Protein AF-A0A7W0WC28-F1 (afdb_monomer)

Foldseek 3Di:
DDDDDDDDDDDDDDDDDDDDDDDPPPPPPPPPPDPPPPPDDDDDDPPQADCWQVDWDQFPVRKIKIWGQQRDDVPQTRQIKIWIARNPPRHTQAMETGDHHQQSWQVVHWDAFPVRWIKGWRQQHDDVPAGSQTWIFTAGNHRGDYDYDDQVGIETADHHNLRWRPDKAHFNVRKIKTWSQQGAPVPQTRQTWIFIADSVRGDGHYDDQVGIATGDHHNQRWQVVHWDQFPVRWIKRWRQQGAAVPAGSQTWIFTAGNHRGHGGYDYQVGTATADHHNLSFRPDDWAAFPVRKIKTWRQQGDAVPAGSQIWIFTADNVRGHGGYDDQVGIATADHHNLSWGDWDHFPVRWIKTKRQQGADVPQGSQIWIFTADSVHGDGGYDDLVGTETADHRNLSQCDPQGQWDQWPVRKIKGKRQQGDDPVAGSQIWIFTADSHRGHGHYDDQVGIETADHYNLGQRDAWDAAPVRWIKGWRLQGADVPATRFTWIFTFGSHRGDGHYDDQVGTATADHHNQSWQVVHWDHFLVRWIKGWRQQGAAVPAGSFIWIFTAGNVPGHGHYDYLVGTATGDHHNQSWQPVVRWDYDNVRWIKTWRQQGDAVPATRQIWIFTFGSVRGDGHYDHPVGTDTGDHHNQSFRNDDWAADPVRDIDGDRPSD

Solvent-accessible surface area (backbone atoms only — not comparable to full-atom values): 31852 Å² total; per-residue (Å²): 134,87,87,82,87,89,87,87,88,85,89,89,85,90,87,81,92,86,89,79,93,71,86,79,74,83,75,79,79,75,82,72,79,71,81,76,75,79,83,84,78,84,84,78,64,62,92,47,52,71,34,57,54,76,36,71,43,77,35,84,86,47,24,32,41,34,14,13,23,44,17,22,62,85,90,38,49,21,10,6,25,32,36,29,27,37,58,87,80,65,45,79,63,23,46,30,31,41,89,46,67,55,8,21,22,22,63,78,26,66,47,78,28,74,78,35,20,35,37,36,16,11,28,41,20,56,49,89,85,16,50,22,2,10,22,31,32,48,28,44,64,85,63,37,41,65,50,62,81,43,57,86,59,14,26,27,32,81,38,61,56,13,23,20,32,74,36,69,47,78,35,80,86,10,19,34,34,41,44,18,39,48,22,48,54,80,89,21,50,26,4,8,24,34,29,49,24,46,53,86,80,33,44,56,24,68,77,43,47,86,60,12,26,22,32,88,42,59,54,8,20,22,34,65,73,38,68,51,73,37,86,85,36,19,36,34,37,16,11,21,47,20,50,57,80,90,26,51,25,4,9,23,32,28,50,27,44,61,86,79,35,44,56,24,64,77,43,46,86,63,11,28,22,33,86,33,67,60,16,24,20,41,66,47,76,68,46,73,37,85,76,40,14,34,36,44,30,24,34,49,23,44,73,88,84,22,56,24,5,7,25,32,31,48,30,44,60,87,78,36,47,59,25,62,76,44,48,89,62,12,28,24,39,82,34,63,55,9,37,22,49,47,76,45,81,34,84,82,20,21,35,35,38,24,16,26,43,25,45,64,82,89,31,47,26,10,9,22,32,29,50,26,45,49,88,78,34,45,59,24,64,77,42,48,84,62,11,28,23,42,88,38,60,56,11,20,17,34,34,93,69,57,10,66,44,79,38,88,75,22,19,35,37,35,32,19,28,48,23,46,52,102,88,28,58,26,9,12,34,38,30,50,29,45,53,86,79,34,46,60,26,61,76,43,60,87,58,13,28,27,45,83,34,67,60,25,44,37,65,78,25,76,38,70,24,76,72,35,22,35,34,41,37,27,26,52,25,40,64,84,89,37,46,24,11,8,24,35,29,52,27,45,50,86,79,34,45,59,28,63,69,43,51,85,55,10,28,21,40,91,48,66,53,8,21,21,27,65,80,41,70,46,60,24,73,74,19,19,35,37,32,18,11,25,47,20,53,57,81,89,26,48,26,4,8,25,32,33,52,32,49,51,88,79,35,51,58,24,68,75,44,55,85,58,12,28,22,33,87,44,65,56,7,23,18,25,30,80,74,16,70,49,76,38,91,89,16,30,33,35,37,11,12,23,44,24,52,65,83,90,37,51,23,10,7,24,32,30,74,29,46,52,88,79,37,48,56,25,65,78,45,81,88,65,27,54,57,41,91,46,66,56,10,21,19,31,54,41,61,74,45,79,43,100,84,78,50,71,46,81,39,36,91,58,94

Radius of gyration: 35.67 Å; Cα contacts (8 Å, |Δi|>4): 2124; chains: 1; bounding box: 95×107×90 Å

Sequence (655 aa):
MLHPNPVHPPQVAALGRGGLILMVVLSLVLWQARPVAALGTDIVGPLGSDEFGKAVIVLPNGNLVVTDPSYDQGATPNVGAVYLYNGTTLALISTLVGTQAEDQVGYYGALVLANGNYVIRSPFWRNGSAIKAGAVTWGSATTGVAGTINLTNSLVGSSAEDGVGLQVSVLPNGSYLALTLLWDNGANTDAGAVTWGSGTTGVTGIINAANSLVGATANDLVGGSGVKVLPNGNYLVQSPDWNNGGVTDAGAVTWGSANSGVAGVVSATNSLVGSSTGDRVGVAAVRVLSNDNYIIISPGWDNGTATDAGAVTWGSATTGVVGAINATNSLVGSSANDGVGLPFILPNGNYIIASSGWDNGAAADVGAVTWGSGAAGVKGVISPTNSLVGSSAGDRVGNNYPGVTVLSNSNYVVSSWTWDSKFVSDAGAITWGSGTTGITGVINLSNSLIGSTTEDILPSGITELTNGNYVVNSPFWDNGTTQNVGAVTWGSGATGVVGTINSTTSLVGTSADDTVGRLGVRALANGNYVTSSPDWNNGGVTDAGAVTWGSGAAGLVGPVTPLNSLVGSTAADYVGISPSVTTLANGNYLVSSPLWDNGGVTDTGALTWGSGATGVVGPVTPLNSLVGSTAADQVGGGAVTELTNGNYVVNSPFW

Secondary structure (DSSP, 8-state):
-------------------------------------------PPPTT-SSTTSEEEE-TTS-EEEEETT--BTTBTT--EEEEE-TTT--EEEEEE--STT--TTTT-EEE-TTS-EEEEETT--BTTBTT-BEEEEEBTTTB--EE--TTTEEE-SSTT--BTSEEEE-TTS-EEEEETT--BTTBTT--EEEEEBTTTB--EE--TTTEEE-SSTT--TTTT-EEE-TTS-EEEEETT--BTTBTT-BEEEEEBTTTB--EE-STTTEEE--STT--BTSSPPEEPTTS-EEEEETT---SSSTT-BEEEEEBTTTB--EE--TTTEEE--STT--B-EEEE-TTS-EEEEETT--BTTBTT-BEEEEEBTTTB--EE--TTTEEE-SSTT--BT-TTTSEEE-TTS-EEEEETTPPPSS-TT--EEEEEBTTTB--EE--TTTEEE-SSTT---TT-EEE-TTS-EEEEETT--BTTBTT-BEEEEEBTTTB--EE-STTTSEE-SSTT--BTTT-EEE-TTS-EEEEETT--BTTBTT-BEEEEEBTTTB--EE--TTTEEE-SSTT--BT-TT-EEE-TTS-EEEEETT--BTTBTT-BEEEEEBTTTB--EE--TTTEEE-SSTT--BTSS-EEE-TTS-EEE--TT-

Mean predicted aligned error: 8.27 Å

Nearest PDB structures (foldseek):
  4um9-assembly2_A  TM=3.326E-01  e=2.416E-07  Homo sapiens
  5ffg-assembly1_A  TM=3.307E-01  e=5.268E-07  Homo sapiens
  4g1m-assembly1_A  TM=2.961E-01  e=3.398E-07  Homo sapiens
  5tf2-assembly1_A  TM=3.262E-01  e=2.895E-02  Homo sapiens
  6mgj-assembly4_D  TM=1.558E-01  e=2.161E-02  Paenibacillus odorifer

pLDDT: mean 91.96, std 14.34, range [28.33, 98.88]

Structure (mmCIF, N/CA/C/O backbone):
data_AF-A0A7W0WC28-F1
#
_entry.id   AF-A0A7W0WC28-F1
#
loop_
_atom_site.group_PDB
_atom_site.id
_atom_site.type_symbol
_atom_site.label_atom_id
_atom_site.label_alt_id
_atom_site.label_comp_id
_atom_site.label_asym_id
_atom_site.label_entity_id
_atom_site.label_seq_id
_atom_site.pdbx_PDB_ins_code
_atom_site.Cartn_x
_atom_site.Cartn_y
_atom_site.Cartn_z
_atom_site.occupancy
_atom_site.B_iso_or_equiv
_atom_site.auth_seq_id
_atom_site.auth_comp_id
_atom_site.auth_asym_id
_atom_site.auth_atom_id
_atom_site.pdbx_PDB_model_num
ATOM 1 N N . MET A 1 1 ? -48.022 -43.914 -0.534 1.00 42.00 1 MET A N 1
ATOM 2 C CA . MET A 1 1 ? -47.686 -44.897 -1.586 1.00 42.00 1 MET A CA 1
ATOM 3 C C . MET A 1 1 ? -46.217 -44.660 -1.940 1.00 42.00 1 MET A C 1
ATOM 5 O O . MET A 1 1 ? -45.963 -43.822 -2.785 1.00 42.00 1 MET A O 1
ATOM 9 N N . LEU A 1 2 ? -45.211 -45.072 -1.145 1.00 29.31 2 LEU A N 1
ATOM 10 C CA . LEU A 1 2 ? -44.816 -46.441 -0.732 1.00 29.31 2 LEU A CA 1
ATOM 11 C C . LEU A 1 2 ? -44.696 -47.331 -1.979 1.00 29.31 2 LEU A C 1
ATOM 13 O O . LEU A 1 2 ? -45.714 -47.524 -2.630 1.00 29.31 2 LEU A O 1
ATOM 17 N N . HIS A 1 3 ? -43.546 -47.855 -2.418 1.00 31.75 3 HIS A N 1
ATOM 18 C CA . HIS A 1 3 ? -42.368 -48.461 -1.758 1.00 31.75 3 HIS A CA 1
ATOM 19 C C . HIS A 1 3 ? -41.333 -48.797 -2.906 1.00 31.75 3 HIS A C 1
ATOM 21 O O . HIS A 1 3 ? -41.708 -48.659 -4.067 1.00 31.75 3 HIS A O 1
ATOM 27 N N . PRO A 1 4 ? -40.135 -49.390 -2.696 1.00 50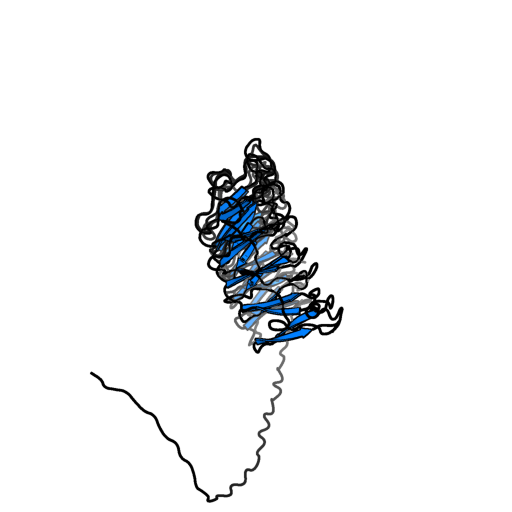.66 4 PRO A N 1
ATOM 28 C CA . PRO A 1 4 ? -39.024 -48.950 -1.839 1.00 50.66 4 PRO A CA 1
ATOM 29 C C . PRO A 1 4 ? -37.599 -49.307 -2.386 1.00 50.66 4 PRO A C 1
ATOM 31 O O . PRO A 1 4 ? -37.437 -50.118 -3.289 1.00 50.66 4 PRO A O 1
ATOM 34 N N . ASN A 1 5 ? -36.542 -48.779 -1.760 1.00 40.22 5 ASN A N 1
ATOM 35 C CA . ASN A 1 5 ? -35.281 -49.523 -1.516 1.00 40.22 5 ASN A CA 1
ATOM 36 C C . ASN A 1 5 ? -35.490 -50.322 -0.215 1.00 40.22 5 ASN A C 1
ATOM 38 O O . ASN A 1 5 ? -36.202 -49.761 0.627 1.00 40.22 5 ASN A O 1
ATOM 42 N N . PRO A 1 6 ? -34.898 -51.518 0.059 1.00 47.09 6 PRO A N 1
ATOM 43 C CA . PRO A 1 6 ? -33.526 -51.532 0.625 1.00 47.09 6 PRO A CA 1
ATOM 44 C C . PRO A 1 6 ? -32.720 -52.881 0.591 1.00 47.09 6 PRO A C 1
ATOM 46 O O . PRO A 1 6 ? -33.207 -53.913 0.142 1.00 47.09 6 PRO A O 1
ATOM 49 N N . VAL A 1 7 ? -31.524 -52.847 1.222 1.00 31.92 7 VAL A N 1
ATOM 50 C CA . VAL A 1 7 ? -30.853 -53.884 2.073 1.00 31.92 7 VAL A CA 1
ATOM 51 C C . VAL A 1 7 ? -29.613 -54.650 1.530 1.00 31.92 7 VAL A C 1
ATOM 53 O O . VAL A 1 7 ? -29.713 -55.546 0.702 1.00 31.92 7 VAL A O 1
ATOM 56 N N . HIS A 1 8 ? -28.451 -54.371 2.147 1.00 34.94 8 HIS A N 1
ATOM 57 C CA . HIS A 1 8 ? -27.320 -55.288 2.468 1.00 34.94 8 HIS A CA 1
ATOM 58 C C . HIS A 1 8 ? -27.523 -55.882 3.893 1.00 34.94 8 HIS A C 1
ATOM 60 O O . HIS A 1 8 ? -28.259 -55.236 4.641 1.00 34.94 8 HIS A O 1
ATOM 66 N N . PRO A 1 9 ? -26.747 -56.858 4.446 1.00 58.75 9 PRO A N 1
ATOM 67 C CA . PRO A 1 9 ? -26.034 -58.080 3.994 1.00 58.75 9 PRO A CA 1
ATOM 68 C C . PRO A 1 9 ? -26.464 -59.321 4.872 1.00 58.75 9 PRO A C 1
ATOM 70 O O . PRO A 1 9 ? -27.551 -59.252 5.447 1.00 58.75 9 PRO A O 1
ATOM 73 N N . PRO A 1 10 ? -25.712 -60.456 5.009 1.00 41.84 10 PRO A N 1
ATOM 74 C CA . PRO A 1 10 ? -24.660 -60.548 6.052 1.00 41.84 10 PRO A CA 1
ATOM 75 C C . PRO A 1 10 ? -23.450 -61.484 5.758 1.00 41.84 10 PRO A C 1
ATOM 77 O O . PRO A 1 10 ? -23.464 -62.325 4.863 1.00 41.84 10 PRO A O 1
ATOM 80 N N . GLN A 1 11 ? -22.394 -61.334 6.571 1.00 36.66 11 GLN A N 1
ATOM 81 C CA . GLN A 1 11 ? -21.267 -62.272 6.745 1.00 36.66 11 GLN A CA 1
ATOM 82 C C . GLN A 1 11 ? -21.694 -63.550 7.501 1.00 36.66 11 GLN A C 1
ATOM 84 O O . GLN A 1 11 ? -22.600 -63.436 8.313 1.00 36.66 11 GLN A O 1
ATOM 89 N N . VAL A 1 12 ? -20.995 -64.694 7.332 1.00 31.61 12 VAL A N 1
ATOM 90 C CA . VAL A 1 12 ? -20.337 -65.499 8.407 1.00 31.61 12 VAL A CA 1
ATOM 91 C C . VAL A 1 12 ? -19.338 -66.522 7.807 1.00 31.61 12 VAL A C 1
ATOM 93 O O . VAL A 1 12 ? -19.506 -67.048 6.713 1.00 31.61 12 VAL A O 1
ATOM 96 N N . ALA A 1 13 ? -18.280 -66.727 8.591 1.00 30.00 13 ALA A N 1
ATOM 97 C CA . ALA A 1 13 ? -17.016 -67.447 8.490 1.00 30.00 13 ALA A CA 1
ATOM 98 C C . ALA A 1 13 ? -16.983 -69.004 8.404 1.00 30.00 13 ALA A C 1
ATOM 100 O O . ALA A 1 13 ? -17.816 -69.697 8.975 1.00 30.00 13 ALA A O 1
ATOM 101 N N . ALA A 1 14 ? -15.840 -69.473 7.864 1.00 31.39 14 ALA A N 1
ATOM 102 C CA . ALA A 1 14 ? -14.867 -70.459 8.399 1.00 31.39 14 ALA A CA 1
ATOM 103 C C . ALA A 1 14 ? -14.954 -71.995 8.182 1.00 31.39 14 ALA A C 1
ATOM 105 O O . ALA A 1 14 ? -16.003 -72.618 8.255 1.00 31.39 14 ALA A O 1
ATOM 106 N N . LEU A 1 15 ? -13.715 -72.542 8.107 1.00 30.62 15 LEU A N 1
ATOM 107 C CA . LEU A 1 15 ? -13.189 -73.929 8.168 1.00 30.62 15 LEU A CA 1
ATOM 108 C C . LEU A 1 15 ? -12.974 -74.602 6.794 1.00 30.62 15 LEU A C 1
ATOM 110 O O . LEU A 1 15 ? -13.892 -74.693 6.001 1.00 30.62 15 LEU A O 1
ATOM 114 N N . GLY A 1 16 ? -11.808 -75.133 6.413 1.00 28.33 16 GLY A N 1
ATOM 115 C CA . GLY A 1 16 ? -10.507 -75.263 7.064 1.00 28.33 16 GLY A CA 1
ATOM 116 C C . GLY A 1 16 ? -9.656 -76.352 6.374 1.00 28.33 16 GLY A C 1
ATOM 117 O O . GLY A 1 16 ? -10.149 -77.442 6.132 1.00 28.33 16 GLY A O 1
ATOM 118 N N . ARG A 1 17 ? -8.367 -76.038 6.163 1.00 33.94 17 ARG A N 1
ATOM 119 C CA . ARG A 1 17 ? -7.1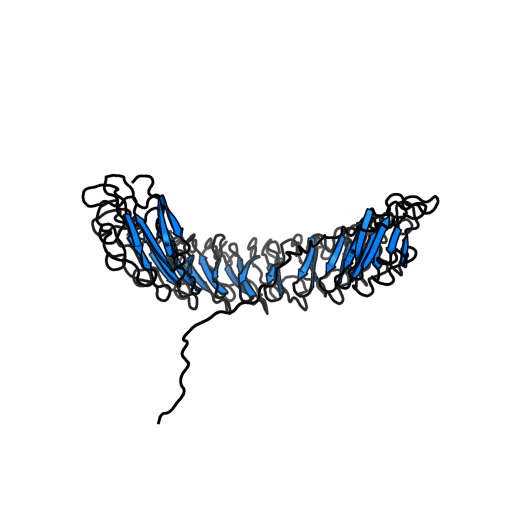57 -76.903 6.168 1.00 33.94 17 ARG A CA 1
ATOM 120 C C . ARG A 1 17 ? -6.894 -77.960 5.070 1.00 33.94 17 ARG A C 1
ATOM 122 O O . ARG A 1 17 ? -7.608 -78.939 4.917 1.00 33.94 17 ARG A O 1
ATOM 129 N N . GLY A 1 18 ? -5.691 -77.822 4.494 1.00 30.00 18 GLY A N 1
ATOM 130 C CA . GLY A 1 18 ? -4.900 -78.830 3.768 1.00 30.00 18 GLY A CA 1
ATOM 131 C C . GLY A 1 18 ? -4.212 -78.161 2.572 1.00 30.00 18 GLY A C 1
ATOM 132 O O . GLY A 1 18 ? -4.853 -77.944 1.561 1.00 30.00 18 GLY A O 1
ATOM 133 N N . GLY A 1 19 ? -2.976 -77.663 2.618 1.00 33.31 19 GLY A N 1
ATOM 134 C CA . GLY A 1 19 ? -1.769 -78.264 3.174 1.00 33.31 19 GLY A CA 1
ATOM 135 C C . GLY A 1 19 ? -0.826 -78.599 2.013 1.00 33.31 19 GLY A C 1
ATOM 136 O O . GLY A 1 19 ? -0.668 -79.769 1.690 1.00 33.31 19 GLY A O 1
ATOM 137 N N . LEU A 1 20 ? -0.237 -77.585 1.365 1.00 33.03 20 LEU A N 1
ATOM 138 C CA . LEU A 1 20 ? 0.856 -77.779 0.408 1.00 33.03 20 LEU A CA 1
ATOM 139 C C . LEU A 1 20 ? 2.053 -76.940 0.859 1.00 33.03 20 LEU A C 1
ATOM 141 O O . LEU A 1 20 ? 2.027 -75.711 0.846 1.00 33.03 20 LEU A O 1
ATOM 145 N N . ILE A 1 21 ? 3.073 -77.647 1.332 1.00 40.66 21 ILE A N 1
ATOM 146 C CA . ILE A 1 21 ? 4.378 -77.119 1.712 1.00 40.66 21 ILE A CA 1
ATOM 147 C C . ILE A 1 21 ? 5.059 -76.633 0.430 1.00 40.66 21 ILE A C 1
ATOM 149 O O . ILE A 1 21 ? 5.411 -77.443 -0.424 1.00 40.66 21 ILE A O 1
ATOM 153 N N . LEU A 1 22 ? 5.261 -75.322 0.303 1.00 33.62 22 LEU A N 1
ATOM 154 C CA . LEU A 1 22 ? 6.209 -74.752 -0.647 1.00 33.62 22 LEU A CA 1
ATOM 155 C C . LEU A 1 22 ? 7.232 -73.956 0.162 1.00 33.62 22 LEU A C 1
ATOM 157 O O . LEU A 1 22 ? 6.890 -72.973 0.819 1.00 33.62 22 LEU A O 1
ATOM 161 N N . MET A 1 23 ? 8.474 -74.441 0.166 1.00 35.41 23 MET A N 1
ATOM 162 C CA . MET A 1 23 ? 9.621 -73.754 0.753 1.00 35.41 23 MET A CA 1
ATOM 163 C C . MET A 1 23 ? 9.716 -72.347 0.156 1.00 35.41 23 MET A C 1
ATOM 165 O O . MET A 1 23 ? 10.057 -72.188 -1.015 1.00 35.41 23 MET A O 1
ATOM 169 N N . VAL A 1 24 ? 9.441 -71.324 0.963 1.00 34.66 24 VAL A N 1
ATOM 170 C CA . VAL A 1 24 ? 9.817 -69.949 0.639 1.00 34.66 24 VAL A CA 1
ATOM 171 C C . VAL A 1 24 ? 11.328 -69.860 0.822 1.00 34.66 24 VAL A C 1
ATOM 173 O O . VAL A 1 24 ? 11.833 -69.689 1.929 1.00 34.66 24 VAL A O 1
ATOM 176 N N . VAL A 1 25 ? 12.061 -70.023 -0.278 1.00 37.19 25 VAL A N 1
ATOM 177 C CA . VAL A 1 25 ? 13.432 -69.531 -0.370 1.00 37.19 25 VAL A CA 1
ATOM 178 C C . VAL A 1 25 ? 13.325 -68.010 -0.356 1.00 37.19 25 VAL A C 1
ATOM 180 O O . VAL A 1 25 ? 12.808 -67.404 -1.292 1.00 37.19 25 VAL A O 1
ATOM 183 N N . LEU A 1 26 ? 13.760 -67.403 0.743 1.00 35.31 26 LEU A N 1
ATOM 184 C CA . LEU A 1 26 ? 13.905 -65.962 0.895 1.00 35.31 26 LEU A CA 1
ATOM 185 C C . LEU A 1 26 ? 14.991 -65.471 -0.081 1.00 35.31 26 LEU A C 1
ATOM 187 O O . LEU A 1 26 ? 16.156 -65.338 0.285 1.00 35.31 26 LEU A O 1
ATOM 191 N N . SER A 1 27 ? 14.636 -65.229 -1.343 1.00 38.75 27 SER A N 1
ATOM 192 C CA . SER A 1 27 ? 15.479 -64.466 -2.261 1.00 38.75 27 SER A CA 1
ATOM 193 C C . SER A 1 27 ? 15.341 -62.989 -1.908 1.00 38.75 27 SER A C 1
ATOM 195 O O . SER A 1 27 ? 14.437 -62.297 -2.376 1.00 38.75 27 SER A O 1
ATOM 197 N N . LEU A 1 28 ? 16.233 -62.534 -1.031 1.00 37.38 28 LEU A N 1
ATOM 198 C CA . LEU A 1 28 ? 16.509 -61.129 -0.767 1.00 37.38 28 LEU A CA 1
ATOM 199 C C . LEU A 1 28 ? 16.920 -60.475 -2.103 1.00 37.38 28 LEU A C 1
ATOM 201 O O . LEU A 1 28 ? 18.067 -60.593 -2.532 1.00 37.38 28 LEU A O 1
ATOM 205 N N . VAL A 1 29 ? 15.988 -59.829 -2.806 1.00 42.53 29 VAL A N 1
ATOM 206 C CA . VAL A 1 29 ? 16.340 -58.959 -3.935 1.00 42.53 29 VAL A CA 1
ATOM 207 C C . VAL A 1 29 ? 16.954 -57.707 -3.321 1.00 42.53 29 VAL A C 1
ATOM 209 O O . VAL A 1 29 ? 16.253 -56.773 -2.942 1.00 42.53 29 VAL A O 1
ATOM 212 N N . LEU A 1 30 ? 18.279 -57.715 -3.167 1.00 39.06 30 LEU A N 1
ATOM 213 C CA . LEU A 1 30 ? 19.034 -56.491 -2.950 1.00 39.06 30 LEU A CA 1
ATOM 214 C C . LEU A 1 30 ? 18.774 -55.578 -4.150 1.00 39.06 30 LEU A C 1
ATOM 216 O O . LEU A 1 30 ? 19.290 -55.813 -5.244 1.00 39.06 30 LEU A O 1
ATOM 220 N N . TRP A 1 31 ? 18.007 -54.512 -3.939 1.00 40.69 31 TRP A N 1
ATOM 221 C CA . TRP A 1 31 ? 18.071 -53.333 -4.791 1.00 40.69 31 TRP A CA 1
ATOM 222 C C . TRP A 1 31 ? 19.451 -52.708 -4.567 1.00 40.69 31 TRP A C 1
ATOM 224 O O . TRP A 1 31 ? 19.647 -51.846 -3.715 1.00 40.69 31 TRP A O 1
ATOM 234 N N . GLN A 1 32 ? 20.460 -53.211 -5.279 1.00 39.19 32 GLN A N 1
ATOM 235 C CA . GLN A 1 32 ? 21.713 -52.485 -5.398 1.00 39.19 32 GLN A CA 1
ATOM 236 C C . GLN A 1 32 ? 21.408 -51.243 -6.230 1.00 39.19 32 GLN A C 1
ATOM 238 O O . GLN A 1 32 ? 21.244 -51.330 -7.449 1.00 39.19 32 GLN A O 1
ATOM 243 N N . ALA A 1 33 ? 21.306 -50.090 -5.567 1.00 43.00 33 ALA A N 1
ATOM 244 C CA . ALA A 1 33 ? 21.474 -48.811 -6.232 1.00 43.00 33 ALA A CA 1
ATOM 245 C C . ALA A 1 33 ? 22.834 -48.868 -6.936 1.00 43.00 33 ALA A C 1
ATOM 247 O O . ALA A 1 33 ? 23.882 -48.852 -6.290 1.00 43.00 33 ALA A O 1
ATOM 248 N N . ARG A 1 34 ? 22.826 -49.036 -8.261 1.00 51.25 34 ARG A N 1
ATOM 249 C CA . ARG A 1 34 ? 24.050 -48.903 -9.044 1.00 51.25 34 ARG A CA 1
ATOM 250 C C . ARG A 1 34 ? 24.508 -47.457 -8.861 1.00 51.25 34 ARG A C 1
ATOM 252 O O . ARG A 1 34 ? 23.706 -46.567 -9.151 1.00 51.25 34 ARG A O 1
ATOM 259 N N . PRO A 1 35 ? 25.743 -47.192 -8.411 1.00 45.22 35 PRO A N 1
ATOM 260 C CA . PRO A 1 35 ? 26.290 -45.857 -8.548 1.00 45.22 35 PRO A CA 1
ATOM 261 C C . PRO A 1 35 ? 26.343 -45.572 -10.051 1.00 45.22 35 PRO A C 1
ATOM 263 O O . PRO A 1 35 ? 27.118 -46.184 -10.785 1.00 45.22 35 PRO A O 1
ATOM 266 N N . VAL A 1 36 ? 25.461 -44.700 -10.536 1.00 47.25 36 VAL A N 1
ATOM 267 C CA . VAL A 1 36 ? 25.641 -44.088 -11.849 1.00 47.25 36 VAL A CA 1
ATOM 268 C C . VAL A 1 36 ? 26.811 -43.136 -11.663 1.00 47.25 36 VAL A C 1
ATOM 270 O O . VAL A 1 36 ? 26.653 -42.045 -11.125 1.00 47.25 36 VAL A O 1
ATOM 273 N N . ALA A 1 37 ? 28.013 -43.583 -12.021 1.00 52.09 37 ALA A N 1
ATOM 274 C CA . ALA A 1 37 ? 29.128 -42.670 -12.184 1.00 52.09 37 ALA A CA 1
ATOM 275 C C . ALA A 1 37 ? 28.762 -41.740 -13.346 1.00 52.09 37 ALA A C 1
ATOM 277 O O . ALA A 1 37 ? 28.626 -42.194 -14.483 1.00 52.09 37 ALA A O 1
ATOM 278 N N . ALA A 1 38 ? 28.536 -40.459 -13.058 1.00 53.56 38 ALA A N 1
ATOM 279 C CA . ALA A 1 38 ? 28.439 -39.459 -14.106 1.00 53.56 38 ALA A CA 1
ATOM 280 C C . ALA A 1 38 ? 29.804 -39.402 -14.808 1.00 53.56 38 ALA A C 1
ATOM 282 O O . ALA A 1 38 ? 30.811 -39.059 -14.189 1.00 53.56 38 ALA A O 1
ATOM 283 N N . LEU A 1 39 ? 29.852 -39.797 -16.081 1.00 59.78 39 LEU A N 1
ATOM 284 C CA . LEU A 1 39 ? 31.005 -39.546 -16.942 1.00 59.78 39 LEU A CA 1
ATOM 285 C C . LEU A 1 39 ? 31.087 -38.030 -17.153 1.00 59.78 39 LEU A C 1
ATOM 287 O O . LEU A 1 39 ? 30.315 -37.469 -17.928 1.00 59.78 39 LEU A O 1
ATOM 291 N N . GLY A 1 40 ? 31.976 -37.364 -16.415 1.00 69.44 40 GLY A N 1
ATOM 292 C CA . GLY A 1 40 ? 32.294 -35.957 -16.642 1.00 69.44 40 GLY A CA 1
ATOM 293 C C . GLY A 1 40 ? 32.989 -35.801 -17.992 1.00 69.44 40 GLY A C 1
ATOM 294 O O . GLY A 1 40 ? 33.914 -36.550 -18.299 1.00 69.44 40 GLY A O 1
ATOM 295 N N . THR A 1 41 ? 32.513 -34.868 -18.812 1.00 81.56 41 THR A N 1
ATOM 296 C CA . THR A 1 41 ? 33.201 -34.432 -20.032 1.00 81.56 41 THR A CA 1
ATOM 297 C C . THR A 1 41 ? 33.564 -32.968 -19.850 1.00 81.56 41 THR A C 1
ATOM 299 O O . THR A 1 41 ? 32.684 -32.157 -19.561 1.00 81.56 41 THR A O 1
ATOM 302 N N . ASP A 1 42 ? 34.844 -32.642 -20.005 1.00 85.88 42 ASP A N 1
ATOM 303 C CA . ASP A 1 42 ? 35.341 -31.283 -19.810 1.00 85.88 42 ASP A CA 1
ATOM 304 C C . ASP A 1 42 ? 35.083 -30.431 -21.059 1.00 85.88 42 ASP A C 1
ATOM 306 O O . ASP A 1 42 ? 35.443 -30.812 -22.176 1.00 85.88 42 ASP A O 1
ATOM 310 N N . ILE A 1 43 ? 34.492 -29.250 -20.867 1.00 89.75 43 ILE A N 1
ATOM 311 C CA . ILE A 1 43 ? 34.485 -28.190 -21.879 1.00 89.75 43 ILE A CA 1
ATOM 312 C C . ILE A 1 43 ? 35.711 -27.324 -21.602 1.00 89.75 43 ILE A C 1
ATOM 314 O O . ILE A 1 43 ? 35.729 -26.556 -20.642 1.00 89.75 43 ILE A O 1
ATOM 318 N N . VAL A 1 44 ? 36.750 -27.471 -22.420 1.00 90.19 44 VAL A N 1
ATOM 319 C CA . VAL A 1 44 ? 37.971 -26.670 -22.286 1.00 90.19 44 VAL A CA 1
ATOM 320 C C . VAL A 1 44 ? 37.738 -25.299 -22.917 1.00 90.19 44 VAL A C 1
ATOM 322 O O . VAL A 1 44 ? 37.264 -25.212 -24.052 1.00 90.19 44 VAL A O 1
ATOM 325 N N . GLY A 1 45 ? 38.081 -24.237 -22.184 1.00 90.62 45 GLY A N 1
ATOM 326 C CA . GLY A 1 45 ? 38.014 -22.869 -22.690 1.00 90.62 45 GLY A CA 1
ATOM 327 C C . GLY A 1 45 ? 38.844 -22.694 -23.972 1.00 90.62 45 GLY A C 1
ATOM 328 O O . GLY A 1 45 ? 39.925 -23.284 -24.084 1.00 90.62 45 GLY A O 1
ATOM 329 N N . PRO A 1 46 ? 38.375 -21.911 -24.959 1.00 93.50 46 PRO A N 1
ATOM 330 C CA . PRO A 1 46 ? 39.155 -21.603 -26.156 1.00 93.50 46 PRO A CA 1
ATOM 331 C C . PRO A 1 46 ? 40.521 -20.972 -25.845 1.00 93.50 46 PRO A C 1
ATOM 333 O O . PRO A 1 46 ? 40.731 -20.384 -24.786 1.00 93.50 46 PRO A O 1
ATOM 336 N N . LEU A 1 47 ? 41.459 -21.035 -26.793 1.00 95.56 47 LEU A N 1
ATOM 337 C CA . LEU A 1 47 ? 42.749 -20.349 -26.654 1.00 95.56 47 LEU A CA 1
ATOM 338 C C . LEU A 1 47 ? 42.536 -18.844 -26.420 1.00 95.56 47 LEU A C 1
ATOM 340 O O . LEU A 1 47 ? 41.835 -18.208 -27.207 1.00 95.56 47 LEU A O 1
ATOM 344 N N . GLY A 1 48 ? 43.172 -18.305 -25.377 1.00 94.88 48 GLY A N 1
ATOM 345 C CA . GLY A 1 48 ? 42.979 -16.925 -24.915 1.00 94.88 48 GLY A CA 1
ATOM 346 C C . GLY A 1 48 ? 42.007 -16.797 -23.739 1.00 94.88 48 GLY A C 1
ATOM 347 O O . GLY A 1 48 ? 41.847 -15.707 -23.213 1.00 94.88 48 GLY A O 1
ATOM 348 N N . SER A 1 49 ? 41.374 -17.890 -23.307 1.00 96.88 49 SER A N 1
ATOM 349 C CA . SER A 1 49 ? 40.523 -17.877 -22.113 1.00 96.88 49 SER A CA 1
ATOM 350 C C . SER A 1 49 ? 41.323 -17.651 -20.832 1.00 96.88 49 SER A C 1
ATOM 352 O O . SER A 1 49 ? 42.353 -18.302 -20.643 1.00 96.88 49 SER A O 1
ATOM 354 N N . ASP A 1 50 ? 40.780 -16.833 -19.929 1.00 94.31 50 ASP A N 1
ATOM 355 C CA . ASP A 1 50 ? 41.311 -16.622 -18.571 1.00 94.31 50 ASP A CA 1
ATOM 356 C C . ASP A 1 50 ? 40.228 -16.858 -17.500 1.00 94.31 50 ASP A C 1
ATOM 358 O O . ASP A 1 50 ? 40.451 -17.572 -16.524 1.00 94.31 50 ASP A O 1
ATOM 362 N N . GLU A 1 51 ? 38.994 -16.391 -17.732 1.00 95.94 51 GLU A N 1
ATOM 363 C CA . GLU A 1 51 ? 37.849 -16.571 -16.825 1.00 95.94 51 GLU A CA 1
ATOM 364 C C . GLU A 1 51 ? 36.734 -17.430 -17.454 1.00 95.94 51 GLU A C 1
ATOM 366 O O . GLU A 1 51 ? 35.540 -17.207 -17.227 1.00 95.94 51 GLU A O 1
ATOM 371 N N . PHE A 1 52 ? 37.096 -18.438 -18.253 1.00 97.62 52 PHE A N 1
ATOM 372 C CA . PHE A 1 52 ? 36.109 -19.304 -18.898 1.00 97.62 52 PHE A CA 1
ATOM 373 C C . PHE A 1 52 ? 35.244 -20.046 -17.880 1.00 97.62 52 PHE A C 1
ATOM 375 O O . PHE A 1 52 ? 35.736 -20.782 -17.025 1.00 97.62 52 PHE A O 1
ATOM 382 N N . GLY A 1 53 ? 33.929 -19.873 -18.001 1.00 95.75 53 GLY A N 1
ATOM 383 C CA . GLY A 1 53 ? 32.976 -20.430 -17.051 1.00 95.75 53 GLY A CA 1
ATOM 384 C C . GLY A 1 53 ? 32.749 -19.564 -15.819 1.00 95.75 53 GLY A C 1
ATOM 385 O O . GLY A 1 53 ? 32.147 -20.060 -14.867 1.00 95.75 53 GLY A O 1
ATOM 386 N N . LYS A 1 54 ? 33.145 -18.279 -15.832 1.00 96.25 54 LYS A N 1
ATOM 387 C CA . LYS A 1 54 ? 32.809 -17.327 -14.756 1.00 96.25 54 LYS A CA 1
ATOM 388 C C . LYS A 1 54 ? 31.319 -17.355 -14.420 1.00 96.25 54 LYS A C 1
ATOM 390 O O . LYS A 1 54 ? 30.946 -17.322 -13.249 1.00 96.25 54 LYS A O 1
ATOM 395 N N . ALA A 1 55 ? 30.472 -17.457 -15.443 1.00 96.62 55 ALA A N 1
ATOM 396 C CA . ALA A 1 55 ? 29.091 -17.883 -15.297 1.00 96.62 55 ALA A CA 1
ATOM 397 C C . ALA A 1 55 ? 28.778 -19.015 -16.282 1.00 96.62 55 ALA A C 1
ATOM 399 O O . ALA A 1 55 ? 29.119 -18.942 -17.464 1.00 96.62 55 ALA A O 1
ATOM 400 N N . VAL A 1 56 ? 28.075 -20.037 -15.791 1.00 96.81 56 VAL A N 1
ATOM 401 C CA . VAL A 1 56 ? 27.488 -21.112 -16.597 1.00 96.81 56 VAL A CA 1
ATOM 402 C C . VAL A 1 56 ? 26.001 -21.171 -16.286 1.00 96.81 56 VAL A C 1
ATOM 404 O O . VAL A 1 56 ? 25.603 -21.380 -15.141 1.00 96.81 56 VAL A O 1
ATOM 407 N N . ILE A 1 57 ? 25.175 -20.966 -17.304 1.00 97.56 57 ILE A N 1
ATOM 408 C CA . ILE A 1 57 ? 23.722 -20.889 -17.180 1.00 97.56 57 ILE A CA 1
ATOM 409 C C . ILE A 1 57 ? 23.111 -21.991 -18.033 1.00 97.56 57 ILE A C 1
ATOM 411 O O . ILE A 1 57 ? 23.309 -22.033 -19.246 1.00 97.56 57 ILE A O 1
ATOM 415 N N . VAL A 1 58 ? 22.344 -22.872 -17.394 1.00 97.56 58 VAL A N 1
ATOM 416 C CA . VAL A 1 58 ? 21.568 -23.905 -18.084 1.00 97.56 58 VAL A CA 1
ATOM 417 C C . VAL A 1 58 ? 20.233 -23.303 -18.511 1.00 97.56 58 VAL A C 1
ATOM 419 O O . VAL A 1 58 ? 19.443 -22.868 -17.674 1.00 97.56 58 VAL A O 1
ATOM 422 N N . LEU A 1 59 ? 19.982 -23.266 -19.816 1.00 98.19 59 LEU A N 1
ATOM 423 C CA . LEU A 1 59 ? 18.722 -22.800 -20.383 1.00 98.19 59 LEU A CA 1
ATOM 424 C C . LEU A 1 59 ? 17.634 -23.884 -20.262 1.00 98.19 59 LEU A C 1
ATOM 426 O O . LEU A 1 59 ? 17.957 -25.073 -20.215 1.00 98.19 59 LEU A O 1
ATOM 430 N N . PRO A 1 60 ? 16.335 -23.526 -20.294 1.00 97.88 60 PRO A N 1
ATOM 431 C CA . PRO A 1 60 ? 15.242 -24.500 -20.194 1.00 97.88 60 PRO A CA 1
ATOM 432 C C . PRO A 1 60 ? 15.233 -25.582 -21.284 1.00 97.88 60 PRO A C 1
ATOM 434 O O . PRO A 1 60 ? 14.678 -26.656 -21.075 1.00 97.88 60 PRO A O 1
ATOM 437 N N . ASN A 1 61 ? 15.856 -25.328 -22.440 1.00 97.06 61 ASN A N 1
ATOM 438 C CA . ASN A 1 61 ? 16.023 -26.326 -23.503 1.00 97.06 61 ASN A CA 1
ATOM 439 C C . ASN A 1 61 ? 17.241 -27.251 -23.300 1.00 97.06 61 ASN A C 1
ATOM 441 O O . ASN A 1 61 ? 17.522 -28.082 -24.160 1.00 97.06 61 ASN A O 1
ATOM 445 N N . GLY A 1 62 ? 17.970 -27.097 -22.193 1.00 97.19 62 GLY A N 1
ATOM 446 C CA . GLY A 1 62 ? 19.169 -27.856 -21.858 1.00 97.19 62 GLY A CA 1
ATOM 447 C C . GLY A 1 62 ? 20.466 -27.297 -22.441 1.00 97.19 62 GLY A C 1
ATOM 448 O O . GLY A 1 62 ? 21.517 -27.834 -22.118 1.00 97.19 62 GLY A O 1
ATOM 449 N N . ASN A 1 63 ? 20.444 -26.242 -23.264 1.00 98.44 63 ASN A N 1
ATOM 450 C CA . ASN A 1 63 ? 21.672 -25.600 -23.746 1.00 98.44 63 ASN A CA 1
ATOM 451 C C . ASN A 1 63 ? 22.386 -24.824 -22.631 1.00 98.44 63 ASN A C 1
ATOM 453 O O . ASN A 1 63 ? 21.777 -24.447 -21.631 1.00 98.44 63 ASN A O 1
ATOM 457 N N . LEU A 1 64 ? 23.682 -24.575 -22.813 1.00 98.00 64 LEU A N 1
ATOM 458 C CA . LEU A 1 64 ? 24.540 -23.925 -21.824 1.00 98.00 64 LEU A CA 1
ATOM 459 C C . LEU A 1 64 ? 25.027 -22.579 -22.355 1.00 98.00 64 LEU A C 1
ATOM 461 O O . LEU A 1 64 ? 25.675 -22.538 -23.399 1.00 98.00 64 LEU A O 1
ATOM 465 N N . VAL A 1 65 ? 24.763 -21.494 -21.631 1.00 98.56 65 VAL A N 1
ATOM 466 C CA . VAL A 1 65 ? 25.421 -20.200 -21.853 1.00 98.56 65 VAL A CA 1
ATOM 467 C C . VAL A 1 65 ? 26.623 -20.118 -20.922 1.00 98.56 65 VAL A C 1
ATOM 469 O O . VAL A 1 65 ? 26.467 -20.248 -19.710 1.00 98.56 65 VAL A O 1
ATOM 472 N N . VAL A 1 66 ? 27.812 -19.913 -21.478 1.00 98.50 66 VAL A N 1
ATOM 473 C CA . VAL A 1 66 ? 29.082 -19.873 -20.743 1.00 98.50 66 VAL A CA 1
ATOM 474 C C . VAL A 1 66 ? 29.752 -18.532 -20.998 1.00 98.50 66 VAL A C 1
ATOM 476 O O . VAL A 1 66 ? 29.917 -18.151 -22.156 1.00 98.50 66 VAL A O 1
ATOM 479 N N . THR A 1 67 ? 30.132 -17.810 -19.947 1.00 98.38 67 THR A N 1
ATOM 480 C CA . THR A 1 67 ? 30.837 -16.527 -20.080 1.00 98.38 67 THR A CA 1
ATOM 481 C C . THR A 1 67 ? 32.316 -16.646 -19.753 1.00 98.38 67 THR A C 1
ATOM 483 O O . THR A 1 67 ? 32.720 -17.450 -18.915 1.00 98.38 67 THR A O 1
ATOM 486 N N . ASP A 1 68 ? 33.106 -15.826 -20.434 1.00 98.25 68 ASP A N 1
ATOM 487 C CA . ASP A 1 68 ? 34.542 -15.658 -20.247 1.00 98.25 68 ASP A CA 1
ATOM 488 C C . ASP A 1 68 ? 34.897 -14.181 -20.451 1.00 98.25 68 ASP A C 1
ATOM 490 O O . ASP A 1 68 ? 35.341 -13.783 -21.529 1.00 98.25 68 ASP A O 1
ATOM 494 N N . PRO A 1 69 ? 34.595 -13.308 -19.480 1.00 98.00 69 PRO A N 1
ATOM 495 C CA . PRO A 1 69 ? 34.751 -11.873 -19.682 1.00 98.00 69 PRO A CA 1
ATOM 496 C C . PRO A 1 69 ? 36.212 -11.412 -19.722 1.00 98.00 69 PRO A C 1
ATOM 498 O O . PRO A 1 69 ? 36.464 -10.329 -20.237 1.00 98.00 69 PRO A O 1
ATOM 501 N N . SER A 1 70 ? 37.166 -12.223 -19.264 1.00 98.00 70 SER A N 1
ATOM 502 C CA . SER A 1 70 ? 38.606 -11.960 -19.419 1.00 98.00 70 SER A CA 1
ATOM 503 C C . SER A 1 70 ? 39.210 -12.674 -20.634 1.00 98.00 70 SER A C 1
ATOM 505 O O . SER A 1 70 ? 40.418 -12.833 -20.721 1.00 98.00 70 SER A O 1
ATOM 507 N N . TYR A 1 71 ? 38.384 -13.123 -21.586 1.00 98.44 71 TYR A N 1
ATOM 508 C CA . TYR A 1 71 ? 38.878 -13.705 -22.831 1.00 98.44 71 TYR A CA 1
ATOM 509 C C . TYR A 1 71 ? 39.748 -12.707 -23.611 1.00 98.44 71 TYR A C 1
ATOM 511 O O . TYR A 1 71 ? 39.294 -11.606 -23.949 1.00 98.44 71 TYR A O 1
ATOM 519 N N . ASP A 1 72 ? 40.955 -13.138 -23.967 1.00 98.19 72 ASP A N 1
ATOM 520 C CA . ASP A 1 72 ? 41.908 -12.418 -24.802 1.00 98.19 72 ASP A CA 1
ATOM 521 C C . ASP A 1 72 ? 41.755 -12.816 -26.274 1.00 98.19 72 ASP A C 1
ATOM 523 O O . ASP A 1 72 ? 41.896 -13.983 -26.656 1.00 98.19 72 ASP A O 1
ATOM 527 N N . GLN A 1 73 ? 41.555 -11.829 -27.151 1.00 96.62 73 GLN A N 1
ATOM 528 C CA . GLN A 1 73 ? 41.571 -12.060 -28.594 1.00 96.62 73 GLN A CA 1
ATOM 529 C C . GLN A 1 73 ? 42.963 -11.759 -29.155 1.00 96.62 73 GLN A C 1
ATOM 531 O O . GLN A 1 73 ? 43.291 -10.638 -29.551 1.00 96.62 73 GLN A O 1
ATOM 536 N N . GLY A 1 74 ? 43.806 -12.792 -29.197 1.00 94.69 74 GLY A N 1
ATOM 537 C CA . GLY A 1 74 ? 45.193 -12.658 -29.633 1.00 94.69 74 GLY A CA 1
ATOM 538 C C . GLY A 1 74 ? 46.004 -11.829 -28.637 1.00 94.69 74 GLY A C 1
ATOM 539 O O . GLY A 1 74 ? 46.250 -12.282 -27.529 1.00 94.69 74 GLY A O 1
ATOM 540 N N . ALA A 1 75 ? 46.445 -10.634 -29.038 1.00 95.25 75 ALA A N 1
ATOM 541 C CA . ALA A 1 75 ? 47.189 -9.714 -28.168 1.00 95.25 75 ALA A CA 1
ATOM 542 C C . ALA A 1 75 ? 46.301 -8.632 -27.527 1.00 95.25 75 ALA A C 1
ATOM 544 O O . ALA A 1 75 ? 46.816 -7.765 -26.822 1.00 95.25 75 ALA A O 1
ATOM 545 N N . THR A 1 76 ? 44.997 -8.625 -27.818 1.00 97.31 76 THR A N 1
ATOM 546 C CA . THR A 1 76 ? 44.046 -7.673 -27.242 1.00 97.31 76 THR A CA 1
ATOM 547 C C . THR A 1 76 ? 43.429 -8.293 -25.992 1.00 97.31 76 THR A C 1
ATOM 549 O O . THR A 1 76 ? 42.648 -9.238 -26.133 1.00 97.31 76 THR A O 1
ATOM 552 N N . PRO A 1 77 ? 43.779 -7.799 -24.791 1.00 97.31 77 PRO A N 1
ATOM 553 C CA . PRO A 1 77 ? 43.372 -8.452 -23.562 1.00 97.31 77 PRO A CA 1
ATOM 554 C C . PRO A 1 77 ? 41.920 -8.143 -23.194 1.00 97.31 77 PRO A C 1
ATOM 556 O O . PRO A 1 77 ? 41.425 -7.057 -23.507 1.00 97.31 77 PRO A O 1
ATOM 559 N N . ASN A 1 78 ? 41.265 -9.057 -22.481 1.00 97.50 78 ASN A N 1
ATOM 560 C CA . ASN A 1 78 ? 39.971 -8.838 -21.828 1.00 97.50 78 ASN A CA 1
ATOM 561 C C . ASN A 1 78 ? 38.872 -8.301 -22.764 1.00 97.50 78 ASN A C 1
ATOM 563 O O . ASN A 1 78 ? 38.061 -7.456 -22.372 1.00 97.50 78 ASN A O 1
ATOM 567 N N . VAL A 1 79 ? 38.831 -8.759 -24.022 1.00 98.12 79 VAL A N 1
ATOM 568 C CA . VAL A 1 79 ? 37.711 -8.415 -24.917 1.00 98.12 79 VAL A CA 1
ATOM 569 C C . VAL A 1 79 ? 36.416 -9.082 -24.439 1.00 98.12 79 VAL A C 1
ATOM 571 O O . VAL A 1 79 ? 35.318 -8.565 -24.644 1.00 98.12 79 VAL A O 1
ATOM 574 N N . GLY A 1 80 ? 36.553 -10.224 -23.764 1.00 98.38 80 GLY A N 1
ATOM 575 C CA . GLY A 1 80 ? 35.458 -11.021 -23.242 1.00 98.38 80 GLY A CA 1
ATOM 576 C C . GLY A 1 80 ? 34.675 -11.769 -24.321 1.00 98.38 80 GLY A C 1
ATOM 577 O O . GLY A 1 80 ? 34.585 -11.347 -25.479 1.00 98.38 80 GLY A O 1
ATOM 578 N N . ALA A 1 81 ? 34.094 -12.900 -23.935 1.00 98.44 81 ALA A N 1
ATOM 579 C CA . ALA A 1 81 ? 33.294 -13.739 -24.812 1.00 98.44 81 ALA A CA 1
ATOM 580 C C . ALA A 1 81 ? 32.133 -14.421 -24.075 1.00 98.44 81 ALA A C 1
ATOM 582 O O . ALA A 1 81 ? 32.208 -14.754 -22.892 1.00 98.44 81 ALA A O 1
ATOM 583 N N . VAL A 1 82 ? 31.050 -14.674 -24.811 1.00 98.69 82 VAL A N 1
ATOM 584 C CA . VAL A 1 82 ? 29.920 -15.492 -24.370 1.00 98.69 82 VAL A CA 1
ATOM 585 C C . VAL A 1 82 ? 29.637 -16.564 -25.405 1.00 98.69 82 VAL A C 1
ATOM 587 O O . VAL A 1 82 ? 29.434 -16.278 -26.585 1.00 98.69 82 VAL A O 1
ATOM 590 N N . TYR A 1 83 ? 29.582 -17.800 -24.937 1.00 98.69 83 TYR A N 1
ATOM 591 C CA . TYR A 1 83 ? 29.403 -18.992 -25.744 1.00 98.69 83 TYR A CA 1
ATOM 592 C C . TYR A 1 83 ? 28.041 -19.615 -25.458 1.00 98.69 83 TYR A C 1
ATOM 594 O O . TYR A 1 83 ? 27.619 -19.688 -24.305 1.00 98.69 83 TYR A O 1
ATOM 602 N N . LEU A 1 84 ? 27.375 -20.110 -26.496 1.00 98.62 84 LEU A N 1
ATOM 603 C CA . LEU A 1 84 ? 26.239 -21.016 -26.361 1.00 98.62 84 LEU A CA 1
ATOM 604 C C . LEU A 1 84 ? 26.690 -22.411 -26.790 1.00 98.62 84 LEU A C 1
ATOM 606 O O . LEU A 1 84 ? 27.148 -22.580 -27.917 1.00 98.62 84 LEU A O 1
ATOM 610 N N . TYR A 1 85 ? 26.531 -23.407 -25.926 1.00 98.44 85 TYR A N 1
ATOM 611 C CA . TYR A 1 85 ? 26.815 -24.811 -26.215 1.00 98.44 85 TYR A CA 1
ATOM 612 C C . TYR A 1 85 ? 25.536 -25.643 -26.190 1.00 98.44 85 TYR A C 1
ATOM 614 O O . TYR A 1 85 ? 24.618 -25.394 -25.405 1.00 98.44 85 TYR A O 1
ATOM 622 N N . ASN A 1 86 ? 25.497 -26.687 -27.012 1.00 97.19 86 ASN A N 1
ATOM 623 C CA . ASN A 1 86 ? 24.499 -27.736 -26.882 1.00 97.19 86 ASN A CA 1
ATOM 624 C C . ASN A 1 86 ? 24.771 -28.521 -25.592 1.00 97.19 86 ASN A C 1
ATOM 626 O O . ASN A 1 86 ? 25.830 -29.127 -25.471 1.00 97.19 86 ASN A O 1
ATOM 630 N N . GLY A 1 87 ? 23.845 -28.559 -24.636 1.00 94.38 87 GLY A N 1
ATOM 631 C CA . GLY A 1 87 ? 24.135 -29.204 -23.346 1.00 94.38 87 GLY A CA 1
ATOM 632 C C . GLY A 1 87 ? 24.121 -30.732 -23.362 1.00 94.38 87 GLY A C 1
ATOM 633 O O . GLY A 1 87 ? 24.462 -31.344 -22.358 1.00 94.38 87 GLY A O 1
ATOM 634 N N . THR A 1 88 ? 23.752 -31.364 -24.482 1.00 92.81 88 THR A N 1
ATOM 635 C CA . THR A 1 88 ? 23.849 -32.823 -24.651 1.00 92.81 88 THR A CA 1
ATOM 636 C C . THR A 1 88 ? 25.142 -33.223 -25.355 1.00 92.81 88 THR A C 1
ATOM 638 O O . THR A 1 88 ? 25.823 -34.144 -24.917 1.00 92.81 88 THR A O 1
ATOM 641 N N . THR A 1 89 ? 25.479 -32.558 -26.463 1.00 94.62 89 THR A N 1
ATOM 642 C CA . THR A 1 89 ? 26.647 -32.912 -27.288 1.00 94.62 89 THR A CA 1
ATOM 643 C C . THR A 1 89 ? 27.893 -32.095 -26.965 1.00 94.62 89 THR A C 1
ATOM 645 O O . THR A 1 89 ? 28.965 -32.419 -27.465 1.00 94.62 89 THR A O 1
ATOM 648 N N . LEU A 1 90 ? 27.749 -31.026 -26.177 1.00 93.31 90 LEU A N 1
ATOM 649 C CA . LEU A 1 90 ? 28.777 -30.021 -25.882 1.00 93.31 90 LEU A CA 1
ATOM 650 C C . LEU A 1 90 ? 29.334 -29.318 -27.131 1.00 93.31 90 LEU A C 1
ATOM 652 O O . LEU A 1 90 ? 30.368 -28.658 -27.074 1.00 93.31 90 LEU A O 1
ATOM 656 N N . ALA A 1 91 ? 28.639 -29.421 -28.268 1.00 95.38 91 ALA A N 1
ATOM 657 C CA . ALA A 1 91 ? 29.002 -28.708 -29.483 1.00 95.38 91 ALA A CA 1
ATOM 658 C C . ALA A 1 91 ? 28.741 -27.203 -29.321 1.00 95.38 91 ALA A C 1
ATOM 660 O O . ALA A 1 91 ? 27.669 -26.804 -28.859 1.00 95.38 91 ALA A O 1
ATOM 661 N N . LEU A 1 92 ? 29.704 -26.374 -29.732 1.00 97.50 92 LEU A N 1
ATOM 662 C CA . LEU A 1 92 ? 29.551 -24.920 -29.772 1.00 97.50 92 LEU A CA 1
ATOM 663 C C . LEU A 1 92 ? 28.482 -24.531 -30.806 1.00 97.50 92 LEU A C 1
ATOM 665 O O . LEU A 1 92 ? 28.553 -24.944 -31.962 1.00 97.50 92 LEU A O 1
ATOM 669 N N . ILE A 1 93 ? 27.506 -23.733 -30.381 1.00 98.50 93 ILE A N 1
ATOM 670 C CA . ILE A 1 93 ? 26.402 -23.219 -31.202 1.00 98.50 93 ILE A CA 1
ATOM 671 C C . ILE A 1 93 ? 26.711 -21.798 -31.683 1.00 98.50 93 ILE A C 1
ATOM 673 O O . ILE A 1 93 ? 26.582 -21.514 -32.872 1.00 98.50 93 ILE A O 1
ATOM 677 N N . SER A 1 94 ? 27.119 -20.901 -30.782 1.00 98.50 94 SER A N 1
ATOM 678 C CA . SER A 1 94 ? 27.418 -19.505 -31.124 1.00 98.50 94 SER A CA 1
ATOM 679 C C . SER A 1 94 ? 28.436 -18.882 -30.174 1.00 98.50 94 SER A C 1
ATOM 681 O O . SER A 1 94 ? 28.514 -19.279 -29.012 1.00 98.50 94 SER A O 1
ATOM 683 N N . THR A 1 95 ? 29.131 -17.842 -30.643 1.00 98.31 95 THR A N 1
ATOM 684 C CA . THR A 1 95 ? 30.046 -17.024 -29.832 1.00 98.31 95 THR A CA 1
ATOM 685 C C . THR A 1 95 ? 29.810 -15.541 -30.093 1.00 98.31 95 THR A C 1
ATOM 687 O O . THR A 1 95 ? 29.935 -15.098 -31.237 1.00 98.31 95 THR A O 1
ATOM 690 N N . LEU A 1 96 ? 29.528 -14.782 -29.035 1.00 98.69 96 LEU A N 1
ATOM 691 C CA . LEU A 1 96 ? 29.556 -13.320 -29.020 1.00 98.69 96 LEU A CA 1
ATOM 692 C C . LEU A 1 96 ? 30.862 -12.856 -28.368 1.00 98.69 96 LEU A C 1
ATOM 694 O O . LEU A 1 96 ? 31.201 -13.351 -27.298 1.00 98.69 96 LEU A O 1
ATOM 698 N N . VAL A 1 97 ? 31.580 -11.916 -28.981 1.00 98.12 97 VAL A N 1
ATOM 699 C CA . VAL A 1 97 ? 32.904 -11.464 -28.514 1.00 98.12 97 VAL A CA 1
ATOM 700 C C . VAL A 1 97 ? 33.045 -9.940 -28.592 1.00 98.12 97 VAL A C 1
ATOM 702 O O . VAL A 1 97 ? 32.404 -9.290 -29.424 1.00 98.12 97 VAL A O 1
ATOM 705 N N . GLY A 1 98 ? 33.864 -9.359 -27.714 1.00 97.62 98 GLY A N 1
ATOM 706 C CA . GLY A 1 98 ? 34.302 -7.966 -27.830 1.00 97.62 98 GLY A CA 1
ATOM 707 C C . GLY A 1 98 ? 35.294 -7.754 -28.977 1.00 97.62 98 GLY A C 1
ATOM 708 O O . GLY A 1 98 ? 35.664 -8.686 -29.688 1.00 97.62 98 GLY A O 1
ATOM 709 N N . THR A 1 99 ? 35.731 -6.512 -29.170 1.00 96.50 99 THR A N 1
ATOM 710 C CA . THR A 1 99 ? 36.765 -6.167 -30.171 1.00 96.50 99 THR A CA 1
ATOM 711 C C . THR A 1 99 ? 37.868 -5.273 -29.625 1.00 96.50 99 THR A C 1
ATOM 713 O O . THR A 1 99 ? 38.919 -5.147 -30.252 1.00 96.50 99 THR A O 1
ATOM 716 N N . GLN A 1 100 ? 37.643 -4.631 -28.480 1.00 96.88 100 GLN A N 1
ATOM 717 C CA . GLN A 1 100 ? 38.578 -3.704 -27.863 1.00 96.88 100 GLN A CA 1
ATOM 718 C C . GLN A 1 100 ? 38.993 -4.208 -26.483 1.00 96.88 100 GLN A C 1
ATOM 720 O O . GLN A 1 100 ? 38.272 -4.957 -25.827 1.00 96.88 100 GLN A O 1
ATOM 725 N N . ALA A 1 101 ? 40.181 -3.783 -26.050 1.00 96.69 101 ALA A N 1
ATOM 726 C CA . ALA A 1 101 ? 40.684 -4.152 -24.738 1.00 96.69 101 ALA A CA 1
ATOM 727 C C . ALA A 1 101 ? 39.749 -3.648 -23.631 1.00 96.69 101 ALA A C 1
ATOM 729 O O . ALA A 1 101 ? 39.315 -2.488 -23.671 1.00 96.69 101 ALA A O 1
ATOM 730 N N . GLU A 1 102 ? 39.507 -4.509 -22.644 1.00 96.62 102 GLU A N 1
ATOM 731 C CA . GLU A 1 102 ? 38.591 -4.272 -21.519 1.00 96.62 102 GLU A CA 1
ATOM 732 C C . GLU A 1 102 ? 37.106 -4.143 -21.906 1.00 96.62 102 GLU A C 1
ATOM 734 O O . GLU A 1 102 ? 36.316 -3.608 -21.131 1.00 96.62 102 GLU A O 1
ATOM 739 N N . ASP A 1 103 ? 36.692 -4.636 -23.080 1.00 97.94 103 ASP A N 1
ATOM 740 C CA . ASP A 1 103 ? 35.263 -4.729 -23.419 1.00 97.94 103 ASP A CA 1
ATOM 741 C C . ASP A 1 103 ? 34.502 -5.641 -22.442 1.00 97.94 103 ASP A C 1
ATOM 743 O O . ASP A 1 103 ? 33.316 -5.422 -22.179 1.00 97.94 103 ASP A O 1
ATOM 747 N N . GLN A 1 104 ? 35.182 -6.669 -21.919 1.00 97.88 104 GLN A N 1
ATOM 748 C CA . GLN A 1 104 ? 34.681 -7.607 -20.915 1.00 97.88 104 GLN A CA 1
ATOM 749 C C . GLN A 1 104 ? 33.264 -8.127 -21.216 1.00 97.88 104 GLN A C 1
ATOM 751 O O . GLN A 1 104 ? 32.381 -8.158 -20.350 1.00 97.88 104 GLN A O 1
ATOM 756 N N . VAL A 1 105 ? 33.012 -8.519 -22.469 1.00 98.56 105 VAL A N 1
ATOM 757 C CA . VAL A 1 105 ? 31.694 -8.998 -22.909 1.00 98.56 105 VAL A CA 1
ATOM 758 C C . VAL A 1 105 ? 31.206 -10.153 -22.032 1.00 98.56 105 VAL A C 1
ATOM 760 O O . VAL A 1 105 ? 31.906 -11.142 -21.823 1.00 98.56 105 VAL A O 1
ATOM 763 N N . GLY A 1 106 ? 29.978 -10.027 -21.516 1.00 97.69 106 GLY A N 1
ATOM 764 C CA . GLY A 1 106 ? 29.381 -11.012 -20.615 1.00 97.69 106 GLY A CA 1
ATOM 765 C C . GLY A 1 106 ? 29.853 -10.937 -19.161 1.00 97.69 106 GLY A C 1
ATOM 766 O O . GLY A 1 106 ? 29.642 -11.903 -18.425 1.00 97.69 106 GLY A O 1
ATOM 767 N N . TYR A 1 107 ? 30.456 -9.825 -18.721 1.00 97.88 107 TYR A N 1
ATOM 768 C CA . TYR A 1 107 ? 30.963 -9.656 -17.351 1.00 97.88 107 TYR A CA 1
ATOM 769 C C . TYR A 1 107 ? 29.936 -9.986 -16.261 1.00 97.88 107 TYR A C 1
ATOM 771 O O . TYR A 1 107 ? 30.250 -10.710 -15.316 1.00 97.88 107 TYR A O 1
ATOM 779 N N . TYR A 1 108 ? 28.693 -9.509 -16.402 1.00 96.81 108 TYR A N 1
ATOM 780 C CA . TYR A 1 108 ? 27.607 -9.827 -15.463 1.00 96.81 108 TYR A CA 1
ATOM 781 C C . TYR A 1 108 ? 26.829 -11.094 -15.847 1.00 96.81 108 TYR A C 1
ATOM 783 O O . TYR A 1 108 ? 25.739 -11.340 -15.330 1.00 96.81 108 TYR A O 1
ATOM 791 N N . GLY A 1 109 ? 27.347 -11.915 -16.755 1.00 96.25 109 GLY A N 1
ATOM 792 C CA . GLY A 1 109 ? 26.673 -13.119 -17.220 1.00 96.25 109 GLY A CA 1
ATOM 793 C C . GLY A 1 109 ? 25.477 -12.830 -18.130 1.00 96.25 109 GLY A C 1
ATOM 794 O O . GLY A 1 109 ? 25.349 -11.755 -18.727 1.00 96.25 109 GLY A O 1
ATOM 795 N N . ALA A 1 110 ? 24.573 -13.807 -18.205 1.00 97.25 110 ALA A N 1
ATOM 796 C CA . ALA A 1 110 ? 23.301 -13.689 -18.902 1.00 97.25 110 ALA A CA 1
ATOM 797 C C . ALA A 1 110 ? 22.110 -13.894 -17.953 1.00 97.25 110 ALA A C 1
ATOM 799 O O . ALA A 1 110 ? 22.215 -14.553 -16.920 1.00 97.25 110 ALA A O 1
ATOM 800 N N . LEU A 1 111 ? 20.964 -13.321 -18.307 1.00 97.88 111 LEU A N 1
ATOM 801 C CA . LEU A 1 111 ? 19.691 -13.537 -17.626 1.00 97.88 111 LEU A CA 1
ATOM 802 C C . LEU A 1 111 ? 18.796 -14.407 -18.500 1.00 97.88 111 LEU A C 1
ATOM 804 O O . LEU A 1 111 ? 18.620 -14.107 -19.679 1.00 97.88 111 LEU A O 1
ATOM 808 N N . VAL A 1 112 ? 18.226 -15.464 -17.922 1.00 98.19 112 VAL A N 1
ATOM 809 C CA . VAL A 1 112 ? 17.259 -16.329 -18.609 1.00 98.19 112 VAL A CA 1
ATOM 810 C C . VAL A 1 112 ? 15.886 -15.668 -18.581 1.00 98.19 112 VAL A C 1
ATOM 812 O O . VAL A 1 112 ? 15.411 -15.228 -17.535 1.00 98.19 112 VAL A O 1
ATOM 815 N N . LEU A 1 113 ? 15.249 -15.606 -19.742 1.00 98.00 113 LEU A N 1
ATOM 816 C CA . LEU A 1 113 ? 13.904 -15.088 -19.934 1.00 98.00 113 LEU A CA 1
ATOM 817 C C . LEU A 1 113 ? 12.874 -16.208 -19.751 1.00 98.00 113 LEU A C 1
ATOM 819 O O . LEU A 1 113 ? 13.167 -17.380 -19.982 1.00 98.00 113 LEU A O 1
ATOM 823 N N . ALA A 1 114 ? 11.636 -15.857 -19.396 1.00 95.81 114 ALA A N 1
ATOM 824 C CA . ALA A 1 114 ? 10.570 -16.840 -19.158 1.00 95.81 114 ALA A CA 1
ATOM 825 C C . ALA A 1 114 ? 10.257 -17.727 -20.382 1.00 95.81 114 ALA A C 1
ATOM 827 O O . ALA A 1 114 ? 9.808 -18.860 -20.233 1.00 95.81 114 ALA A O 1
ATOM 828 N N . ASN A 1 115 ? 10.531 -17.238 -21.595 1.00 95.25 115 ASN A N 1
ATOM 829 C CA . ASN A 1 115 ? 10.387 -18.006 -22.835 1.00 95.25 115 ASN A CA 1
ATOM 830 C C . ASN A 1 115 ? 11.609 -18.889 -23.171 1.00 95.25 115 ASN A C 1
ATOM 832 O O . ASN A 1 115 ? 11.638 -19.517 -24.227 1.00 95.25 115 ASN A O 1
ATOM 836 N N . GLY A 1 116 ? 12.617 -18.929 -22.297 1.00 96.94 116 GLY A N 1
ATOM 837 C CA . GLY A 1 116 ? 13.827 -19.738 -22.421 1.00 96.94 116 GLY A CA 1
ATOM 838 C C . GLY A 1 116 ? 14.991 -19.081 -23.161 1.00 96.94 116 GLY A C 1
ATOM 839 O O . GLY A 1 116 ? 16.105 -19.594 -23.066 1.00 96.94 116 GLY A O 1
ATOM 840 N N . ASN A 1 117 ? 14.768 -17.956 -23.848 1.00 98.56 117 ASN A N 1
ATOM 841 C CA . ASN A 1 117 ? 15.843 -17.138 -24.423 1.00 98.56 117 ASN A CA 1
ATOM 842 C C . ASN A 1 117 ? 16.641 -16.434 -23.318 1.00 98.56 117 ASN A C 1
ATOM 844 O O . ASN A 1 117 ? 16.326 -16.561 -22.135 1.00 98.56 117 ASN A O 1
ATOM 848 N N . TYR A 1 118 ? 17.683 -15.691 -23.680 1.00 98.62 118 TYR A N 1
ATOM 849 C CA . TYR A 1 118 ? 18.544 -15.049 -22.693 1.00 98.62 118 TYR A CA 1
ATOM 850 C C . TYR A 1 118 ? 19.031 -13.670 -23.131 1.00 98.62 118 TYR A C 1
ATOM 852 O O . TYR A 1 118 ? 18.982 -13.306 -24.304 1.00 98.62 118 TYR A O 1
ATOM 860 N N . VAL A 1 119 ? 19.499 -12.888 -22.161 1.00 98.62 119 VAL A N 1
ATOM 861 C CA . VAL A 1 119 ? 20.021 -11.534 -22.365 1.00 98.62 119 VAL A CA 1
ATOM 862 C C . VAL A 1 119 ? 21.404 -11.434 -21.745 1.00 98.62 119 VAL A C 1
ATOM 864 O O . VAL A 1 119 ? 21.557 -11.667 -20.549 1.00 98.62 119 VAL A O 1
ATOM 867 N N . ILE A 1 120 ? 22.404 -11.092 -22.551 1.00 98.75 120 ILE A N 1
ATOM 868 C CA . ILE A 1 120 ? 23.798 -10.911 -22.141 1.00 98.75 120 ILE A CA 1
ATOM 869 C C . ILE A 1 120 ? 24.004 -9.471 -21.669 1.00 98.75 120 ILE A C 1
ATOM 871 O O . ILE A 1 120 ? 23.506 -8.531 -22.293 1.00 98.75 120 ILE A O 1
ATOM 875 N N . ARG A 1 121 ? 24.763 -9.307 -20.580 1.00 98.56 121 ARG A N 1
ATOM 876 C CA . ARG A 1 121 ? 25.089 -8.009 -19.980 1.00 98.56 121 ARG A CA 1
ATOM 877 C C . ARG A 1 121 ? 26.580 -7.701 -20.109 1.00 98.56 121 ARG A C 1
ATOM 879 O O . ARG A 1 121 ? 27.407 -8.422 -19.547 1.00 98.56 121 ARG A O 1
ATOM 886 N N . SER A 1 122 ? 26.896 -6.606 -20.798 1.00 98.50 122 SER A N 1
ATOM 887 C CA . SER A 1 122 ? 28.266 -6.182 -21.118 1.00 98.50 122 SER A CA 1
ATOM 888 C C . SER A 1 122 ? 28.461 -4.687 -20.814 1.00 98.50 122 SER A C 1
ATOM 890 O O . SER A 1 122 ? 28.698 -3.906 -21.731 1.00 98.50 122 SER A O 1
ATOM 892 N N . PRO A 1 123 ? 28.352 -4.254 -19.546 1.00 98.19 123 PRO A N 1
ATOM 893 C CA . PRO A 1 123 ? 28.378 -2.834 -19.155 1.00 98.19 123 PRO A CA 1
ATOM 894 C C . PRO A 1 123 ? 29.702 -2.119 -19.444 1.00 98.19 123 PRO A C 1
ATOM 896 O O . PRO A 1 123 ? 29.731 -0.898 -19.537 1.00 98.19 123 PRO A O 1
ATOM 899 N N . PHE A 1 124 ? 30.799 -2.864 -19.574 1.00 98.00 124 PHE A N 1
ATOM 900 C CA . PHE A 1 124 ? 32.129 -2.301 -19.804 1.00 98.00 124 PHE A CA 1
ATOM 901 C C . PHE A 1 124 ? 32.499 -2.223 -21.284 1.00 98.00 124 PHE A C 1
ATOM 903 O O . PHE A 1 124 ? 33.517 -1.621 -21.623 1.00 98.00 124 PHE A O 1
ATOM 910 N N . TRP A 1 125 ? 31.629 -2.739 -22.160 1.00 98.38 125 TRP A N 1
ATOM 911 C CA . TRP A 1 125 ? 31.837 -2.707 -23.599 1.00 98.38 125 TRP A CA 1
ATOM 912 C C . TRP A 1 125 ? 32.044 -1.276 -24.099 1.00 98.38 125 TRP A C 1
ATOM 914 O O . TRP A 1 125 ? 31.347 -0.341 -23.685 1.00 98.38 125 TRP A O 1
ATOM 924 N N . ARG A 1 126 ? 33.016 -1.098 -24.992 1.00 97.44 126 ARG A N 1
ATOM 925 C CA . ARG A 1 126 ? 33.389 0.204 -25.533 1.00 97.44 126 ARG A CA 1
ATOM 926 C C . ARG A 1 126 ? 32.723 0.454 -26.882 1.00 97.44 126 ARG A C 1
ATOM 928 O O . ARG A 1 126 ? 32.820 -0.358 -27.795 1.00 97.44 126 ARG A O 1
ATOM 935 N N . ASN A 1 127 ? 32.127 1.636 -27.041 1.00 96.38 127 ASN A N 1
ATOM 936 C CA . ASN A 1 127 ? 31.604 2.092 -28.328 1.00 96.38 127 ASN A CA 1
ATOM 937 C C . ASN A 1 127 ? 32.581 3.083 -28.978 1.00 96.38 127 ASN A C 1
ATOM 939 O O . ASN A 1 127 ? 32.506 4.297 -28.774 1.00 96.38 127 ASN A O 1
ATOM 943 N N . GLY A 1 128 ? 33.567 2.570 -29.717 1.00 93.69 128 GLY A N 1
ATOM 944 C CA . GLY A 1 128 ? 34.599 3.401 -30.341 1.00 93.69 128 GLY A CA 1
ATOM 945 C C . GLY A 1 128 ? 35.526 4.039 -29.300 1.00 93.69 128 GLY A C 1
ATOM 946 O O . GLY A 1 128 ? 36.404 3.366 -28.758 1.00 93.69 128 GLY A O 1
ATOM 947 N N . SER A 1 129 ? 35.370 5.342 -29.040 1.00 94.56 129 SER A N 1
ATOM 948 C CA . SER A 1 129 ? 36.109 6.063 -27.989 1.00 94.56 129 SER A CA 1
ATOM 949 C C . SER A 1 129 ? 35.360 6.151 -26.657 1.00 94.56 129 SER A C 1
ATOM 951 O O . SER A 1 129 ? 35.970 6.509 -25.652 1.00 94.56 129 SER A O 1
ATOM 953 N N . ALA A 1 130 ? 34.062 5.837 -26.633 1.00 96.25 130 ALA A N 1
ATOM 954 C CA . ALA A 1 130 ? 33.241 5.874 -25.430 1.00 96.25 130 ALA A CA 1
ATOM 955 C C . ALA A 1 130 ? 33.515 4.636 -24.563 1.00 96.25 130 ALA A C 1
ATOM 957 O O . ALA A 1 130 ? 32.993 3.546 -24.813 1.00 96.25 130 ALA A O 1
ATOM 958 N N . ILE A 1 131 ? 34.396 4.795 -23.572 1.00 96.44 131 ILE A N 1
ATOM 959 C CA . ILE A 1 131 ? 34.735 3.745 -22.603 1.00 96.44 131 ILE A CA 1
ATOM 960 C C . ILE A 1 131 ? 33.516 3.401 -21.749 1.00 96.44 131 ILE A C 1
ATOM 962 O O . ILE A 1 131 ? 32.825 4.303 -21.289 1.00 96.44 131 ILE A O 1
ATOM 966 N N . LYS A 1 132 ? 33.250 2.108 -21.524 1.00 97.31 132 LYS A N 1
ATOM 967 C CA . LYS A 1 132 ? 32.099 1.652 -20.724 1.00 97.31 132 LYS A CA 1
ATOM 968 C C . LYS A 1 132 ? 30.753 2.235 -21.188 1.00 97.31 132 LYS A C 1
ATOM 970 O O . LYS A 1 132 ? 29.875 2.488 -20.370 1.00 97.31 132 LYS A O 1
ATOM 975 N N . ALA A 1 133 ? 30.586 2.445 -22.494 1.00 97.88 133 ALA A N 1
ATOM 976 C CA . ALA A 1 133 ? 29.277 2.768 -23.067 1.00 97.88 133 ALA A CA 1
ATOM 977 C C . ALA A 1 133 ? 28.263 1.642 -22.779 1.00 97.88 133 ALA A C 1
ATOM 979 O O . ALA A 1 133 ? 27.069 1.866 -22.588 1.00 97.88 133 ALA A O 1
ATOM 980 N N . GLY A 1 134 ? 28.772 0.414 -22.707 1.00 98.38 134 GLY A N 1
ATOM 981 C CA . GLY A 1 134 ? 28.031 -0.776 -22.350 1.00 98.38 134 GLY A CA 1
ATOM 982 C C . GLY A 1 134 ? 27.137 -1.292 -23.470 1.00 98.38 134 GLY A C 1
ATOM 983 O O . GLY A 1 134 ? 26.867 -0.620 -24.472 1.00 98.38 134 GLY A O 1
ATOM 984 N N . ALA A 1 135 ? 26.668 -2.522 -23.286 1.00 98.69 135 ALA A N 1
ATOM 985 C CA . ALA A 1 135 ? 25.755 -3.186 -24.193 1.00 98.69 135 ALA A CA 1
ATOM 986 C C . ALA A 1 135 ? 24.855 -4.212 -23.491 1.00 98.69 135 ALA A C 1
ATOM 988 O O . ALA A 1 135 ? 25.255 -4.915 -22.555 1.00 98.69 135 ALA A O 1
ATOM 989 N N . VAL A 1 136 ? 23.644 -4.350 -24.030 1.00 98.69 136 VAL A N 1
ATOM 990 C CA . VAL A 1 136 ? 22.725 -5.458 -23.763 1.00 98.69 136 VAL A CA 1
ATOM 991 C C . VAL A 1 136 ? 22.431 -6.176 -25.074 1.00 98.69 136 VAL A C 1
ATOM 993 O O . VAL A 1 136 ? 21.977 -5.562 -26.041 1.00 98.69 136 VAL A O 1
ATOM 996 N N . THR A 1 137 ? 22.651 -7.490 -25.094 1.00 98.75 137 THR A N 1
ATOM 997 C CA . THR A 1 137 ? 22.502 -8.314 -26.301 1.00 98.75 137 THR A CA 1
ATOM 998 C C . THR A 1 137 ? 21.520 -9.446 -26.041 1.00 98.75 137 THR A C 1
ATOM 1000 O O . THR A 1 137 ? 21.717 -10.255 -25.134 1.00 98.75 137 THR A O 1
ATOM 1003 N N . TRP A 1 138 ? 20.459 -9.529 -26.839 1.00 98.69 138 TRP A N 1
ATOM 1004 C CA . TRP A 1 138 ? 19.522 -10.649 -26.784 1.00 98.69 138 TRP A CA 1
ATOM 1005 C C . TRP A 1 138 ? 20.086 -11.867 -27.532 1.00 98.69 138 TRP A C 1
ATOM 1007 O O . TRP A 1 138 ? 20.664 -11.728 -28.610 1.00 98.69 138 TRP A O 1
ATOM 1017 N N . GLY A 1 139 ? 19.908 -13.061 -26.966 1.00 98.38 139 GLY A N 1
ATOM 1018 C CA . GLY A 1 139 ? 20.321 -14.334 -27.548 1.00 98.38 139 GLY A CA 1
ATOM 1019 C C . GLY A 1 139 ? 19.183 -15.354 -27.570 1.00 98.38 139 GLY A C 1
ATOM 1020 O O . GLY A 1 139 ? 18.492 -15.573 -26.572 1.00 98.38 139 GLY A O 1
ATOM 1021 N N . SER A 1 140 ? 19.011 -16.014 -28.715 1.00 98.38 140 SER A N 1
ATOM 1022 C CA . SER A 1 140 ? 18.075 -17.131 -28.872 1.00 98.38 140 SER A CA 1
ATOM 1023 C C . SER A 1 140 ? 18.571 -18.365 -28.121 1.00 98.38 140 SER A C 1
ATOM 1025 O O . SER A 1 140 ? 19.731 -18.745 -28.257 1.00 98.38 140 SER A O 1
ATOM 1027 N N . ALA A 1 141 ? 17.698 -19.075 -27.407 1.00 97.94 141 ALA A N 1
ATOM 1028 C CA . ALA A 1 141 ? 18.083 -20.307 -26.714 1.00 97.94 141 ALA A CA 1
ATOM 1029 C C . ALA A 1 141 ? 18.599 -21.405 -27.662 1.00 97.94 141 ALA A C 1
ATOM 1031 O O . ALA A 1 141 ? 19.303 -22.321 -27.232 1.00 97.94 141 ALA A O 1
ATOM 1032 N N . THR A 1 142 ? 18.206 -21.358 -28.938 1.00 97.62 142 THR A N 1
ATOM 1033 C CA . THR A 1 142 ? 18.488 -22.404 -29.931 1.00 97.62 142 THR A CA 1
ATOM 1034 C C . THR A 1 142 ? 19.659 -22.059 -30.838 1.00 97.62 142 THR A C 1
ATOM 1036 O O . THR A 1 142 ? 20.482 -22.927 -31.109 1.00 97.62 142 THR A O 1
ATOM 1039 N N . THR A 1 143 ? 19.733 -20.814 -31.307 1.00 97.88 143 THR A N 1
ATOM 1040 C CA . THR A 1 143 ? 20.749 -20.351 -32.268 1.00 97.88 143 THR A CA 1
ATOM 1041 C C . THR A 1 143 ? 21.773 -19.411 -31.645 1.00 97.88 143 THR A C 1
ATOM 1043 O O . THR A 1 143 ? 22.786 -19.117 -32.272 1.00 97.88 143 THR A O 1
ATOM 1046 N N . GLY A 1 144 ? 21.502 -18.919 -30.437 1.00 97.25 144 GLY A N 1
ATOM 1047 C CA . GLY A 1 144 ? 22.314 -17.932 -29.745 1.00 97.25 144 GLY A CA 1
ATOM 1048 C C . GLY A 1 144 ? 22.391 -16.596 -30.469 1.00 97.25 144 GLY A C 1
ATOM 1049 O O . GLY A 1 144 ? 21.469 -16.198 -31.186 1.00 97.25 144 GLY A O 1
ATOM 1050 N N . VAL A 1 145 ? 23.504 -15.907 -30.245 1.00 98.06 145 VAL A N 1
ATOM 1051 C CA . VAL A 1 145 ? 23.910 -14.674 -30.920 1.00 98.06 145 VAL A CA 1
ATOM 1052 C C . VAL A 1 145 ? 25.407 -14.776 -31.197 1.00 98.06 145 VAL A C 1
ATOM 1054 O O . VAL A 1 145 ? 26.162 -15.268 -30.356 1.00 98.06 145 VAL A O 1
ATOM 1057 N N . ALA A 1 146 ? 25.827 -14.387 -32.401 1.00 97.12 146 ALA A N 1
ATOM 1058 C CA . ALA A 1 146 ? 27.188 -14.601 -32.876 1.00 97.12 146 ALA A CA 1
ATOM 1059 C C . ALA A 1 146 ? 27.834 -13.323 -33.422 1.00 97.12 146 ALA A C 1
ATOM 1061 O O . ALA A 1 146 ? 27.148 -12.417 -33.900 1.00 97.12 146 ALA A O 1
ATOM 1062 N N . GLY A 1 147 ? 29.166 -13.305 -33.411 1.00 97.50 147 GLY A N 1
ATOM 1063 C CA . GLY A 1 147 ? 29.982 -12.220 -33.945 1.00 97.50 147 GLY A CA 1
ATOM 1064 C C . GLY A 1 147 ? 30.370 -11.206 -32.875 1.00 97.50 147 GLY A C 1
ATOM 1065 O O . GLY A 1 147 ? 30.493 -11.543 -31.700 1.00 97.50 147 GLY A O 1
ATOM 1066 N N . THR A 1 148 ? 30.592 -9.964 -33.290 1.00 97.81 148 THR A N 1
ATOM 1067 C CA . THR A 1 148 ? 30.980 -8.875 -32.391 1.00 97.81 148 THR A CA 1
ATOM 1068 C C . THR A 1 148 ? 29.770 -8.038 -31.996 1.00 97.81 148 THR A C 1
ATOM 1070 O O . THR A 1 148 ? 28.819 -7.908 -32.775 1.00 97.81 148 THR A O 1
ATOM 1073 N N . ILE A 1 149 ? 29.793 -7.442 -30.803 1.00 97.94 149 ILE A N 1
ATOM 1074 C CA . ILE A 1 149 ? 28.772 -6.462 -30.400 1.00 97.94 149 ILE A CA 1
ATOM 1075 C C . ILE A 1 149 ? 28.773 -5.284 -31.384 1.00 97.94 149 ILE A C 1
ATOM 1077 O O . ILE A 1 149 ? 29.826 -4.749 -31.730 1.00 97.94 149 ILE A O 1
ATOM 1081 N N . ASN A 1 150 ? 27.588 -4.907 -31.874 1.00 95.25 150 ASN A N 1
ATOM 1082 C CA . ASN A 1 150 ? 27.379 -3.754 -32.747 1.00 95.25 150 ASN A CA 1
ATOM 1083 C C . ASN A 1 150 ? 25.906 -3.285 -32.722 1.00 95.25 150 ASN A C 1
ATOM 1085 O O . ASN A 1 150 ? 25.037 -3.913 -32.117 1.00 95.25 150 ASN A O 1
ATOM 1089 N N . LEU A 1 151 ? 25.605 -2.198 -33.441 1.00 95.31 151 LEU A N 1
ATOM 1090 C CA . LEU A 1 151 ? 24.276 -1.565 -33.454 1.00 95.31 151 LEU A CA 1
ATOM 1091 C C . LEU A 1 151 ? 23.147 -2.434 -34.037 1.00 95.31 151 LEU A C 1
ATOM 1093 O O . LEU A 1 151 ? 21.976 -2.122 -33.838 1.00 95.31 151 LEU A O 1
ATOM 1097 N N . THR A 1 152 ? 23.472 -3.493 -34.782 1.00 95.81 152 THR A N 1
ATOM 1098 C CA . THR A 1 152 ? 22.477 -4.373 -35.419 1.00 95.81 152 THR A CA 1
ATOM 1099 C C . THR A 1 152 ? 22.072 -5.556 -34.550 1.00 95.81 152 THR A C 1
ATOM 1101 O O . THR A 1 152 ? 21.032 -6.151 -34.808 1.00 95.81 152 THR A O 1
ATOM 1104 N N . ASN A 1 153 ? 22.866 -5.903 -33.531 1.00 96.88 153 ASN A N 1
ATOM 1105 C CA . ASN A 1 153 ? 22.590 -7.045 -32.654 1.00 96.88 153 ASN A CA 1
ATOM 1106 C C . ASN A 1 153 ? 22.428 -6.670 -31.176 1.00 96.88 153 ASN A C 1
ATOM 1108 O O . ASN A 1 153 ? 21.944 -7.493 -30.404 1.00 96.88 153 ASN A O 1
ATOM 1112 N N . SER A 1 154 ? 22.812 -5.456 -30.778 1.00 98.56 154 SER A N 1
ATOM 1113 C CA . SER A 1 154 ? 22.825 -5.034 -29.376 1.00 98.56 154 SER A CA 1
ATOM 1114 C C . SER A 1 154 ? 22.240 -3.641 -29.200 1.00 98.56 154 SER A C 1
ATOM 1116 O O . SER A 1 154 ? 22.348 -2.787 -30.085 1.00 98.56 154 SER A O 1
ATOM 1118 N N . LEU A 1 155 ? 21.632 -3.417 -28.038 1.00 98.75 155 LEU A N 1
ATOM 1119 C CA . LEU A 1 155 ? 21.363 -2.084 -27.516 1.00 98.75 155 LEU A CA 1
ATOM 1120 C C . LEU A 1 155 ? 22.642 -1.567 -26.858 1.00 98.75 155 LEU A C 1
ATOM 1122 O O . LEU A 1 155 ? 23.205 -2.274 -26.022 1.00 98.75 155 LEU A O 1
ATOM 1126 N N . VAL A 1 156 ? 23.089 -0.364 -27.213 1.00 98.56 156 VAL A N 1
ATOM 1127 C CA . VAL A 1 156 ? 24.362 0.189 -26.726 1.00 98.56 156 VAL A CA 1
ATOM 1128 C C . VAL A 1 156 ? 24.237 1.640 -26.275 1.00 98.56 156 VAL A C 1
ATOM 1130 O O . VAL A 1 156 ? 23.370 2.379 -26.754 1.00 98.56 156 VAL A O 1
ATOM 1133 N N . GLY A 1 157 ? 25.139 2.047 -25.383 1.00 98.12 157 GLY A N 1
ATOM 1134 C CA . GLY A 1 157 ? 25.370 3.455 -25.068 1.00 98.12 157 GLY A CA 1
ATOM 1135 C C . GLY A 1 157 ? 26.148 4.163 -26.178 1.00 98.12 157 GLY A C 1
ATOM 1136 O O . GLY A 1 157 ? 26.724 3.530 -27.072 1.00 98.12 157 GLY A O 1
ATOM 1137 N N . SER A 1 158 ? 26.178 5.488 -26.125 1.00 96.81 158 SER A N 1
ATOM 1138 C CA . SER A 1 158 ? 26.944 6.345 -27.042 1.00 96.81 158 SER A CA 1
ATOM 1139 C C . SER A 1 158 ? 27.989 7.209 -26.344 1.00 96.81 158 SER A C 1
ATOM 1141 O O . SER A 1 158 ? 28.903 7.687 -27.019 1.00 96.81 158 SER A O 1
ATOM 1143 N N . SER A 1 159 ? 27.878 7.386 -25.030 1.00 97.69 159 SER A N 1
ATOM 1144 C CA . SER A 1 159 ? 28.779 8.199 -24.218 1.00 97.69 159 SER A CA 1
ATOM 1145 C C . SER A 1 159 ? 29.607 7.334 -23.275 1.00 97.69 159 SER A C 1
ATOM 1147 O O . SER A 1 159 ? 29.356 6.138 -23.096 1.00 97.69 159 SER A O 1
ATOM 1149 N N . ALA A 1 160 ? 30.679 7.920 -22.741 1.00 97.06 160 ALA A N 1
ATOM 1150 C CA . ALA A 1 160 ? 31.497 7.231 -21.757 1.00 97.06 160 ALA A CA 1
ATOM 1151 C C . ALA A 1 160 ? 30.680 7.010 -20.479 1.00 97.06 160 ALA A C 1
ATOM 1153 O O . ALA A 1 160 ? 29.965 7.902 -20.056 1.00 97.06 160 ALA A O 1
ATOM 1154 N N . GLU A 1 161 ? 30.820 5.836 -19.872 1.00 96.62 161 GLU A N 1
ATOM 1155 C CA . GLU A 1 161 ? 30.168 5.470 -18.606 1.00 96.62 161 GLU A CA 1
ATOM 1156 C C . GLU A 1 161 ? 28.632 5.346 -18.625 1.00 96.62 161 GLU A C 1
ATOM 1158 O O . GLU A 1 161 ? 28.069 5.011 -17.584 1.00 96.62 161 GLU A O 1
ATOM 1163 N N . ASP A 1 162 ? 27.979 5.426 -19.798 1.00 98.19 162 ASP A N 1
ATOM 1164 C CA . ASP A 1 162 ? 26.549 5.085 -19.958 1.00 98.19 162 ASP A CA 1
ATOM 1165 C C . ASP A 1 162 ? 26.217 3.722 -19.312 1.00 98.19 162 ASP A C 1
ATOM 1167 O O . ASP A 1 162 ? 25.150 3.525 -18.732 1.00 98.19 162 ASP A O 1
ATOM 1171 N N . GLY A 1 163 ? 27.132 2.749 -19.412 1.00 97.06 163 GLY A N 1
ATOM 1172 C CA . GLY A 1 163 ? 27.063 1.500 -18.657 1.00 97.06 163 GLY A CA 1
ATOM 1173 C C . GLY A 1 163 ? 25.863 0.613 -19.003 1.00 97.06 163 GLY A C 1
ATOM 1174 O O . GLY A 1 163 ? 25.336 -0.089 -18.133 1.00 97.06 163 GLY A O 1
ATOM 1175 N N . VAL A 1 164 ? 25.405 0.609 -20.261 1.00 98.50 164 VAL A N 1
ATOM 1176 C CA . VAL A 1 164 ? 24.263 -0.220 -20.686 1.00 98.50 164 VAL A CA 1
ATOM 1177 C C . VAL A 1 164 ? 24.480 -1.687 -20.296 1.00 98.50 164 VAL A C 1
ATOM 1179 O O . VAL A 1 164 ? 25.476 -2.309 -20.654 1.00 98.50 164 VAL A O 1
ATOM 1182 N N . GLY A 1 165 ? 23.525 -2.258 -19.557 1.00 97.00 165 GLY A N 1
ATOM 1183 C CA . GLY A 1 165 ? 23.603 -3.632 -19.047 1.00 97.00 165 GLY A CA 1
ATOM 1184 C C . GLY A 1 165 ? 24.056 -3.763 -17.593 1.00 97.00 165 GLY A C 1
ATOM 1185 O O . GLY A 1 165 ? 24.082 -4.887 -17.091 1.00 97.00 165 GLY A O 1
ATOM 1186 N N . LEU A 1 166 ? 24.332 -2.652 -16.897 1.00 96.81 166 LEU A N 1
ATOM 1187 C CA . LEU A 1 166 ? 24.503 -2.633 -15.437 1.00 96.81 166 LEU A CA 1
ATOM 1188 C C . LEU A 1 166 ? 23.274 -3.206 -14.720 1.00 96.81 166 LEU A C 1
ATOM 1190 O O . LEU A 1 166 ? 23.401 -4.052 -13.834 1.00 96.81 166 LEU A O 1
ATOM 1194 N N . GLN A 1 167 ? 22.079 -2.799 -15.151 1.00 96.88 167 GLN A N 1
ATOM 1195 C CA . GLN A 1 167 ? 20.820 -3.278 -14.599 1.00 96.88 167 GLN A CA 1
ATOM 1196 C C . GLN A 1 167 ? 19.868 -3.722 -15.709 1.00 96.88 167 GLN A C 1
ATOM 1198 O O . GLN A 1 167 ? 19.577 -2.992 -16.657 1.00 96.88 167 GLN A O 1
ATOM 1203 N N . VAL A 1 168 ? 19.366 -4.950 -15.572 1.00 97.75 168 VAL A N 1
ATOM 1204 C CA . VAL A 1 168 ? 18.346 -5.520 -16.453 1.00 97.75 168 VAL A CA 1
ATOM 1205 C C . VAL A 1 168 ? 17.304 -6.227 -15.595 1.00 97.75 168 VAL A C 1
ATOM 1207 O O . VAL A 1 168 ? 17.655 -7.070 -14.770 1.00 97.75 168 VAL A O 1
ATOM 1210 N N . SER A 1 169 ? 16.033 -5.900 -15.812 1.00 96.94 169 SER A N 1
ATOM 1211 C CA . SER A 1 169 ? 14.891 -6.526 -15.141 1.00 96.94 169 SER A CA 1
ATOM 1212 C C . SER A 1 169 ? 14.141 -7.419 -16.123 1.00 96.94 169 SER A C 1
ATOM 1214 O O . SER A 1 169 ? 13.713 -6.955 -17.176 1.00 96.94 169 SER A O 1
ATOM 1216 N N . VAL A 1 170 ? 13.961 -8.697 -15.789 1.00 97.00 170 VAL A N 1
ATOM 1217 C CA . VAL A 1 170 ? 13.165 -9.634 -16.598 1.00 97.00 170 VAL A CA 1
ATOM 1218 C C . VAL A 1 170 ? 11.688 -9.489 -16.237 1.00 97.00 170 VAL A C 1
ATOM 1220 O O . VAL A 1 170 ? 11.335 -9.445 -15.059 1.00 97.00 170 VAL A O 1
ATOM 1223 N N . LEU A 1 171 ? 10.823 -9.414 -17.248 1.00 97.56 171 LEU A N 1
ATOM 1224 C CA . LEU A 1 171 ? 9.374 -9.324 -17.085 1.00 97.56 171 LEU A CA 1
ATOM 1225 C C . LEU A 1 171 ? 8.725 -10.720 -17.116 1.00 97.56 171 LEU A C 1
ATOM 1227 O O . LEU A 1 171 ? 9.230 -11.617 -17.799 1.00 97.56 171 LEU A O 1
ATOM 1231 N N . PRO A 1 172 ? 7.570 -10.918 -16.446 1.00 96.50 172 PRO A N 1
ATOM 1232 C CA . PRO A 1 172 ? 6.888 -12.216 -16.398 1.00 96.50 172 PRO A CA 1
ATOM 1233 C C . PRO A 1 172 ? 6.517 -12.801 -17.768 1.00 96.50 172 PRO A C 1
ATOM 1235 O O . PRO A 1 172 ? 6.486 -14.018 -17.926 1.00 96.50 172 PRO A O 1
ATOM 1238 N N . ASN A 1 173 ? 6.267 -11.956 -18.774 1.00 95.56 173 ASN A N 1
ATOM 1239 C CA . ASN A 1 173 ? 5.948 -12.399 -20.136 1.00 95.56 173 ASN A CA 1
ATOM 1240 C C . ASN A 1 173 ? 7.185 -12.812 -20.962 1.00 95.56 173 ASN A C 1
ATOM 1242 O O . ASN A 1 173 ? 7.053 -13.166 -22.133 1.00 95.56 173 ASN A O 1
ATOM 1246 N N . GLY A 1 174 ? 8.384 -12.759 -20.375 1.00 96.00 174 GLY A N 1
ATOM 1247 C CA . GLY A 1 174 ? 9.643 -13.100 -21.031 1.00 96.00 174 GLY A CA 1
ATOM 1248 C C . GLY A 1 174 ? 10.331 -11.937 -21.744 1.00 96.00 174 GLY A C 1
ATOM 1249 O O . GLY A 1 174 ? 11.423 -12.140 -22.259 1.00 96.00 174 GLY A O 1
ATOM 1250 N N . SER A 1 175 ? 9.754 -10.735 -21.770 1.00 98.31 175 SER A N 1
ATOM 1251 C CA . SER A 1 175 ? 10.469 -9.516 -22.179 1.00 98.31 175 SER A CA 1
ATOM 1252 C C . SER A 1 175 ? 11.408 -9.021 -21.071 1.00 98.31 175 SER A C 1
ATOM 1254 O O . SER A 1 175 ? 11.458 -9.592 -19.981 1.00 98.31 175 SER A O 1
ATOM 1256 N N . TYR A 1 176 ? 12.177 -7.966 -21.330 1.00 98.56 176 TYR A N 1
ATOM 1257 C CA . TYR A 1 176 ? 13.103 -7.393 -20.351 1.00 98.56 176 TYR A CA 1
ATOM 1258 C C . TYR A 1 176 ? 13.177 -5.869 -20.449 1.00 98.56 176 TYR A C 1
ATOM 1260 O O . TYR A 1 176 ? 12.809 -5.278 -21.461 1.00 98.56 176 TYR A O 1
ATOM 1268 N N . LEU A 1 177 ? 13.672 -5.236 -19.390 1.00 98.69 177 LEU A N 1
ATOM 1269 C CA . LEU A 1 177 ? 13.949 -3.806 -19.321 1.00 98.69 177 LEU A CA 1
ATOM 1270 C C . LEU A 1 177 ? 15.435 -3.599 -19.052 1.00 98.69 177 LEU A C 1
ATOM 1272 O O . LEU A 1 177 ? 15.940 -4.123 -18.063 1.00 98.69 177 LEU A O 1
ATOM 1276 N N . ALA A 1 178 ? 16.123 -2.837 -19.897 1.00 98.50 178 ALA A N 1
ATOM 1277 C CA . ALA A 1 178 ? 17.461 -2.330 -19.611 1.00 98.50 178 ALA A CA 1
ATOM 1278 C C . ALA A 1 178 ? 17.332 -0.955 -18.945 1.00 98.50 178 ALA A C 1
ATOM 1280 O O . ALA A 1 178 ? 16.754 -0.041 -19.538 1.00 98.50 178 ALA A O 1
ATOM 1281 N N . LEU A 1 179 ? 17.823 -0.837 -17.710 1.00 98.44 179 LEU A N 1
ATOM 1282 C CA . LEU A 1 179 ? 17.832 0.410 -16.951 1.00 98.44 179 LEU A CA 1
ATOM 1283 C C . LEU A 1 179 ? 19.242 0.994 -17.037 1.00 98.44 179 LEU A C 1
ATOM 1285 O O . LEU A 1 179 ? 20.188 0.434 -16.482 1.00 98.44 179 LEU A O 1
ATOM 1289 N N . THR A 1 180 ? 19.363 2.107 -17.747 1.00 98.19 180 THR A N 1
ATOM 1290 C CA . THR A 1 180 ? 20.623 2.800 -18.010 1.00 98.19 180 THR A CA 1
ATOM 1291 C C . THR A 1 180 ? 20.545 4.171 -17.352 1.00 98.19 180 THR A C 1
ATOM 1293 O O . THR A 1 180 ? 20.312 5.183 -18.005 1.00 98.19 180 THR A O 1
ATOM 1296 N N . LEU A 1 181 ? 20.637 4.184 -16.022 1.00 96.44 181 LEU A N 1
ATOM 1297 C CA . LEU A 1 181 ? 20.352 5.368 -15.201 1.00 96.44 181 LEU A CA 1
ATOM 1298 C C . LEU A 1 181 ? 21.331 6.519 -15.457 1.00 96.44 181 LEU A C 1
ATOM 1300 O O . LEU A 1 181 ? 20.928 7.672 -15.405 1.00 96.44 181 LEU A O 1
ATOM 1304 N N . LEU A 1 182 ? 22.583 6.184 -15.775 1.00 96.56 182 LEU A N 1
ATOM 1305 C CA . LEU A 1 182 ? 23.674 7.123 -16.056 1.00 96.56 182 LEU A CA 1
ATOM 1306 C C . LEU A 1 182 ? 23.810 7.422 -17.558 1.00 96.56 182 LEU A C 1
ATOM 1308 O O . LEU A 1 182 ? 24.874 7.784 -18.034 1.00 96.56 182 LEU A O 1
ATOM 1312 N N . TRP A 1 183 ? 22.755 7.174 -18.340 1.00 98.50 183 TRP A N 1
ATOM 1313 C CA . TRP A 1 183 ? 22.796 7.432 -19.776 1.00 98.50 183 TRP A CA 1
ATOM 1314 C C . TRP A 1 183 ? 22.832 8.933 -20.067 1.00 98.50 183 TRP A C 1
ATOM 1316 O O . TRP A 1 183 ? 21.954 9.674 -19.611 1.00 98.50 183 TRP A O 1
ATOM 1326 N N . ASP A 1 184 ? 23.776 9.356 -20.903 1.00 98.56 184 ASP A N 1
ATOM 1327 C CA . ASP A 1 184 ? 23.903 10.741 -21.344 1.00 98.56 184 ASP A CA 1
ATOM 1328 C C . ASP A 1 184 ? 23.068 11.023 -22.600 1.00 98.56 184 ASP A C 1
ATOM 1330 O O . ASP A 1 184 ? 23.262 10.428 -23.666 1.00 98.56 184 ASP A O 1
ATOM 1334 N N . ASN A 1 185 ? 22.203 12.040 -22.534 1.00 97.50 185 ASN A N 1
ATOM 1335 C CA . ASN A 1 185 ? 21.480 12.541 -23.702 1.00 97.50 185 ASN A CA 1
ATOM 1336 C C . ASN A 1 185 ? 22.270 13.665 -24.386 1.00 97.50 185 ASN A C 1
ATOM 1338 O O . ASN A 1 185 ? 21.993 14.860 -24.215 1.00 97.50 185 ASN A O 1
ATOM 1342 N N . GLY A 1 186 ? 23.296 13.285 -25.145 1.00 95.38 186 GLY A N 1
ATOM 1343 C CA . GLY A 1 186 ? 24.206 14.238 -25.776 1.00 95.38 186 GLY A CA 1
ATOM 1344 C C . GLY A 1 186 ? 25.055 14.966 -24.732 1.00 95.38 186 GLY A C 1
ATOM 1345 O O . GLY A 1 186 ? 25.945 14.367 -24.148 1.00 95.38 186 GLY A O 1
ATOM 1346 N N . ALA A 1 187 ? 24.809 16.262 -24.519 1.00 95.62 187 ALA A N 1
ATOM 1347 C CA . ALA A 1 187 ? 25.524 17.056 -23.510 1.00 95.62 187 ALA A CA 1
ATOM 1348 C C . ALA A 1 187 ? 24.865 17.019 -22.118 1.00 95.62 187 ALA A C 1
ATOM 1350 O O . ALA A 1 187 ? 25.440 17.529 -21.158 1.00 95.62 187 ALA A O 1
ATOM 1351 N N . ASN A 1 188 ? 23.654 16.466 -22.015 1.00 97.00 188 ASN A N 1
ATOM 1352 C CA . ASN A 1 188 ? 22.945 16.328 -20.750 1.00 97.00 188 ASN A CA 1
ATOM 1353 C C . ASN A 1 188 ? 23.398 15.040 -20.066 1.00 97.00 188 ASN A C 1
ATOM 1355 O O . ASN A 1 188 ? 22.971 13.954 -20.463 1.00 97.00 188 ASN A O 1
ATOM 1359 N N . THR A 1 189 ? 24.269 15.185 -19.072 1.00 97.44 189 THR A N 1
ATOM 1360 C CA . THR A 1 189 ? 24.835 14.057 -18.331 1.00 97.44 189 THR A CA 1
ATOM 1361 C C . THR A 1 189 ? 23.790 13.390 -17.448 1.00 97.44 189 THR A C 1
ATOM 1363 O O . THR A 1 189 ? 22.965 14.092 -16.858 1.00 97.44 189 THR A O 1
ATOM 1366 N N . ASP A 1 190 ? 23.825 12.065 -17.327 1.00 97.44 190 ASP A N 1
ATOM 1367 C CA . ASP A 1 190 ? 22.945 11.308 -16.424 1.00 97.44 190 ASP A CA 1
ATOM 1368 C C . ASP A 1 190 ? 21.443 11.611 -16.628 1.00 97.44 190 ASP A C 1
ATOM 1370 O O . ASP A 1 190 ? 20.642 11.664 -15.689 1.00 97.44 190 ASP A O 1
ATOM 1374 N N . ALA A 1 191 ? 21.034 11.847 -17.878 1.00 98.25 191 ALA A N 1
ATOM 1375 C CA . ALA A 1 191 ? 19.625 12.023 -18.231 1.00 98.25 191 ALA A CA 1
ATOM 1376 C C . ALA A 1 191 ? 18.816 10.741 -17.949 1.00 98.25 191 ALA A C 1
ATOM 1378 O O . ALA A 1 191 ? 17.626 10.782 -17.629 1.00 98.25 191 ALA A O 1
ATOM 1379 N N . GLY A 1 192 ? 19.483 9.592 -18.051 1.00 98.50 192 GLY A N 1
ATOM 1380 C CA . GLY A 1 192 ? 18.931 8.279 -17.776 1.00 98.50 192 GLY A CA 1
ATOM 1381 C C . GLY A 1 192 ? 17.986 7.774 -18.862 1.00 98.50 192 GLY A C 1
ATOM 1382 O O . GLY A 1 192 ? 17.378 8.529 -19.631 1.00 98.50 192 GLY A O 1
ATOM 1383 N N . ALA A 1 193 ? 17.874 6.451 -18.933 1.00 98.75 193 ALA A N 1
ATOM 1384 C CA . ALA A 1 193 ? 17.017 5.770 -19.886 1.00 98.75 193 ALA A CA 1
ATOM 1385 C C . ALA A 1 193 ? 16.487 4.436 -19.351 1.00 98.75 193 ALA A C 1
ATOM 1387 O O . ALA A 1 193 ? 17.202 3.667 -18.704 1.00 98.75 193 ALA A O 1
ATOM 1388 N N . VAL A 1 194 ? 15.252 4.100 -19.727 1.00 98.81 194 VAL A N 1
ATOM 1389 C CA . VAL A 1 194 ? 14.696 2.749 -19.586 1.00 98.81 194 VAL A CA 1
ATOM 1390 C C . VAL A 1 194 ? 14.262 2.242 -20.952 1.00 98.81 194 VAL A C 1
ATOM 1392 O O . VAL A 1 194 ? 13.429 2.848 -21.625 1.00 98.81 194 VAL A O 1
ATOM 1395 N N . THR A 1 195 ? 14.822 1.107 -21.361 1.00 98.81 195 THR A N 1
ATOM 1396 C CA . THR A 1 195 ? 14.577 0.514 -22.680 1.00 98.81 195 THR A CA 1
ATOM 1397 C C . THR A 1 195 ? 13.873 -0.819 -22.533 1.00 98.81 195 THR A C 1
ATOM 1399 O O . THR A 1 195 ? 14.376 -1.712 -21.852 1.00 98.81 195 THR A O 1
ATOM 1402 N N . TRP A 1 196 ? 12.735 -0.982 -23.201 1.00 98.75 196 TRP A N 1
ATOM 1403 C CA . TRP A 1 196 ? 12.062 -2.272 -23.283 1.00 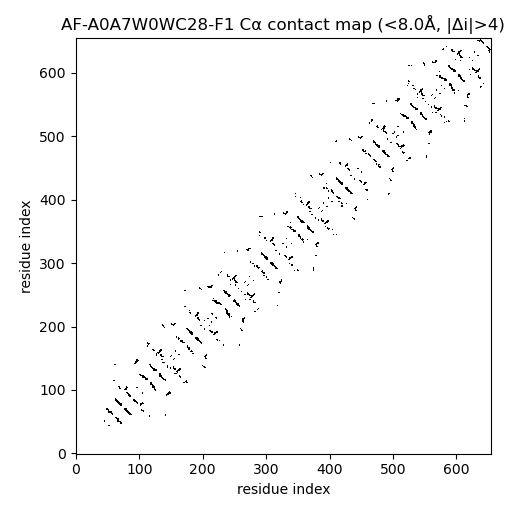98.75 196 TRP A CA 1
ATOM 1404 C C . TRP A 1 196 ? 12.637 -3.112 -24.424 1.00 98.75 196 TRP A C 1
ATOM 1406 O O . TRP A 1 196 ? 12.777 -2.641 -25.551 1.00 98.75 196 TRP A O 1
ATOM 1416 N N . GLY A 1 197 ? 12.962 -4.366 -24.126 1.00 98.50 197 GLY A N 1
ATOM 1417 C CA . GLY A 1 197 ? 13.415 -5.357 -25.088 1.00 98.50 197 GLY A CA 1
ATOM 1418 C C . GLY A 1 197 ? 12.446 -6.525 -25.181 1.00 98.50 197 GLY A C 1
ATOM 1419 O O . GLY A 1 197 ? 12.088 -7.145 -24.176 1.00 98.50 197 GLY A O 1
ATOM 1420 N N . SER A 1 198 ? 12.051 -6.860 -26.408 1.00 98.12 198 SER A N 1
ATOM 1421 C CA . SER A 1 198 ? 11.222 -8.031 -26.683 1.00 98.12 198 SER A CA 1
ATOM 1422 C C . SER A 1 198 ? 11.965 -9.309 -26.308 1.00 98.12 198 SER A C 1
ATOM 1424 O O . SER A 1 198 ? 13.096 -9.532 -26.739 1.00 98.12 198 SER A O 1
ATOM 1426 N N . GLY A 1 199 ? 11.304 -10.220 -25.594 1.00 97.00 199 GLY A N 1
ATOM 1427 C CA . GLY A 1 199 ? 11.882 -11.531 -25.293 1.00 97.00 199 GLY A CA 1
ATOM 1428 C C . GLY A 1 199 ? 12.095 -12.432 -26.515 1.00 97.00 199 GLY A C 1
ATOM 1429 O O . GLY A 1 199 ? 12.737 -13.479 -26.400 1.00 97.00 199 GLY A O 1
ATOM 1430 N N . THR A 1 200 ? 11.528 -12.068 -27.667 1.00 96.69 200 THR A N 1
ATOM 1431 C CA . THR A 1 200 ? 11.552 -12.875 -28.900 1.00 96.69 200 THR A CA 1
ATOM 1432 C C . THR A 1 200 ? 12.522 -12.352 -29.952 1.00 96.69 200 THR A C 1
ATOM 1434 O O . THR A 1 200 ? 13.011 -13.138 -30.756 1.00 96.69 200 THR A O 1
ATOM 1437 N N . THR A 1 201 ? 12.791 -11.047 -29.956 1.00 95.19 201 THR A N 1
ATOM 1438 C CA . THR A 1 201 ? 13.614 -10.383 -30.980 1.00 95.19 201 THR A CA 1
ATOM 1439 C C . THR A 1 201 ? 14.684 -9.466 -30.392 1.00 95.19 201 THR A C 1
ATOM 1441 O O . THR A 1 201 ? 15.526 -8.975 -31.136 1.00 95.19 201 THR A O 1
ATOM 1444 N N . GLY A 1 202 ? 14.653 -9.203 -29.083 1.00 96.62 202 GLY A N 1
ATOM 1445 C CA . GLY A 1 202 ? 15.503 -8.213 -28.433 1.00 96.62 202 GLY A CA 1
ATOM 1446 C C . GLY A 1 202 ? 15.147 -6.769 -28.789 1.00 96.62 202 GLY A C 1
ATOM 1447 O O . GLY A 1 202 ? 14.063 -6.471 -29.298 1.00 96.62 202 GLY A O 1
ATOM 1448 N N . VAL A 1 203 ? 16.091 -5.879 -28.495 1.00 98.00 203 VAL A N 1
ATOM 1449 C CA . VAL A 1 203 ? 16.133 -4.475 -28.923 1.00 98.00 203 VAL A CA 1
ATOM 1450 C C . VAL A 1 203 ? 17.576 -4.135 -29.294 1.00 98.00 203 VAL A C 1
ATOM 1452 O O . VAL A 1 203 ? 18.507 -4.644 -28.668 1.00 98.00 203 VAL A O 1
ATOM 1455 N N . THR A 1 204 ? 17.765 -3.313 -30.327 1.00 98.25 204 THR A N 1
ATOM 1456 C CA . THR A 1 204 ? 19.088 -2.973 -30.865 1.00 98.25 204 THR A CA 1
ATOM 1457 C C . THR A 1 204 ? 19.200 -1.490 -31.207 1.00 98.25 204 THR A C 1
ATOM 1459 O O . THR A 1 204 ? 18.196 -0.785 -31.332 1.00 98.25 204 THR A O 1
ATOM 1462 N N . GLY A 1 205 ? 20.434 -1.027 -31.396 1.00 98.19 205 GLY A N 1
ATOM 1463 C CA . GLY A 1 205 ? 20.764 0.349 -31.756 1.00 98.19 205 GLY A CA 1
ATOM 1464 C C . GLY A 1 205 ? 21.272 1.171 -30.572 1.00 98.19 205 GLY A C 1
ATOM 1465 O O . GLY A 1 205 ? 21.422 0.672 -29.460 1.00 98.19 205 GLY A O 1
ATOM 1466 N N . ILE A 1 206 ? 21.562 2.445 -30.829 1.00 98.19 206 ILE A N 1
ATOM 1467 C CA . ILE A 1 206 ? 21.928 3.410 -29.783 1.00 98.19 206 ILE A CA 1
ATOM 1468 C C . ILE A 1 206 ? 20.655 3.814 -29.029 1.00 98.19 206 ILE A C 1
ATOM 1470 O O . ILE A 1 206 ? 19.614 4.013 -29.664 1.00 98.19 206 ILE A O 1
ATOM 1474 N N . ILE A 1 207 ? 20.728 3.941 -27.703 1.00 98.62 207 ILE A N 1
ATOM 1475 C CA . ILE A 1 207 ? 19.631 4.479 -26.879 1.00 98.62 207 ILE A CA 1
ATOM 1476 C C . ILE A 1 207 ? 19.230 5.876 -27.378 1.00 98.62 207 ILE A C 1
ATOM 1478 O O . ILE A 1 207 ? 20.076 6.739 -27.599 1.00 98.62 207 ILE A O 1
ATOM 1482 N N . ASN A 1 208 ? 17.933 6.097 -27.589 1.00 98.12 208 ASN A N 1
ATOM 1483 C CA . ASN A 1 208 ? 17.350 7.396 -27.922 1.00 98.12 208 ASN A CA 1
ATOM 1484 C C . ASN A 1 208 ? 15.832 7.403 -27.653 1.00 98.12 208 ASN A C 1
ATOM 1486 O O . ASN A 1 208 ? 15.230 6.388 -27.317 1.00 98.12 208 ASN A O 1
ATOM 1490 N N . ALA A 1 209 ? 15.175 8.545 -27.859 1.00 98.25 209 ALA A N 1
ATOM 1491 C CA . ALA A 1 209 ? 13.738 8.689 -27.610 1.00 98.25 209 ALA A CA 1
ATOM 1492 C C . ALA A 1 209 ? 12.826 7.830 -28.519 1.00 98.25 209 ALA A C 1
ATOM 1494 O O . ALA A 1 209 ? 11.631 7.740 -28.259 1.00 98.25 209 ALA A O 1
ATOM 1495 N N . ALA A 1 210 ? 13.332 7.214 -29.593 1.00 98.06 210 ALA A N 1
ATOM 1496 C CA . ALA A 1 210 ? 12.532 6.338 -30.453 1.00 98.06 210 ALA A CA 1
ATOM 1497 C C . ALA A 1 210 ? 12.468 4.887 -29.947 1.00 98.06 210 ALA A C 1
ATOM 1499 O O . ALA A 1 210 ? 11.498 4.194 -30.246 1.00 98.06 210 ALA A O 1
ATOM 1500 N N . ASN A 1 211 ? 13.474 4.417 -29.203 1.00 97.88 211 ASN A N 1
ATOM 1501 C CA . ASN A 1 211 ? 13.518 3.052 -28.661 1.00 97.88 211 ASN A CA 1
ATOM 1502 C C . ASN A 1 211 ? 13.456 2.991 -27.126 1.00 97.88 211 ASN A C 1
ATOM 1504 O O . ASN A 1 211 ? 13.148 1.930 -26.585 1.00 97.88 211 ASN A O 1
ATOM 1508 N N . SER A 1 212 ? 13.683 4.107 -26.436 1.00 98.75 212 SER A N 1
ATOM 1509 C CA . SER A 1 212 ? 13.776 4.167 -24.978 1.00 98.75 212 SER A CA 1
ATOM 1510 C C . SER A 1 212 ? 12.937 5.307 -24.408 1.00 98.75 212 SER A C 1
ATOM 1512 O O . SER A 1 212 ? 12.699 6.324 -25.066 1.00 98.75 212 SER A O 1
ATOM 1514 N N . LEU A 1 213 ? 12.495 5.144 -23.162 1.00 98.88 213 LEU A N 1
ATOM 1515 C CA . LEU A 1 213 ? 12.020 6.249 -22.338 1.00 98.88 213 LEU A CA 1
ATOM 1516 C C . LEU A 1 213 ? 13.245 6.976 -21.779 1.00 98.88 213 LEU A C 1
ATOM 1518 O O . LEU A 1 213 ? 14.049 6.337 -21.104 1.00 98.88 213 LEU A O 1
ATOM 1522 N N . VAL A 1 214 ? 13.396 8.269 -22.064 1.00 98.81 214 VAL A N 1
ATOM 1523 C CA . VAL A 1 214 ? 14.631 9.018 -21.771 1.00 98.81 214 VAL A CA 1
ATOM 1524 C C . VAL A 1 214 ? 14.379 10.355 -21.084 1.00 98.81 214 VAL A C 1
ATOM 1526 O O . VAL A 1 214 ? 13.330 10.979 -21.281 1.00 98.81 214 VAL A O 1
ATOM 1529 N N . GLY A 1 215 ? 15.368 10.810 -20.316 1.00 98.50 215 GLY A N 1
ATOM 1530 C CA . GLY A 1 215 ? 15.441 12.189 -19.837 1.00 98.50 215 GLY A CA 1
ATOM 1531 C C . GLY A 1 215 ? 15.871 13.154 -20.944 1.00 98.50 215 GLY A C 1
ATOM 1532 O O . GLY A 1 215 ? 16.416 12.751 -21.977 1.00 98.50 215 GLY A O 1
ATOM 1533 N N . ALA A 1 216 ? 15.626 14.444 -20.736 1.00 97.44 216 ALA A N 1
ATOM 1534 C CA . ALA A 1 216 ? 16.059 15.515 -21.639 1.00 97.44 216 ALA A CA 1
ATOM 1535 C C . ALA A 1 216 ? 16.940 16.569 -20.957 1.00 97.44 216 ALA A C 1
ATOM 1537 O O . ALA A 1 216 ? 17.505 17.413 -21.652 1.00 97.44 216 ALA A O 1
ATOM 1538 N N . THR A 1 217 ? 17.086 16.496 -19.635 1.00 97.69 217 THR A N 1
ATOM 1539 C CA . THR A 1 217 ? 17.897 17.401 -18.818 1.00 97.69 217 THR A CA 1
ATOM 1540 C C . THR A 1 217 ? 18.947 16.602 -18.052 1.00 97.69 217 THR A C 1
ATOM 1542 O O . THR A 1 217 ? 18.797 15.399 -17.838 1.00 97.69 217 THR A O 1
ATOM 1545 N N . ALA A 1 218 ? 20.038 17.264 -17.664 1.00 97.38 218 ALA A N 1
ATOM 1546 C CA . ALA A 1 218 ? 21.067 16.633 -16.851 1.00 97.38 218 ALA A CA 1
ATOM 1547 C C . ALA A 1 218 ? 20.506 16.204 -15.485 1.00 97.38 218 ALA A C 1
ATOM 1549 O O . ALA A 1 218 ? 19.759 16.963 -14.866 1.00 97.38 218 ALA A O 1
ATOM 1550 N N . ASN A 1 219 ? 20.916 15.029 -15.007 1.00 96.81 219 ASN A N 1
ATOM 1551 C CA . ASN A 1 219 ? 20.456 14.402 -13.762 1.00 96.81 219 ASN A CA 1
ATOM 1552 C C . ASN A 1 219 ? 18.954 14.063 -13.707 1.00 96.81 219 ASN A C 1
ATOM 1554 O O . ASN A 1 219 ? 18.433 13.831 -12.622 1.00 96.81 219 ASN A O 1
ATOM 1558 N N . ASP A 1 220 ? 18.257 13.988 -14.848 1.00 98.44 220 ASP A N 1
ATOM 1559 C CA . ASP A 1 220 ? 16.870 13.496 -14.877 1.00 98.44 220 ASP A CA 1
ATOM 1560 C C . ASP A 1 220 ? 16.758 12.047 -14.364 1.00 98.44 220 ASP A C 1
ATOM 1562 O O . ASP A 1 220 ? 15.686 11.642 -13.904 1.00 98.44 220 ASP A O 1
ATOM 1566 N N . LEU A 1 221 ? 17.846 11.264 -14.475 1.00 97.69 221 LEU A N 1
ATOM 1567 C CA . LEU A 1 221 ? 17.985 9.907 -13.943 1.00 97.69 221 LEU A CA 1
ATOM 1568 C C . LEU A 1 221 ? 16.743 9.042 -14.207 1.00 97.69 221 LEU A C 1
ATOM 1570 O O . LEU A 1 221 ? 16.196 8.420 -13.292 1.00 97.69 221 LEU A O 1
ATOM 1574 N N . VAL A 1 222 ? 16.243 9.009 -15.449 1.00 98.69 222 VAL A N 1
ATOM 1575 C CA . VAL A 1 222 ? 15.005 8.278 -15.766 1.00 98.69 222 VAL A CA 1
ATOM 1576 C C . VAL A 1 222 ? 15.106 6.806 -15.354 1.00 98.69 222 VAL A C 1
ATOM 1578 O O . VAL A 1 222 ? 15.973 6.062 -15.812 1.00 98.69 222 VAL A O 1
ATOM 1581 N N . GLY A 1 223 ? 14.182 6.385 -14.483 1.00 97.12 223 GLY A N 1
ATOM 1582 C CA . GLY A 1 223 ? 14.186 5.074 -13.831 1.00 97.12 223 GLY A CA 1
ATOM 1583 C C . GLY A 1 223 ? 15.039 4.976 -12.563 1.00 97.12 223 GLY A C 1
ATOM 1584 O O . GLY A 1 223 ? 15.257 3.863 -12.090 1.00 97.12 223 GLY A O 1
ATOM 1585 N N . GLY A 1 224 ? 15.513 6.090 -11.999 1.00 95.25 224 GLY A N 1
ATOM 1586 C CA . GLY A 1 224 ? 16.438 6.144 -10.858 1.00 95.25 224 GLY A CA 1
ATOM 1587 C C . GLY A 1 224 ? 15.916 5.512 -9.565 1.00 95.25 224 GLY A C 1
ATOM 1588 O O . GLY A 1 224 ? 16.699 5.001 -8.771 1.00 95.25 224 GLY A O 1
ATOM 1589 N N . SER A 1 225 ? 14.591 5.448 -9.377 1.00 95.19 225 SER A N 1
ATOM 1590 C CA . SER A 1 225 ? 13.956 4.681 -8.284 1.00 95.19 225 SER A CA 1
ATOM 1591 C C . SER A 1 225 ? 13.551 3.259 -8.685 1.00 95.19 225 SER A C 1
ATOM 1593 O O . SER A 1 225 ? 12.869 2.551 -7.943 1.00 95.19 225 SER A O 1
ATOM 1595 N N . GLY A 1 226 ? 13.987 2.820 -9.862 1.00 94.50 226 GLY A N 1
ATOM 1596 C CA . GLY A 1 226 ? 13.718 1.514 -10.429 1.00 94.50 226 GLY A CA 1
ATOM 1597 C C . GLY A 1 226 ? 12.380 1.420 -11.157 1.00 94.50 226 GLY A C 1
ATOM 1598 O O . GLY A 1 226 ? 11.752 2.404 -11.560 1.00 94.50 226 GLY A O 1
ATOM 1599 N N . VAL A 1 227 ? 11.965 0.169 -11.356 1.00 96.56 227 VAL A N 1
ATOM 1600 C CA . VAL A 1 227 ? 10.729 -0.185 -12.046 1.00 96.56 227 VAL A CA 1
ATOM 1601 C C . VAL A 1 227 ? 9.872 -1.072 -11.156 1.00 96.56 227 VAL A C 1
ATOM 1603 O O . VAL A 1 227 ? 10.334 -2.097 -10.651 1.00 96.56 227 VAL A O 1
ATOM 1606 N N . LYS A 1 228 ? 8.591 -0.724 -11.027 1.00 97.44 228 LYS A N 1
ATOM 1607 C CA . LYS A 1 228 ? 7.583 -1.570 -10.390 1.00 97.44 228 LYS A CA 1
ATOM 1608 C C . LYS A 1 228 ? 6.869 -2.408 -11.446 1.00 97.44 228 LYS A C 1
ATOM 1610 O O . LYS A 1 228 ? 6.117 -1.868 -12.250 1.00 97.44 228 LYS A O 1
ATOM 1615 N N . VAL A 1 229 ? 7.065 -3.723 -11.420 1.00 97.12 229 VAL A N 1
ATOM 1616 C CA . VAL A 1 229 ? 6.282 -4.662 -12.239 1.00 97.12 229 VAL A CA 1
ATOM 1617 C C . VAL A 1 229 ? 4.920 -4.892 -11.575 1.00 97.12 229 VAL A C 1
ATOM 1619 O O . VAL A 1 229 ? 4.844 -5.149 -10.371 1.00 97.12 229 VAL A O 1
ATOM 1622 N N . LEU A 1 230 ? 3.852 -4.761 -12.356 1.00 97.56 230 LEU A N 1
ATOM 1623 C CA . LEU A 1 230 ? 2.468 -5.006 -11.961 1.00 97.56 230 LEU A CA 1
ATOM 1624 C C . LEU A 1 230 ? 2.120 -6.497 -12.146 1.00 97.56 230 LEU A C 1
ATOM 1626 O O . LEU A 1 230 ? 2.748 -7.167 -12.969 1.00 97.56 230 LEU A O 1
ATOM 1630 N N . PRO A 1 231 ? 1.115 -7.042 -11.436 1.00 96.75 231 PRO A N 1
ATOM 1631 C CA . PRO A 1 231 ? 0.776 -8.464 -11.534 1.00 96.75 231 PRO A CA 1
ATOM 1632 C C . PRO A 1 231 ? 0.342 -8.898 -12.942 1.00 96.75 231 PRO A C 1
ATOM 1634 O O . PRO A 1 231 ? 0.627 -10.023 -13.348 1.00 96.75 231 PRO A O 1
ATOM 1637 N N . ASN A 1 232 ? -0.245 -7.992 -13.732 1.00 95.88 232 ASN A N 1
ATOM 1638 C CA . ASN A 1 232 ? -0.565 -8.235 -15.142 1.00 95.88 232 ASN A CA 1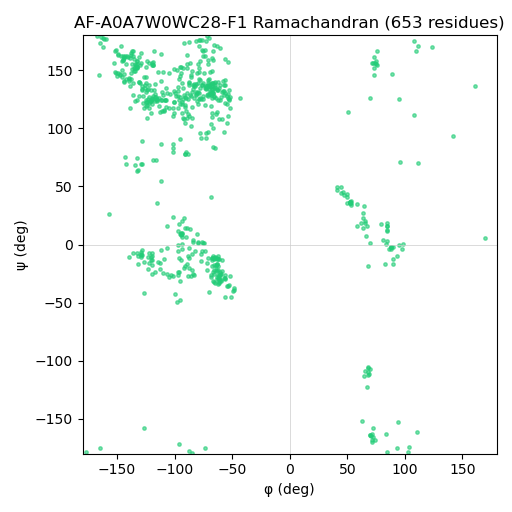
ATOM 1639 C C . ASN A 1 232 ? 0.660 -8.209 -16.087 1.00 95.88 232 ASN A C 1
ATOM 1641 O O . ASN A 1 232 ? 0.509 -8.345 -17.301 1.00 95.88 232 ASN A O 1
ATOM 1645 N N . GLY A 1 233 ? 1.867 -8.010 -15.551 1.00 96.19 233 GLY A N 1
ATOM 1646 C CA . GLY A 1 233 ? 3.137 -7.987 -16.275 1.00 96.19 233 GLY A CA 1
ATOM 1647 C C . GLY A 1 233 ? 3.564 -6.615 -16.798 1.00 96.19 233 GLY A C 1
ATOM 1648 O O . GLY A 1 233 ? 4.746 -6.452 -17.109 1.00 96.19 233 GLY A O 1
ATOM 1649 N N . ASN A 1 234 ? 2.657 -5.630 -16.883 1.00 98.38 234 ASN A N 1
ATOM 1650 C CA . ASN A 1 234 ? 3.013 -4.246 -17.226 1.00 98.38 234 ASN A CA 1
ATOM 1651 C C . ASN A 1 234 ? 3.876 -3.625 -16.123 1.00 98.38 234 ASN A C 1
ATOM 1653 O O . ASN A 1 234 ? 4.079 -4.223 -15.067 1.00 98.38 234 ASN A O 1
ATOM 1657 N N . TYR A 1 235 ? 4.417 -2.433 -16.351 1.00 98.50 235 TYR A N 1
ATOM 1658 C CA . TYR A 1 235 ? 5.389 -1.864 -15.426 1.00 98.50 235 TYR A CA 1
ATOM 1659 C C . TYR A 1 235 ? 5.286 -0.347 -15.295 1.00 98.50 235 TYR A C 1
ATOM 1661 O O . TYR A 1 235 ? 4.748 0.335 -16.164 1.00 98.50 235 TYR A O 1
ATOM 1669 N N . LEU A 1 236 ? 5.817 0.176 -14.190 1.00 98.69 236 LEU A N 1
ATOM 1670 C CA . LEU A 1 236 ? 5.906 1.603 -13.897 1.00 98.69 236 LEU A CA 1
ATOM 1671 C C . LEU A 1 236 ? 7.368 2.004 -13.726 1.00 98.69 236 LEU A C 1
ATOM 1673 O O . LEU A 1 236 ? 8.057 1.434 -12.883 1.00 98.69 236 LEU A O 1
ATOM 1677 N N . VAL A 1 237 ? 7.826 2.985 -14.496 1.00 98.62 237 VAL A N 1
ATOM 1678 C CA . VAL A 1 237 ? 9.155 3.593 -14.364 1.00 98.62 237 VAL A CA 1
ATOM 1679 C C . VAL A 1 237 ? 9.059 4.780 -13.411 1.00 98.62 237 VAL A C 1
ATOM 1681 O O . VAL A 1 237 ? 8.307 5.715 -13.691 1.00 98.62 237 VAL A O 1
ATOM 1684 N N . GLN A 1 238 ? 9.802 4.746 -12.302 1.00 98.56 238 GLN A N 1
ATOM 1685 C CA . GLN A 1 238 ? 9.812 5.805 -11.288 1.00 98.56 238 GLN A CA 1
ATOM 1686 C C . GLN A 1 238 ? 11.058 6.684 -11.456 1.00 98.56 238 GLN A C 1
ATOM 1688 O O . GLN A 1 238 ? 12.184 6.202 -11.325 1.00 98.56 238 GLN A O 1
ATOM 1693 N N . SER A 1 239 ? 10.846 7.969 -11.748 1.00 98.50 239 SER A N 1
ATOM 1694 C CA . SER A 1 239 ? 11.901 8.954 -12.033 1.00 98.50 239 SER A CA 1
ATOM 1695 C C . SER A 1 239 ? 11.687 10.203 -11.170 1.00 98.50 239 SER A C 1
ATOM 1697 O O . SER A 1 239 ? 11.258 11.227 -11.694 1.00 98.50 239 SER A O 1
ATOM 1699 N N . PRO A 1 240 ? 11.880 10.126 -9.841 1.00 98.25 240 PRO A N 1
ATOM 1700 C CA . PRO A 1 240 ? 11.563 11.239 -8.943 1.00 98.25 240 PRO A CA 1
ATOM 1701 C C . PRO A 1 240 ? 12.441 12.477 -9.140 1.00 98.25 240 PRO A C 1
ATOM 1703 O O . PRO A 1 240 ? 11.998 13.566 -8.803 1.00 98.25 240 PRO A O 1
ATOM 1706 N N . ASP A 1 241 ? 13.640 12.321 -9.699 1.00 98.12 241 ASP A N 1
ATOM 1707 C CA . ASP A 1 241 ? 14.589 13.421 -9.924 1.00 98.12 241 ASP A CA 1
ATOM 1708 C C . ASP A 1 241 ? 14.456 14.010 -11.351 1.00 98.12 241 ASP A C 1
ATOM 1710 O O . ASP A 1 241 ? 15.235 14.854 -11.782 1.00 98.12 241 ASP A O 1
ATOM 1714 N N . TRP A 1 242 ? 13.431 13.586 -12.106 1.00 98.69 242 TRP A N 1
ATOM 1715 C CA . 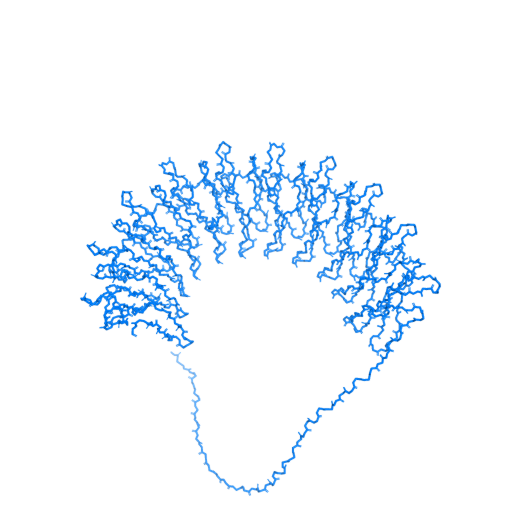TRP A 1 242 ? 13.156 14.121 -13.440 1.00 98.69 242 TRP A CA 1
ATOM 1716 C C . TRP A 1 242 ? 12.727 15.594 -13.385 1.00 98.69 242 TRP A C 1
ATOM 1718 O O . TRP A 1 242 ? 11.828 15.966 -12.621 1.00 98.69 242 TRP A O 1
ATOM 1728 N N . ASN A 1 243 ? 13.309 16.421 -14.256 1.00 98.56 243 ASN A N 1
ATOM 1729 C CA . ASN A 1 243 ? 13.002 17.844 -14.354 1.00 98.56 243 ASN A CA 1
ATOM 1730 C C . ASN A 1 243 ? 11.897 18.122 -15.384 1.00 98.56 243 ASN A C 1
ATOM 1732 O O . ASN A 1 243 ? 12.004 17.759 -16.558 1.00 98.56 243 ASN A O 1
ATOM 1736 N N . ASN A 1 244 ? 10.863 18.871 -14.987 1.00 97.31 244 ASN A N 1
ATOM 1737 C CA . ASN A 1 244 ? 9.807 19.317 -15.900 1.00 97.31 244 ASN A CA 1
ATOM 1738 C C . ASN A 1 244 ? 10.190 20.652 -16.552 1.00 97.31 244 ASN A C 1
ATOM 1740 O O . ASN A 1 244 ? 9.754 21.732 -16.140 1.00 97.31 244 ASN A O 1
ATOM 1744 N N . GLY A 1 245 ? 11.075 20.589 -17.548 1.00 94.00 245 GLY A N 1
ATOM 1745 C CA . GLY A 1 245 ? 11.669 21.783 -18.144 1.00 94.00 245 GLY A CA 1
ATOM 1746 C C . GLY A 1 245 ? 12.531 22.527 -17.121 1.00 94.00 245 GLY A C 1
ATOM 1747 O O . GLY A 1 245 ? 13.563 22.022 -16.702 1.00 94.00 245 GLY A O 1
ATOM 1748 N N . GLY A 1 246 ? 12.121 23.733 -16.720 1.00 95.00 246 GLY A N 1
ATOM 1749 C CA . GLY A 1 246 ? 12.835 24.517 -15.702 1.00 95.00 246 GLY A CA 1
ATOM 1750 C C . GLY A 1 246 ? 12.512 24.137 -14.252 1.00 95.00 246 GLY A C 1
ATOM 1751 O O . GLY A 1 246 ? 13.107 24.706 -13.340 1.00 95.00 246 GLY A O 1
ATOM 1752 N N . VAL A 1 247 ? 11.556 23.232 -14.029 1.00 97.44 247 VAL A N 1
ATOM 1753 C CA . VAL A 1 247 ? 11.138 22.809 -12.688 1.00 97.44 247 VAL A CA 1
ATOM 1754 C C . VAL A 1 247 ? 11.996 21.632 -12.243 1.00 97.44 247 VAL A C 1
ATOM 1756 O O . VAL A 1 247 ? 11.857 20.527 -12.770 1.00 97.44 247 VAL A O 1
ATOM 1759 N N . THR A 1 248 ? 12.881 21.887 -11.283 1.00 97.62 248 THR A N 1
ATOM 1760 C CA . THR A 1 248 ? 13.828 20.889 -10.777 1.00 97.62 248 THR A CA 1
ATOM 1761 C C . THR A 1 248 ? 13.147 19.834 -9.913 1.00 97.62 248 THR A C 1
ATOM 1763 O O . THR A 1 248 ? 12.345 20.194 -9.050 1.00 97.62 248 THR A O 1
ATOM 1766 N N . ASP A 1 249 ? 13.490 18.560 -10.099 1.00 97.75 249 ASP A N 1
ATOM 1767 C CA . ASP A 1 249 ? 12.976 17.438 -9.296 1.00 97.75 249 ASP A CA 1
ATOM 1768 C C . ASP A 1 249 ? 11.434 17.397 -9.214 1.00 97.75 249 ASP A C 1
ATOM 1770 O O . ASP A 1 249 ? 10.846 17.080 -8.177 1.00 97.75 249 ASP A O 1
ATOM 1774 N N . ALA A 1 250 ? 10.751 17.752 -10.308 1.00 98.25 250 ALA A N 1
ATOM 1775 C CA . ALA A 1 250 ? 9.294 17.629 -10.406 1.00 98.25 250 ALA A CA 1
ATOM 1776 C C . ALA A 1 250 ? 8.857 16.155 -10.284 1.00 98.25 250 ALA A C 1
ATOM 1778 O O . ALA A 1 250 ? 7.806 15.822 -9.731 1.00 98.25 250 ALA A O 1
ATOM 1779 N N . GLY A 1 251 ? 9.693 15.259 -10.803 1.00 98.56 251 GLY A N 1
ATOM 1780 C CA . GLY A 1 251 ? 9.499 13.824 -10.788 1.00 98.56 251 GLY A CA 1
ATOM 1781 C C . GLY A 1 251 ? 8.418 13.330 -11.747 1.00 98.56 251 GLY A C 1
ATOM 1782 O O . GLY A 1 251 ? 7.549 14.071 -12.223 1.00 98.56 251 GLY A O 1
ATOM 1783 N N . ALA A 1 252 ? 8.484 12.034 -12.044 1.00 98.75 252 ALA A N 1
ATOM 1784 C CA . ALA A 1 252 ? 7.565 11.364 -12.946 1.00 98.75 252 ALA A CA 1
ATOM 1785 C C . ALA A 1 252 ? 7.361 9.881 -12.605 1.00 98.75 252 ALA A C 1
ATOM 1787 O O . ALA A 1 252 ? 8.290 9.161 -12.227 1.00 98.75 252 ALA A O 1
ATOM 1788 N N . VAL A 1 253 ? 6.149 9.388 -12.869 1.00 98.88 253 VAL A N 1
ATOM 1789 C CA . VAL A 1 253 ? 5.854 7.953 -12.985 1.00 9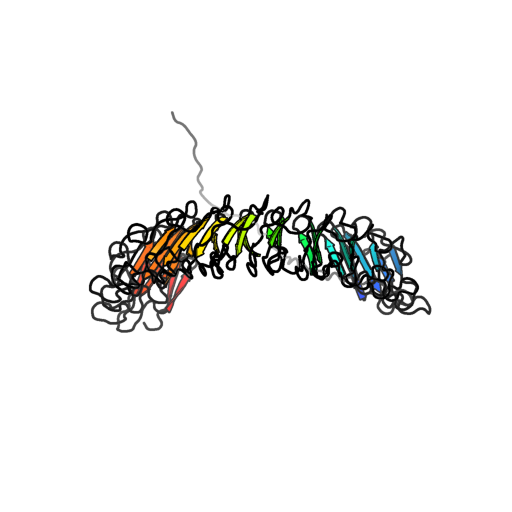8.88 253 VAL A CA 1
ATOM 1790 C C . VAL A 1 253 ? 5.296 7.670 -14.375 1.00 98.88 253 VAL A C 1
ATOM 1792 O O . VAL A 1 253 ? 4.283 8.239 -14.780 1.00 98.88 253 VAL A O 1
ATOM 1795 N N . THR A 1 254 ? 5.946 6.764 -15.103 1.00 98.88 254 THR A N 1
ATOM 1796 C CA . THR A 1 254 ? 5.569 6.406 -16.479 1.00 98.88 254 THR A CA 1
ATOM 1797 C C . THR A 1 254 ? 5.075 4.974 -16.534 1.00 98.88 254 THR A C 1
ATOM 1799 O O . THR A 1 254 ? 5.787 4.064 -16.116 1.00 98.88 254 THR A O 1
ATOM 1802 N N . TRP A 1 255 ? 3.880 4.754 -17.075 1.00 98.75 255 TRP A N 1
ATOM 1803 C CA . TRP A 1 255 ? 3.377 3.407 -17.334 1.00 98.75 255 TRP A CA 1
ATOM 1804 C C . TRP A 1 255 ? 3.923 2.870 -18.661 1.00 98.75 255 TRP A C 1
ATOM 1806 O O . TRP A 1 255 ? 3.947 3.582 -19.663 1.00 98.75 255 TRP A O 1
ATOM 1816 N N . GLY A 1 256 ? 4.345 1.606 -18.677 1.00 98.50 256 GLY A N 1
ATOM 1817 C CA . GLY A 1 256 ? 4.805 0.906 -19.871 1.00 98.50 256 GLY A CA 1
ATOM 1818 C C . GLY A 1 256 ? 4.144 -0.460 -20.031 1.00 98.50 256 GLY A C 1
ATOM 1819 O O . GLY A 1 256 ? 3.970 -1.210 -19.066 1.00 98.50 256 GLY A O 1
ATOM 1820 N N . SER A 1 257 ? 3.792 -0.802 -21.273 1.00 98.12 257 SER A N 1
ATOM 1821 C CA . SER A 1 257 ? 3.236 -2.117 -21.589 1.00 98.12 257 SER A CA 1
ATOM 1822 C C . SER A 1 257 ? 4.327 -3.183 -21.599 1.00 98.12 257 SER A C 1
ATOM 1824 O O . SER A 1 257 ? 5.367 -3.013 -22.229 1.00 98.12 257 SER A O 1
ATOM 1826 N N . ALA A 1 258 ? 4.056 -4.350 -21.020 1.00 96.69 258 ALA A N 1
ATOM 1827 C CA . ALA A 1 258 ? 4.958 -5.497 -21.100 1.00 96.69 258 ALA A CA 1
ATOM 1828 C C . ALA A 1 258 ? 5.178 -6.002 -22.538 1.00 96.69 258 ALA A C 1
ATOM 1830 O O . ALA A 1 258 ? 6.162 -6.696 -22.799 1.00 96.69 258 ALA A O 1
ATOM 1831 N N . ASN A 1 259 ? 4.249 -5.701 -23.451 1.00 96.00 259 ASN A N 1
ATOM 1832 C CA . ASN A 1 259 ? 4.209 -6.260 -24.804 1.00 96.00 259 ASN A CA 1
ATOM 1833 C C . ASN A 1 259 ? 4.834 -5.348 -25.864 1.00 96.00 259 ASN A C 1
ATOM 1835 O O . ASN A 1 259 ? 5.226 -5.839 -26.918 1.00 96.00 259 ASN A O 1
ATOM 1839 N N . SER A 1 260 ? 4.899 -4.043 -25.604 1.00 95.94 260 SER A N 1
ATOM 1840 C CA . SER A 1 260 ? 5.413 -3.049 -26.557 1.00 95.94 260 SER A CA 1
ATOM 1841 C C . SER A 1 260 ? 6.348 -2.014 -25.935 1.00 95.94 260 SER A C 1
ATOM 1843 O O . SER A 1 260 ? 6.918 -1.205 -26.660 1.00 95.94 260 SER A O 1
ATOM 1845 N N . GLY A 1 261 ? 6.487 -2.005 -24.610 1.00 97.06 261 GLY A N 1
ATOM 1846 C CA . GLY A 1 261 ? 7.241 -0.997 -23.883 1.00 97.06 261 GLY A CA 1
ATOM 1847 C C . GLY A 1 261 ? 6.595 0.388 -23.883 1.00 97.06 261 GLY A C 1
ATOM 1848 O O . GLY A 1 261 ? 5.412 0.558 -24.193 1.00 97.06 261 GLY A O 1
ATOM 1849 N N . VAL A 1 262 ? 7.411 1.374 -23.520 1.00 98.19 262 VAL A N 1
ATOM 1850 C CA . VAL A 1 262 ? 7.162 2.812 -23.663 1.00 98.19 262 VAL A CA 1
ATOM 1851 C C . VAL A 1 262 ? 8.470 3.471 -24.101 1.00 98.19 262 VAL A C 1
ATOM 1853 O O . VAL A 1 262 ? 9.540 3.079 -23.634 1.00 98.19 262 VAL A O 1
ATOM 1856 N N . ALA A 1 263 ? 8.381 4.440 -25.008 1.00 98.44 263 ALA A N 1
ATOM 1857 C CA . ALA A 1 263 ? 9.513 5.213 -25.502 1.00 98.44 263 ALA A CA 1
ATOM 1858 C C . ALA A 1 263 ? 9.119 6.684 -25.682 1.00 98.44 263 ALA A C 1
ATOM 1860 O O . ALA A 1 263 ? 7.933 7.022 -25.740 1.00 98.44 263 ALA A O 1
ATOM 1861 N N . GLY A 1 264 ? 10.123 7.549 -25.755 1.00 98.62 264 GLY A N 1
ATOM 1862 C CA . GLY A 1 264 ? 9.971 8.994 -25.869 1.00 98.62 264 GLY A CA 1
ATOM 1863 C C . GLY A 1 264 ? 10.689 9.730 -24.747 1.00 98.62 264 GLY A C 1
ATOM 1864 O O . GLY A 1 264 ? 11.134 9.139 -23.766 1.00 98.62 264 GLY A O 1
ATOM 1865 N N . VAL A 1 265 ? 10.779 11.049 -24.878 1.00 98.62 265 VAL A N 1
ATOM 1866 C CA . VAL A 1 265 ? 11.193 11.904 -23.762 1.00 98.62 265 VAL A CA 1
ATOM 1867 C C . VAL A 1 265 ? 10.078 11.903 -22.710 1.00 98.62 265 VAL A C 1
ATOM 1869 O O . VAL A 1 265 ? 8.899 12.005 -23.068 1.00 98.62 265 VAL A O 1
ATOM 1872 N N . VAL A 1 266 ? 10.425 11.764 -21.429 1.00 98.81 266 VAL A N 1
ATOM 1873 C CA . VAL A 1 266 ? 9.461 11.872 -20.317 1.00 98.81 266 VAL A CA 1
ATOM 1874 C C . VAL A 1 266 ? 8.764 13.237 -20.366 1.00 98.81 266 VAL A C 1
ATOM 1876 O O . VAL A 1 266 ? 9.404 14.268 -20.558 1.00 98.81 266 VAL A O 1
ATOM 1879 N N . SER A 1 267 ? 7.436 13.249 -20.249 1.00 98.56 267 SER A N 1
ATOM 1880 C CA . SER A 1 267 ? 6.619 14.467 -20.252 1.00 98.56 267 SER A CA 1
ATOM 1881 C C . SER A 1 267 ? 5.204 14.191 -19.732 1.00 98.56 267 SER A C 1
ATOM 1883 O O . SER A 1 267 ? 4.780 13.047 -19.586 1.00 98.56 267 SER A O 1
ATOM 1885 N N . ALA A 1 268 ? 4.399 15.240 -19.555 1.00 98.25 268 ALA A N 1
ATOM 1886 C CA . ALA A 1 268 ? 2.990 15.093 -19.184 1.00 98.25 268 ALA A CA 1
ATOM 1887 C C . ALA A 1 268 ? 2.136 14.314 -20.215 1.00 98.25 268 ALA A C 1
ATOM 1889 O O . ALA A 1 268 ? 1.004 13.952 -19.907 1.00 98.25 268 ALA A O 1
ATOM 1890 N N . THR A 1 269 ? 2.624 14.057 -21.439 1.00 98.12 269 THR A N 1
ATOM 1891 C CA . THR A 1 269 ? 1.859 13.298 -22.447 1.00 98.12 269 THR A CA 1
ATOM 1892 C C . THR A 1 269 ? 1.981 11.783 -22.303 1.00 98.12 269 THR A C 1
ATOM 1894 O O . THR A 1 269 ? 1.094 11.064 -22.753 1.00 98.12 269 THR A O 1
ATOM 1897 N N . ASN A 1 270 ? 3.068 11.291 -21.706 1.00 98.25 270 ASN A N 1
ATOM 1898 C CA . ASN A 1 270 ? 3.328 9.859 -21.515 1.00 98.25 270 ASN A CA 1
ATOM 1899 C C . ASN A 1 270 ? 3.490 9.464 -20.039 1.00 98.25 270 ASN A C 1
ATOM 1901 O O . ASN A 1 270 ? 3.452 8.273 -19.732 1.00 98.25 270 ASN A O 1
ATOM 1905 N N . SER A 1 271 ? 3.596 10.434 -19.133 1.00 98.75 271 SER A N 1
ATOM 1906 C CA . SER A 1 271 ? 3.854 10.208 -17.714 1.00 98.75 271 SER A CA 1
ATOM 1907 C C . SER A 1 271 ? 2.911 11.026 -16.836 1.00 98.75 271 SER A C 1
ATOM 1909 O O . SER A 1 271 ? 2.409 12.080 -17.239 1.00 98.75 271 SER A O 1
ATOM 1911 N N . LEU A 1 272 ? 2.684 10.544 -15.614 1.00 98.81 272 LEU A N 1
ATOM 1912 C CA . LEU A 1 272 ? 2.168 11.368 -14.528 1.00 98.81 272 LEU A CA 1
ATOM 1913 C C . LEU A 1 272 ? 3.337 12.157 -13.938 1.00 98.81 272 LEU A C 1
ATOM 1915 O O . LEU A 1 272 ? 4.321 11.541 -13.527 1.00 98.81 272 LEU A O 1
ATOM 1919 N N . VAL A 1 273 ? 3.237 13.484 -13.899 1.00 98.81 273 VAL A N 1
ATOM 1920 C CA . VAL A 1 273 ? 4.360 14.361 -13.533 1.00 98.81 273 VAL A CA 1
ATOM 1921 C C . VAL A 1 273 ? 3.991 15.388 -12.470 1.00 98.81 273 VAL A C 1
ATOM 1923 O O . VAL A 1 273 ? 2.827 15.784 -12.354 1.00 98.81 273 VAL A O 1
ATOM 1926 N N . GLY A 1 274 ? 5.001 15.840 -11.728 1.00 98.38 274 GLY A N 1
ATOM 1927 C CA . GLY A 1 274 ? 4.908 17.050 -10.918 1.00 98.38 274 GLY A CA 1
ATOM 1928 C C . GLY A 1 274 ? 4.938 18.322 -11.768 1.00 98.38 274 GLY A C 1
ATOM 1929 O O . GLY A 1 274 ? 5.260 18.312 -12.965 1.00 98.38 274 GLY A O 1
ATOM 1930 N N . SER A 1 275 ? 4.594 19.435 -11.138 1.00 97.56 275 SER A N 1
ATOM 1931 C CA . SER A 1 275 ? 4.604 20.775 -11.734 1.00 97.56 275 SER A CA 1
ATOM 1932 C C . SER A 1 275 ? 5.352 21.813 -10.901 1.00 97.56 275 SER A C 1
ATOM 1934 O O . SER A 1 275 ? 5.545 22.927 -11.389 1.00 97.56 275 SER A O 1
ATOM 1936 N N . SER A 1 276 ? 5.796 21.456 -9.696 1.00 98.00 276 SER A N 1
ATOM 1937 C CA . SER A 1 276 ? 6.523 22.331 -8.777 1.00 98.00 276 SER A CA 1
ATOM 1938 C C . SER A 1 276 ? 7.868 21.721 -8.384 1.00 98.00 276 SER A C 1
ATOM 1940 O O . SER A 1 276 ? 8.094 20.515 -8.518 1.00 98.00 276 SER A O 1
ATOM 1942 N N . THR A 1 277 ? 8.799 22.574 -7.953 1.00 97.56 277 THR A N 1
ATOM 1943 C CA . THR A 1 277 ? 10.139 22.135 -7.559 1.00 97.56 277 THR A CA 1
ATOM 1944 C C . THR A 1 277 ? 10.049 21.255 -6.324 1.00 97.56 277 THR A C 1
ATOM 1946 O O . THR A 1 277 ? 9.520 21.691 -5.311 1.00 97.56 277 THR A O 1
ATOM 1949 N N . GLY A 1 278 ? 10.628 20.057 -6.386 1.00 96.25 278 GLY A N 1
ATOM 1950 C CA . GLY A 1 278 ? 10.654 19.150 -5.241 1.00 96.25 278 GLY A CA 1
ATOM 1951 C C . GLY A 1 278 ? 9.403 18.284 -5.068 1.00 96.25 278 GLY A C 1
ATOM 1952 O O . GLY A 1 278 ? 9.395 17.474 -4.143 1.00 96.25 278 GLY A O 1
ATOM 1953 N N . ASP A 1 279 ? 8.421 18.358 -5.981 1.00 98.00 279 ASP A N 1
ATOM 1954 C CA . ASP A 1 279 ? 7.256 17.453 -5.997 1.00 98.00 279 ASP A CA 1
ATOM 1955 C C . ASP A 1 279 ? 7.680 15.971 -5.971 1.00 98.00 279 ASP A C 1
ATOM 1957 O O . ASP A 1 279 ? 6.987 15.116 -5.408 1.00 98.00 279 ASP A O 1
ATOM 1961 N N . ARG A 1 280 ? 8.809 15.658 -6.630 1.00 97.69 280 ARG A N 1
ATOM 1962 C CA . ARG A 1 280 ? 9.468 14.345 -6.678 1.00 97.69 280 ARG A CA 1
ATOM 1963 C C . ARG A 1 280 ? 8.500 13.186 -6.901 1.00 97.69 280 ARG A C 1
ATOM 1965 O O . ARG A 1 280 ? 8.585 12.136 -6.253 1.00 97.69 280 ARG A O 1
ATOM 1972 N N . VAL A 1 281 ? 7.558 13.352 -7.834 1.00 98.38 281 VAL A N 1
ATOM 1973 C CA . VAL A 1 281 ? 6.539 12.338 -8.135 1.00 98.38 281 VAL A CA 1
ATOM 1974 C C . VAL A 1 281 ? 7.200 10.991 -8.435 1.00 98.38 281 VAL A C 1
ATOM 1976 O O . VAL A 1 281 ? 8.069 10.874 -9.296 1.00 98.38 281 VAL A O 1
ATOM 1979 N N . GLY A 1 282 ? 6.770 9.954 -7.714 1.00 95.75 282 GLY A N 1
ATOM 1980 C CA . GLY A 1 282 ? 7.346 8.612 -7.810 1.00 95.75 282 GLY A CA 1
ATOM 1981 C C . GLY A 1 282 ? 8.433 8.290 -6.783 1.00 95.75 282 GLY A C 1
ATOM 1982 O O . GLY A 1 282 ? 8.904 7.155 -6.796 1.00 95.75 282 GLY A O 1
ATOM 1983 N N . VAL A 1 283 ? 8.796 9.215 -5.882 1.00 95.12 283 VAL A N 1
ATOM 1984 C CA . VAL A 1 283 ? 9.745 8.943 -4.782 1.00 95.12 283 VAL A CA 1
ATOM 1985 C C . VAL A 1 283 ? 9.142 8.023 -3.720 1.00 95.12 283 VAL A C 1
ATOM 1987 O O . VAL A 1 283 ? 9.794 7.105 -3.224 1.00 95.12 283 VAL A O 1
ATOM 1990 N N . ALA A 1 284 ? 7.868 8.234 -3.382 1.00 89.12 284 ALA A N 1
ATOM 1991 C CA . ALA A 1 284 ? 7.149 7.361 -2.472 1.00 89.12 284 ALA A CA 1
ATOM 1992 C C . ALA A 1 284 ? 6.668 6.097 -3.199 1.00 89.12 284 ALA A C 1
ATOM 1994 O O . ALA A 1 284 ? 6.488 6.050 -4.417 1.00 89.12 284 ALA A O 1
ATOM 1995 N N . ALA A 1 285 ? 6.462 5.030 -2.431 1.00 83.69 285 ALA A N 1
ATOM 1996 C CA . ALA A 1 285 ? 6.142 3.731 -3.001 1.00 83.69 285 ALA A CA 1
ATOM 1997 C C . ALA A 1 285 ? 4.743 3.694 -3.647 1.00 83.69 285 ALA A C 1
ATOM 1999 O O . ALA A 1 285 ? 3.735 3.993 -3.004 1.00 83.69 285 ALA A O 1
ATOM 2000 N N . VAL A 1 286 ? 4.673 3.195 -4.883 1.00 95.06 286 VAL A N 1
ATOM 2001 C CA . VAL A 1 286 ? 3.413 2.844 -5.554 1.00 95.06 286 VAL A CA 1
ATOM 2002 C C . VAL A 1 286 ? 2.764 1.644 -4.859 1.00 95.06 286 VAL A C 1
ATOM 2004 O O . VAL A 1 286 ? 3.418 0.619 -4.627 1.00 95.06 286 VAL A O 1
ATOM 2007 N N . ARG A 1 287 ? 1.466 1.739 -4.546 1.00 96.19 287 ARG A N 1
ATOM 2008 C CA . ARG A 1 287 ? 0.684 0.604 -4.030 1.00 96.19 287 ARG A CA 1
ATOM 2009 C C . ARG A 1 287 ? -0.116 -0.033 -5.154 1.00 96.19 287 ARG A C 1
ATOM 2011 O O . ARG A 1 287 ? -0.843 0.653 -5.863 1.00 96.19 287 ARG A O 1
ATOM 2018 N N . VAL A 1 288 ? 0.025 -1.346 -5.290 1.00 96.56 288 VAL A N 1
ATOM 2019 C CA . VAL A 1 288 ? -0.749 -2.158 -6.233 1.00 96.56 288 VAL A CA 1
ATOM 2020 C C . VAL A 1 288 ? -1.981 -2.692 -5.507 1.00 96.56 288 VAL A C 1
ATOM 2022 O O . VAL A 1 288 ? -1.879 -3.145 -4.367 1.00 96.56 288 VAL A O 1
ATOM 2025 N N . LEU A 1 289 ? -3.129 -2.605 -6.164 1.00 96.62 289 LEU A N 1
ATOM 2026 C CA . LEU A 1 289 ? -4.425 -3.081 -5.699 1.00 96.62 289 LEU A CA 1
ATOM 2027 C C . LEU A 1 289 ? -4.631 -4.544 -6.122 1.00 96.62 289 LEU A C 1
ATOM 2029 O O . LEU A 1 289 ? -3.962 -5.043 -7.025 1.00 96.62 289 LEU A O 1
ATOM 2033 N N . SER A 1 290 ? -5.581 -5.247 -5.502 1.00 94.06 290 SER A N 1
ATOM 2034 C CA . SER A 1 290 ? -5.850 -6.662 -5.822 1.00 94.06 290 SER A CA 1
ATOM 2035 C C . SER A 1 290 ? -6.433 -6.895 -7.223 1.00 94.06 290 SER A C 1
ATOM 2037 O O . SER A 1 290 ? -6.483 -8.033 -7.677 1.00 94.06 290 SER A O 1
ATOM 2039 N N . ASN A 1 291 ? -6.854 -5.833 -7.914 1.00 93.75 291 ASN A N 1
ATOM 2040 C CA . ASN A 1 291 ? -7.294 -5.851 -9.310 1.00 93.75 291 ASN A CA 1
ATOM 2041 C C . ASN A 1 291 ? -6.216 -5.334 -10.286 1.00 93.75 291 ASN A C 1
ATOM 2043 O O . ASN A 1 291 ? -6.546 -4.836 -11.361 1.00 93.75 291 ASN A O 1
ATOM 2047 N N . ASP A 1 292 ? -4.947 -5.400 -9.880 1.00 96.00 292 ASP A N 1
ATOM 2048 C CA . ASP A 1 292 ? -3.731 -4.991 -10.599 1.00 96.00 292 ASP A CA 1
ATOM 2049 C C . ASP A 1 292 ? -3.553 -3.488 -10.829 1.00 96.00 292 ASP A C 1
ATOM 2051 O O . ASP A 1 292 ? -2.429 -3.046 -11.097 1.00 96.00 292 ASP A O 1
ATOM 2055 N N . ASN A 1 293 ? -4.623 -2.691 -10.717 1.00 98.25 293 ASN A N 1
ATOM 2056 C CA . ASN A 1 293 ? -4.537 -1.231 -10.749 1.00 98.25 293 ASN A CA 1
ATOM 2057 C C . ASN A 1 293 ? -3.673 -0.728 -9.594 1.00 98.25 293 ASN A C 1
ATOM 2059 O O . ASN A 1 293 ? -3.298 -1.473 -8.688 1.00 98.25 293 ASN A O 1
ATOM 2063 N N . TYR A 1 294 ? -3.320 0.548 -9.617 1.00 98.31 294 TYR A N 1
ATOM 2064 C CA . TYR A 1 294 ? -2.365 1.078 -8.658 1.00 98.31 294 TYR A CA 1
ATOM 2065 C C . TYR A 1 294 ? -2.712 2.496 -8.230 1.00 98.31 294 TYR A C 1
ATOM 2067 O O . TYR A 1 294 ? -3.444 3.215 -8.908 1.00 98.31 294 TYR A O 1
ATOM 2075 N N . ILE A 1 295 ? -2.153 2.900 -7.094 1.00 98.44 295 ILE A N 1
ATOM 2076 C CA . ILE A 1 295 ? -2.168 4.282 -6.627 1.00 98.44 295 ILE A CA 1
ATOM 2077 C C . ILE A 1 295 ? -0.734 4.790 -6.471 1.00 98.44 295 ILE A C 1
ATOM 2079 O O . ILE A 1 295 ? 0.131 4.115 -5.902 1.00 98.44 295 ILE A O 1
ATOM 2083 N N . ILE A 1 296 ? -0.491 5.984 -7.001 1.00 98.38 296 ILE A N 1
ATOM 2084 C CA . ILE A 1 296 ? 0.737 6.756 -6.821 1.00 98.38 296 ILE A CA 1
ATOM 2085 C C . ILE A 1 296 ? 0.465 7.758 -5.709 1.00 98.38 296 ILE A C 1
ATOM 2087 O O . ILE A 1 296 ? -0.534 8.474 -5.750 1.00 98.38 296 ILE A O 1
ATOM 2091 N N . ILE A 1 297 ? 1.341 7.771 -4.715 1.00 97.50 297 ILE A N 1
ATOM 2092 C CA . ILE A 1 297 ? 1.217 8.598 -3.521 1.00 97.50 297 ILE A CA 1
ATOM 2093 C C . ILE A 1 297 ? 2.325 9.638 -3.604 1.00 97.50 297 ILE A C 1
ATOM 2095 O O . ILE A 1 297 ? 3.488 9.267 -3.728 1.00 97.50 297 ILE A O 1
ATOM 2099 N N . SER A 1 298 ? 1.965 10.911 -3.541 1.00 97.44 298 SER A N 1
ATOM 2100 C CA . SER A 1 298 ? 2.886 12.040 -3.645 1.00 97.44 298 SER A CA 1
ATOM 2101 C C . SER A 1 298 ? 2.575 13.013 -2.508 1.00 97.44 298 SER A C 1
ATOM 2103 O O . SER A 1 298 ? 1.934 14.030 -2.750 1.00 97.44 298 SER A O 1
ATOM 2105 N N . PRO A 1 299 ? 2.944 12.695 -1.252 1.00 96.00 299 PRO A N 1
ATOM 2106 C CA . PRO A 1 299 ? 2.545 13.504 -0.101 1.00 96.00 299 PRO A CA 1
ATOM 2107 C C . PRO A 1 299 ? 3.228 14.879 -0.091 1.00 96.00 299 PRO A C 1
ATOM 2109 O O . PRO A 1 299 ? 2.647 15.819 0.428 1.00 96.00 299 PRO A O 1
ATOM 2112 N N . GLY A 1 300 ? 4.409 15.005 -0.708 1.00 95.81 300 GLY A N 1
ATOM 2113 C CA . GLY A 1 300 ? 5.115 16.279 -0.891 1.00 95.81 300 GLY A CA 1
ATOM 2114 C C . GLY A 1 300 ? 4.800 16.989 -2.210 1.00 95.81 300 GLY A C 1
ATOM 2115 O O . GLY A 1 300 ? 5.635 17.712 -2.727 1.00 95.81 300 GLY A O 1
ATOM 2116 N N . TRP A 1 301 ? 3.648 16.703 -2.828 1.00 98.19 301 TRP A N 1
ATOM 2117 C CA . TRP A 1 301 ? 3.227 17.410 -4.040 1.00 98.19 301 TRP A CA 1
ATOM 2118 C C . TRP A 1 301 ? 2.657 18.789 -3.697 1.00 98.19 301 TRP A C 1
ATOM 2120 O O . TRP A 1 301 ? 1.787 18.902 -2.830 1.00 98.19 301 TRP A O 1
ATOM 2130 N N . ASP A 1 302 ? 3.069 19.812 -4.438 1.00 98.31 302 ASP A N 1
ATOM 2131 C CA . ASP A 1 302 ? 2.603 21.185 -4.285 1.00 98.31 302 ASP A CA 1
ATOM 2132 C C . ASP A 1 302 ? 1.487 21.512 -5.282 1.00 98.31 302 ASP A C 1
ATOM 2134 O O . ASP A 1 302 ? 1.611 21.306 -6.492 1.00 98.31 302 ASP A O 1
ATOM 2138 N N . ASN A 1 303 ? 0.425 22.171 -4.812 1.00 96.19 303 ASN A N 1
ATOM 2139 C CA . ASN A 1 303 ? -0.712 22.539 -5.667 1.00 96.19 303 ASN A CA 1
ATOM 2140 C C . ASN A 1 303 ? -0.547 23.883 -6.411 1.00 96.19 303 ASN A C 1
ATOM 2142 O O . ASN A 1 303 ? -1.518 24.439 -6.928 1.00 96.19 303 ASN A O 1
ATOM 2146 N N . GLY A 1 304 ? 0.673 24.429 -6.429 1.00 93.56 304 GLY A N 1
ATOM 2147 C CA . GLY A 1 304 ? 1.022 25.742 -6.983 1.00 93.56 304 GLY A CA 1
ATOM 2148 C C . GLY A 1 304 ? 0.757 26.929 -6.047 1.00 93.56 304 GLY A C 1
ATOM 2149 O O . GLY A 1 304 ? 1.307 28.007 -6.270 1.00 93.56 304 GLY A O 1
ATOM 2150 N N . THR A 1 305 ? -0.050 26.751 -4.995 1.00 92.94 305 THR A N 1
ATOM 2151 C CA . THR A 1 305 ? -0.309 27.779 -3.965 1.00 92.94 305 THR A CA 1
ATOM 2152 C C . THR A 1 305 ? 0.108 27.357 -2.559 1.00 92.94 305 THR A C 1
ATOM 2154 O O . THR A 1 305 ? 0.415 28.215 -1.735 1.00 92.94 305 THR A O 1
ATOM 2157 N N . ALA A 1 306 ? 0.139 26.054 -2.301 1.00 96.12 306 ALA A N 1
ATOM 2158 C CA . ALA A 1 306 ? 0.472 25.448 -1.028 1.00 96.12 306 ALA A CA 1
ATOM 2159 C C . ALA A 1 306 ? 1.552 24.383 -1.228 1.00 96.12 306 ALA A C 1
ATOM 2161 O O . ALA A 1 306 ? 1.443 23.556 -2.140 1.00 96.12 306 ALA A O 1
ATOM 2162 N N . THR A 1 307 ? 2.569 24.431 -0.368 1.00 97.06 307 THR A N 1
ATOM 2163 C CA . THR A 1 307 ? 3.651 23.444 -0.316 1.00 97.06 307 THR A CA 1
ATOM 2164 C C . THR A 1 307 ? 3.186 22.181 0.394 1.00 97.06 307 THR A C 1
ATOM 2166 O O . THR A 1 307 ? 2.472 22.281 1.393 1.00 97.06 307 THR A O 1
ATOM 2169 N N . ASP A 1 308 ? 3.595 21.009 -0.080 1.00 96.44 308 ASP A N 1
ATOM 2170 C CA . ASP A 1 308 ? 3.263 19.712 0.515 1.00 96.44 308 ASP A CA 1
ATOM 2171 C C . ASP A 1 308 ? 1.745 19.517 0.727 1.00 96.44 308 ASP A C 1
ATOM 2173 O O . ASP A 1 308 ? 1.291 18.930 1.713 1.00 96.44 308 ASP A O 1
ATOM 2177 N N . ALA A 1 309 ? 0.927 20.032 -0.200 1.00 97.69 309 ALA A N 1
ATOM 2178 C CA . ALA A 1 309 ? -0.520 19.804 -0.199 1.00 97.69 309 ALA A CA 1
ATOM 2179 C C . ALA A 1 309 ? -0.844 18.305 -0.352 1.00 97.69 309 ALA A C 1
ATOM 2181 O O . ALA A 1 309 ? -1.837 17.792 0.162 1.00 97.69 309 ALA A O 1
ATOM 2182 N N . GLY A 1 310 ? 0.025 17.584 -1.051 1.00 97.75 310 GLY A N 1
ATOM 2183 C CA . GLY A 1 310 ? -0.055 16.153 -1.244 1.00 97.75 310 GLY A CA 1
ATOM 2184 C C . GLY A 1 310 ? -1.112 15.731 -2.260 1.00 97.75 310 GLY A C 1
ATOM 2185 O O . GLY A 1 310 ? -2.113 16.409 -2.517 1.00 97.75 310 GLY A O 1
ATOM 2186 N N . ALA A 1 311 ? -0.878 14.566 -2.856 1.00 98.31 311 ALA A N 1
ATOM 2187 C CA . ALA A 1 311 ? -1.764 13.980 -3.843 1.00 98.31 311 ALA A CA 1
ATOM 2188 C C . ALA A 1 311 ? -1.739 12.450 -3.818 1.00 98.31 311 ALA A C 1
ATOM 2190 O O . ALA A 1 311 ? -0.698 11.817 -3.636 1.00 98.31 311 ALA A O 1
ATOM 2191 N N . VAL A 1 312 ? -2.886 11.846 -4.125 1.00 98.44 312 VAL A N 1
ATOM 2192 C CA . VAL A 1 312 ? -2.992 10.428 -4.480 1.00 98.44 312 VAL A CA 1
ATOM 2193 C C . VAL A 1 312 ? -3.646 10.300 -5.846 1.00 98.44 312 VAL A C 1
ATOM 2195 O O . VAL A 1 312 ? -4.751 10.788 -6.077 1.00 98.44 312 VAL A O 1
ATOM 2198 N N . THR A 1 313 ? -2.969 9.603 -6.753 1.00 98.62 313 THR A N 1
ATOM 2199 C CA . THR A 1 313 ? -3.424 9.404 -8.131 1.00 98.62 313 THR A CA 1
ATOM 2200 C C . THR A 1 313 ? -3.675 7.932 -8.387 1.00 98.62 313 THR A C 1
ATOM 2202 O O . THR A 1 313 ? -2.772 7.112 -8.234 1.00 98.62 313 THR A O 1
ATOM 2205 N N . TRP A 1 314 ? -4.888 7.590 -8.808 1.00 98.62 314 TRP A N 1
ATOM 2206 C CA . TRP A 1 314 ? -5.201 6.246 -9.281 1.00 98.62 314 TRP A CA 1
ATOM 2207 C C . TRP A 1 314 ? -4.759 6.075 -10.737 1.00 98.62 314 TRP A C 1
ATOM 2209 O O . TRP A 1 314 ? -4.964 6.965 -11.564 1.00 98.62 314 TRP A O 1
ATOM 2219 N N . GLY A 1 315 ? -4.172 4.926 -11.057 1.00 98.44 315 GLY A N 1
ATOM 2220 C CA . GLY A 1 315 ? -3.779 4.558 -12.410 1.00 98.44 315 GLY A CA 1
ATOM 2221 C C . GLY A 1 315 ? -4.270 3.167 -12.791 1.00 98.44 315 GLY A C 1
ATOM 2222 O O . GLY A 1 315 ? -4.213 2.220 -12.002 1.00 98.44 315 GLY A O 1
ATOM 2223 N N . SER A 1 316 ? -4.734 3.042 -14.034 1.00 98.19 316 SER A N 1
ATOM 2224 C CA . SER A 1 316 ? -5.131 1.758 -14.601 1.00 98.19 316 SER A CA 1
ATOM 2225 C C . SER A 1 316 ? -3.903 0.906 -14.910 1.00 98.19 316 SER A C 1
ATOM 2227 O O . SER A 1 316 ? -2.978 1.355 -15.584 1.00 98.19 316 SER A O 1
ATOM 2229 N N . ALA A 1 317 ? -3.923 -0.367 -14.528 1.00 97.81 317 ALA A N 1
ATOM 2230 C CA . ALA A 1 317 ? -2.859 -1.310 -14.860 1.00 97.81 317 ALA A CA 1
ATOM 2231 C C . ALA A 1 317 ? -2.725 -1.577 -16.367 1.00 97.81 317 ALA A C 1
ATOM 2233 O O . ALA A 1 317 ? -1.702 -2.113 -16.802 1.00 97.81 317 ALA A O 1
ATOM 2234 N N . THR A 1 318 ? -3.763 -1.269 -17.151 1.00 97.25 318 THR A N 1
ATOM 2235 C CA . THR A 1 318 ? -3.846 -1.577 -18.586 1.00 97.25 318 THR A CA 1
ATOM 2236 C C . THR A 1 318 ? -3.553 -0.388 -19.488 1.00 97.25 318 THR A C 1
ATOM 2238 O O . THR A 1 318 ? -3.134 -0.598 -20.621 1.00 97.25 318 THR A O 1
ATOM 2241 N N . THR A 1 319 ? -3.795 0.838 -19.019 1.00 96.44 319 THR A N 1
ATOM 2242 C CA . THR A 1 319 ? -3.615 2.060 -19.826 1.00 96.44 319 THR A CA 1
ATOM 2243 C C . THR A 1 319 ? -2.766 3.126 -19.141 1.00 96.44 319 THR A C 1
ATOM 2245 O O . THR A 1 319 ? -2.431 4.124 -19.771 1.00 96.44 319 THR A O 1
ATOM 2248 N N . GLY A 1 320 ? -2.437 2.946 -17.862 1.00 97.19 320 GLY A N 1
ATOM 2249 C CA . GLY A 1 320 ? -1.723 3.930 -17.064 1.00 97.19 320 GLY A CA 1
ATOM 2250 C C . GLY A 1 320 ? -2.551 5.166 -16.714 1.00 97.19 320 GLY A C 1
ATOM 2251 O O . GLY A 1 320 ? -3.780 5.186 -16.824 1.00 97.19 320 GLY A O 1
ATOM 2252 N N . VAL A 1 321 ? -1.840 6.202 -16.276 1.00 98.19 321 VAL A N 1
ATOM 2253 C CA . VAL A 1 321 ? -2.332 7.566 -16.053 1.00 98.19 321 VAL A CA 1
ATOM 2254 C C . VAL A 1 321 ? -1.232 8.539 -16.473 1.00 98.19 321 VAL A C 1
ATOM 2256 O O . VAL A 1 321 ? -0.051 8.252 -16.274 1.00 98.19 321 VAL A O 1
ATOM 2259 N N . VAL A 1 322 ? -1.616 9.661 -17.082 1.00 98.56 322 VAL A N 1
ATOM 2260 C CA . VAL A 1 322 ? -0.698 10.692 -17.585 1.00 98.56 322 VAL A CA 1
ATOM 2261 C C . VAL A 1 322 ? -1.214 12.090 -17.247 1.00 98.56 322 VAL A C 1
ATOM 2263 O O . VAL A 1 322 ? -2.381 12.263 -16.882 1.00 98.56 322 VAL A O 1
ATOM 2266 N N . GLY A 1 323 ? -0.349 13.087 -17.402 1.00 98.56 323 GLY A N 1
ATOM 2267 C CA . GLY A 1 323 ? -0.641 14.497 -17.161 1.00 98.56 323 GLY A CA 1
ATOM 2268 C C . GLY A 1 323 ? 0.062 15.035 -15.919 1.00 98.56 323 GLY A C 1
ATOM 2269 O O . GLY A 1 323 ? 0.568 14.279 -15.092 1.00 98.56 323 GLY A O 1
ATOM 2270 N N . ALA A 1 324 ? 0.080 16.358 -15.768 1.00 98.38 324 ALA A N 1
ATOM 2271 C CA . ALA A 1 324 ? 0.466 16.965 -14.497 1.00 98.38 324 ALA A CA 1
ATOM 2272 C C . ALA A 1 324 ? -0.589 16.640 -13.427 1.00 98.38 324 ALA A C 1
ATOM 2274 O O . ALA A 1 324 ? -1.791 16.668 -13.723 1.00 98.38 324 ALA A O 1
ATOM 2275 N N . ILE A 1 325 ? -0.157 16.325 -12.206 1.00 98.62 325 ILE A N 1
ATOM 2276 C CA . ILE A 1 325 ? -1.061 16.095 -11.068 1.00 98.62 325 ILE A CA 1
ATOM 2277 C C . ILE A 1 325 ? -1.927 17.342 -10.838 1.00 98.62 325 ILE A C 1
ATOM 2279 O O . ILE A 1 325 ? -1.432 18.465 -10.842 1.00 98.62 325 ILE A O 1
ATOM 2283 N N . ASN A 1 326 ? -3.239 17.148 -10.686 1.00 98.12 326 ASN A N 1
ATOM 2284 C CA . ASN A 1 326 ? -4.200 18.177 -10.291 1.00 98.12 326 ASN A CA 1
ATOM 2285 C C . ASN A 1 326 ? -5.528 17.537 -9.826 1.00 98.12 326 ASN A C 1
ATOM 2287 O O . ASN A 1 326 ? -5.733 16.328 -9.905 1.00 98.12 326 ASN A O 1
ATOM 2291 N N . ALA A 1 327 ? -6.497 18.351 -9.402 1.00 98.06 327 ALA A N 1
ATOM 2292 C CA . ALA A 1 327 ? -7.787 17.860 -8.901 1.00 98.06 327 ALA A CA 1
ATOM 2293 C C . ALA A 1 327 ? -8.651 17.094 -9.939 1.00 98.06 327 ALA A C 1
ATOM 2295 O O . ALA A 1 327 ? -9.647 16.470 -9.577 1.00 98.06 327 ALA A O 1
ATOM 2296 N N . THR A 1 328 ? -8.326 17.128 -11.237 1.00 97.94 328 THR A N 1
ATOM 2297 C CA . THR A 1 328 ? -9.086 16.421 -12.290 1.00 97.94 328 THR A CA 1
ATOM 2298 C C . THR A 1 328 ? -8.610 14.991 -12.553 1.00 97.94 328 THR A C 1
ATOM 2300 O O . THR A 1 328 ? -9.366 14.212 -13.152 1.00 97.94 328 THR A O 1
ATOM 2303 N N . ASN A 1 329 ? -7.405 14.631 -12.101 1.00 98.00 329 ASN A N 1
ATOM 2304 C CA . ASN A 1 329 ? -6.838 13.281 -12.199 1.00 98.00 329 ASN A CA 1
ATOM 2305 C C . ASN A 1 329 ? -6.449 12.680 -10.836 1.00 98.00 329 ASN A C 1
ATOM 2307 O O . ASN A 1 329 ? -6.332 11.460 -10.746 1.00 98.00 329 ASN A O 1
ATOM 2311 N N . SER A 1 330 ? -6.350 13.491 -9.782 1.00 98.56 330 SER A N 1
ATOM 2312 C CA . SER A 1 330 ? -5.878 13.066 -8.463 1.00 98.56 330 SER A CA 1
ATOM 2313 C C . SER A 1 330 ? -6.788 13.564 -7.341 1.00 98.56 330 SER A C 1
ATOM 2315 O O . SER A 1 330 ? -7.504 14.560 -7.488 1.00 98.56 330 SER A O 1
ATOM 2317 N N . LEU A 1 331 ? -6.768 12.855 -6.213 1.00 98.69 331 LEU A N 1
ATOM 2318 C CA . LEU A 1 331 ? -7.234 13.371 -4.929 1.00 98.69 331 LEU A CA 1
ATOM 2319 C C . LEU A 1 331 ? -6.127 14.256 -4.361 1.00 98.69 331 LEU A C 1
ATOM 2321 O O . LEU A 1 331 ? -4.998 13.781 -4.249 1.00 98.69 331 LEU A O 1
ATOM 2325 N N . VAL A 1 332 ? -6.429 15.509 -4.031 1.00 98.56 332 VAL A N 1
ATOM 2326 C CA . VAL A 1 332 ? -5.411 16.498 -3.644 1.00 98.56 332 VAL A CA 1
ATOM 2327 C C . VAL A 1 332 ? -5.798 17.280 -2.395 1.00 98.56 332 VAL A C 1
ATOM 2329 O O . VAL A 1 332 ? -6.988 17.494 -2.133 1.00 98.56 332 VAL A O 1
ATOM 2332 N N . GLY A 1 333 ? -4.785 17.733 -1.657 1.00 98.06 333 GLY A N 1
ATOM 2333 C CA . GLY A 1 333 ? -4.947 18.731 -0.605 1.00 98.06 333 GLY A CA 1
ATOM 2334 C C . GLY A 1 333 ? -5.128 20.144 -1.163 1.00 98.06 333 GLY A C 1
ATOM 2335 O O . GLY A 1 333 ? -4.918 20.422 -2.351 1.00 98.06 333 GLY A O 1
ATOM 2336 N N . SER A 1 334 ? -5.533 21.052 -0.286 1.00 96.88 334 SER A N 1
ATOM 2337 C CA . SER A 1 334 ? -5.749 22.471 -0.579 1.00 96.88 334 SER A CA 1
ATOM 2338 C C . SER A 1 334 ? -4.827 23.402 0.201 1.00 96.88 334 SER A C 1
ATOM 2340 O O . SER A 1 334 ? -4.591 24.514 -0.272 1.00 96.88 334 SER A O 1
ATOM 2342 N N . SER A 1 335 ? -4.301 22.960 1.342 1.00 97.44 335 SER A N 1
ATOM 2343 C CA . SER A 1 335 ? -3.503 23.766 2.267 1.00 97.44 335 SER A CA 1
ATOM 2344 C C . SER A 1 335 ? -2.084 23.226 2.412 1.00 97.44 335 SER A C 1
ATOM 2346 O O . SER A 1 335 ? -1.756 22.136 1.943 1.00 97.44 335 SER A O 1
ATOM 2348 N N . ALA A 1 336 ? -1.207 24.038 3.005 1.00 97.00 336 ALA A N 1
ATOM 2349 C CA . ALA A 1 336 ? 0.192 23.673 3.154 1.00 97.00 336 ALA A CA 1
ATOM 2350 C C . ALA A 1 336 ? 0.349 22.586 4.220 1.00 97.00 336 ALA A C 1
ATOM 2352 O O . ALA A 1 336 ? -0.164 22.744 5.323 1.00 97.00 336 ALA A O 1
ATOM 2353 N N . ASN A 1 337 ? 1.137 21.554 3.925 1.00 95.62 337 ASN A N 1
ATOM 2354 C CA . ASN A 1 337 ? 1.356 20.383 4.784 1.00 95.62 337 ASN A CA 1
ATOM 2355 C C . ASN A 1 337 ? 0.134 19.464 4.985 1.00 95.62 337 ASN A C 1
ATOM 2357 O O . ASN A 1 337 ? 0.184 18.600 5.861 1.00 95.62 337 ASN A O 1
ATOM 2361 N N . ASP A 1 338 ? -0.912 19.575 4.153 1.00 96.62 338 ASP A N 1
ATOM 2362 C CA . ASP A 1 338 ? -2.032 18.616 4.152 1.00 96.62 338 ASP A CA 1
ATOM 2363 C C . ASP A 1 338 ? -1.530 17.167 3.983 1.00 96.62 338 ASP A C 1
ATOM 2365 O O . ASP A 1 338 ? -2.098 16.224 4.548 1.00 96.62 338 ASP A O 1
ATOM 2369 N N . GLY A 1 339 ? -0.465 16.976 3.190 1.00 93.00 339 GLY A N 1
ATOM 2370 C CA . GLY A 1 339 ? 0.272 15.717 3.103 1.00 93.00 339 GLY A CA 1
ATOM 2371 C C . GLY A 1 339 ? -0.576 14.514 2.677 1.00 93.00 339 GLY A C 1
ATOM 2372 O O . GLY A 1 339 ? -0.358 13.403 3.170 1.00 93.00 339 GLY A O 1
ATOM 2373 N N . VAL A 1 340 ? -1.565 14.709 1.794 1.00 95.50 340 VAL A N 1
ATOM 2374 C CA . VAL A 1 340 ? -2.522 13.666 1.374 1.00 95.50 340 VAL A CA 1
ATOM 2375 C C . VAL A 1 340 ? -1.799 12.397 0.920 1.00 95.50 340 VAL A C 1
ATOM 2377 O O . VAL A 1 340 ? -1.085 12.420 -0.088 1.00 95.50 340 VAL A O 1
ATOM 2380 N N . GLY A 1 341 ? -2.000 11.262 1.613 1.00 87.94 341 GLY A N 1
ATOM 2381 C CA . GLY A 1 341 ? -1.299 10.059 1.163 1.00 87.94 341 GLY A CA 1
ATOM 2382 C C . GLY A 1 341 ? -1.248 8.775 1.981 1.00 87.94 341 GLY A C 1
ATOM 2383 O O . GLY A 1 341 ? -0.539 7.883 1.527 1.00 87.94 341 GLY A O 1
ATOM 2384 N N . LEU A 1 342 ? -1.926 8.589 3.119 1.00 92.94 342 LEU A N 1
ATOM 2385 C CA . LEU A 1 342 ? -1.809 7.312 3.845 1.00 92.94 342 LEU A CA 1
ATOM 2386 C C . LEU A 1 342 ? -2.831 6.270 3.341 1.00 92.94 342 LEU A C 1
ATOM 2388 O O . LEU A 1 342 ? -4.023 6.438 3.596 1.00 92.94 342 LEU A O 1
ATOM 2392 N N . PRO A 1 343 ? -2.422 5.180 2.658 1.00 94.19 343 PRO A N 1
ATOM 2393 C CA . PRO A 1 343 ? -3.362 4.253 2.040 1.00 94.19 343 PRO A CA 1
ATOM 2394 C C . PRO A 1 343 ? -3.693 3.041 2.929 1.00 94.19 343 PRO A C 1
ATOM 2396 O O . PRO A 1 343 ? -2.807 2.450 3.546 1.00 94.19 343 PRO A O 1
ATOM 2399 N N . PHE A 1 344 ? -4.937 2.571 2.865 1.00 95.25 344 PHE A N 1
ATOM 2400 C CA . PHE A 1 344 ? -5.373 1.262 3.361 1.00 95.25 344 PHE A CA 1
ATOM 2401 C C . PHE A 1 344 ? -6.056 0.503 2.221 1.00 95.25 344 PHE A C 1
ATOM 2403 O O . PHE A 1 344 ? -7.009 1.004 1.627 1.00 95.25 344 PHE A O 1
ATOM 2410 N N . ILE A 1 345 ? -5.562 -0.690 1.885 1.00 95.50 345 ILE A N 1
ATOM 2411 C CA . ILE A 1 345 ? -6.120 -1.500 0.793 1.00 95.50 345 ILE A CA 1
ATOM 2412 C C . ILE A 1 345 ? -7.196 -2.425 1.355 1.00 95.50 345 ILE A C 1
ATOM 2414 O O . ILE A 1 345 ? -6.948 -3.160 2.310 1.00 95.50 345 ILE A O 1
ATOM 2418 N N . LEU A 1 346 ? -8.384 -2.389 0.757 1.00 96.62 346 LEU A N 1
ATOM 2419 C CA . LEU A 1 346 ? -9.508 -3.234 1.145 1.00 96.62 346 LEU A CA 1
ATOM 2420 C C . LEU A 1 346 ? -9.420 -4.595 0.425 1.00 96.62 346 LEU A C 1
ATOM 2422 O O . LEU A 1 346 ? -9.010 -4.639 -0.739 1.00 96.62 346 LEU A O 1
ATOM 2426 N N . PRO A 1 347 ? -9.841 -5.713 1.053 1.00 95.56 347 PRO A N 1
ATOM 2427 C CA . PRO A 1 347 ? -9.820 -7.037 0.423 1.00 95.56 347 PRO A CA 1
ATOM 2428 C C . PRO A 1 347 ? -10.587 -7.118 -0.908 1.00 95.56 347 PRO A C 1
ATOM 2430 O O . PRO A 1 347 ? -10.195 -7.866 -1.802 1.00 95.56 347 PRO A O 1
ATOM 2433 N N . ASN A 1 348 ? -11.635 -6.308 -1.084 1.00 95.38 348 ASN A N 1
ATOM 2434 C CA . ASN A 1 348 ? -12.398 -6.201 -2.334 1.00 95.38 348 ASN A CA 1
ATOM 2435 C C . ASN A 1 348 ? -11.692 -5.408 -3.458 1.00 95.38 348 ASN A C 1
ATOM 2437 O O . ASN A 1 348 ? -12.271 -5.232 -4.528 1.00 95.38 348 ASN A O 1
ATOM 2441 N N . GLY A 1 349 ? -10.471 -4.918 -3.228 1.00 95.44 349 GLY A N 1
ATOM 2442 C CA . GLY A 1 349 ? -9.662 -4.184 -4.205 1.00 95.44 349 GLY A CA 1
ATOM 2443 C C . GLY A 1 349 ? -9.892 -2.679 -4.257 1.00 95.44 349 GLY A C 1
ATOM 2444 O O . GLY A 1 349 ? -9.187 -1.995 -4.997 1.00 95.44 349 GLY A O 1
ATOM 2445 N N . ASN A 1 350 ? -10.823 -2.146 -3.464 1.00 98.25 350 ASN A N 1
ATOM 2446 C CA . ASN A 1 350 ? -10.940 -0.707 -3.228 1.00 98.25 350 ASN A CA 1
ATOM 2447 C C . ASN A 1 350 ? -9.891 -0.239 -2.207 1.00 98.25 350 ASN A C 1
ATOM 2449 O O . ASN A 1 350 ? -9.130 -1.039 -1.658 1.00 98.25 350 ASN A O 1
ATOM 2453 N N . TYR A 1 351 ? -9.816 1.064 -1.957 1.00 97.81 351 TYR A N 1
ATOM 2454 C CA . TYR A 1 351 ? -8.815 1.622 -1.050 1.00 97.81 351 TYR A CA 1
ATOM 2455 C C . TYR A 1 351 ? -9.347 2.823 -0.272 1.00 97.81 351 TYR A C 1
ATOM 2457 O O . TYR A 1 351 ? -10.297 3.480 -0.687 1.00 97.81 351 TYR A O 1
ATOM 2465 N N . ILE A 1 352 ? -8.711 3.112 0.858 1.00 97.81 352 ILE A N 1
ATOM 2466 C CA . ILE A 1 352 ? -8.963 4.276 1.705 1.00 97.81 352 ILE A CA 1
ATOM 2467 C C . ILE A 1 352 ? -7.703 5.127 1.742 1.00 97.81 352 ILE A C 1
ATOM 2469 O O . ILE A 1 352 ? -6.614 4.579 1.881 1.00 97.81 352 ILE A O 1
ATOM 2473 N N . ILE A 1 353 ? -7.845 6.445 1.652 1.00 97.31 353 ILE A N 1
ATOM 2474 C CA . ILE A 1 353 ? -6.770 7.411 1.875 1.00 97.31 353 ILE A CA 1
ATOM 2475 C C . ILE A 1 353 ? -7.086 8.195 3.142 1.00 97.31 353 ILE A C 1
ATOM 2477 O O . ILE A 1 353 ? -8.060 8.946 3.178 1.00 97.31 353 ILE A O 1
ATOM 2481 N N . ALA A 1 354 ? -6.268 8.014 4.171 1.00 96.69 354 ALA A N 1
ATOM 2482 C CA . ALA A 1 354 ? -6.254 8.869 5.343 1.00 96.69 354 ALA A CA 1
ATOM 2483 C C . ALA A 1 354 ? -5.314 10.060 5.109 1.00 96.69 354 ALA A C 1
ATOM 2485 O O . ALA A 1 354 ? -4.249 9.949 4.493 1.00 96.69 354 ALA A O 1
ATOM 2486 N N . SER A 1 355 ? -5.740 11.229 5.560 1.00 96.38 355 SER A N 1
ATOM 2487 C CA . SER A 1 355 ? -5.038 12.505 5.429 1.00 96.38 355 SER A CA 1
ATOM 2488 C C . SER A 1 355 ? -5.255 13.272 6.723 1.00 96.38 355 SER A C 1
ATOM 2490 O O . SER A 1 355 ? -6.021 14.223 6.771 1.00 96.38 355 SER A O 1
ATOM 2492 N N . SER A 1 356 ? -4.653 12.785 7.809 1.00 95.38 356 SER A N 1
ATOM 2493 C CA . SER A 1 356 ? -4.895 13.297 9.163 1.00 95.38 356 SER A CA 1
ATOM 2494 C C . SER A 1 356 ? -4.430 14.739 9.374 1.00 95.38 356 SER A C 1
ATOM 2496 O O . SER A 1 356 ? -4.917 15.382 10.293 1.00 95.38 356 SER A O 1
ATOM 2498 N N . GLY A 1 357 ? -3.501 15.226 8.547 1.00 95.25 357 GLY A N 1
ATOM 2499 C CA . GLY A 1 357 ? -3.043 16.619 8.540 1.00 95.25 357 GLY A CA 1
ATOM 2500 C C . GLY A 1 357 ? -3.841 17.533 7.609 1.00 95.25 357 GLY A C 1
ATOM 2501 O O . GLY A 1 357 ? -3.437 18.663 7.406 1.00 95.25 357 GLY A O 1
ATOM 2502 N N . TRP A 1 358 ? -4.936 17.056 7.003 1.00 97.62 358 TRP A N 1
ATOM 2503 C CA . TRP A 1 358 ? -5.714 17.876 6.074 1.00 97.62 358 TRP A CA 1
ATOM 2504 C C . TRP A 1 358 ? -6.451 19.018 6.790 1.00 97.62 358 TRP A C 1
ATOM 2506 O O . TRP A 1 358 ? -7.178 18.780 7.760 1.00 97.62 358 TRP A O 1
ATOM 2516 N N . ASP A 1 359 ? -6.329 20.231 6.257 1.00 97.50 359 ASP A N 1
ATOM 2517 C CA . ASP A 1 359 ? -6.979 21.440 6.759 1.00 97.50 359 ASP A CA 1
ATOM 2518 C C . ASP A 1 359 ? -8.316 21.720 6.058 1.00 97.50 359 ASP A C 1
ATOM 2520 O O . ASP A 1 359 ? -8.425 21.706 4.830 1.00 97.50 359 ASP A O 1
ATOM 2524 N N . ASN A 1 360 ? -9.328 22.139 6.824 1.00 95.50 360 ASN A N 1
ATOM 2525 C CA . ASN A 1 360 ? -10.587 22.646 6.271 1.00 95.50 360 ASN A CA 1
ATOM 2526 C C . ASN A 1 360 ? -10.624 24.181 6.317 1.00 95.50 360 ASN A C 1
ATOM 2528 O O . ASN A 1 360 ? -11.216 24.797 7.213 1.00 95.50 360 ASN A O 1
ATOM 2532 N N . GLY A 1 361 ? -9.964 24.821 5.353 1.00 92.25 361 GLY A N 1
ATOM 2533 C CA . GLY A 1 361 ? -9.832 26.276 5.320 1.00 92.25 361 GLY A CA 1
ATOM 2534 C C . GLY A 1 361 ? -8.939 26.781 6.456 1.00 92.25 361 GLY A C 1
ATOM 2535 O O . GLY A 1 361 ? -7.739 26.561 6.429 1.00 92.25 361 GLY A O 1
ATOM 2536 N N . ALA A 1 362 ? -9.508 27.491 7.435 1.00 93.00 362 ALA A N 1
ATOM 2537 C CA . ALA A 1 362 ? -8.748 28.022 8.576 1.00 93.00 362 ALA A CA 1
ATOM 2538 C C . ALA A 1 362 ? -8.626 27.036 9.753 1.00 93.00 362 ALA A C 1
ATOM 2540 O O . ALA A 1 362 ? -7.884 27.303 10.697 1.00 93.00 362 ALA A O 1
ATOM 2541 N N . ALA A 1 363 ? -9.385 25.937 9.735 1.00 94.62 363 ALA A N 1
ATOM 2542 C CA . ALA A 1 363 ? -9.280 24.893 10.743 1.00 94.62 363 ALA A CA 1
ATOM 2543 C C . ALA A 1 363 ? -8.154 23.933 10.340 1.00 94.62 363 ALA A C 1
ATOM 2545 O O . ALA A 1 363 ? -8.298 23.203 9.359 1.00 94.62 363 ALA A O 1
ATOM 2546 N N . ALA A 1 364 ? -7.047 23.985 11.081 1.00 95.75 364 ALA A N 1
ATOM 2547 C CA . ALA A 1 364 ? -5.852 23.197 10.801 1.00 95.75 364 ALA A CA 1
ATOM 2548 C C . ALA A 1 364 ? -5.970 21.756 11.321 1.00 95.75 364 ALA A C 1
ATOM 2550 O O . ALA A 1 364 ? -6.583 21.543 12.367 1.00 95.75 364 ALA A O 1
ATOM 2551 N N . ASP A 1 365 ? -5.355 20.781 10.652 1.00 95.31 365 ASP A N 1
ATOM 2552 C CA . ASP A 1 365 ? -5.302 19.375 11.078 1.00 95.31 365 ASP A CA 1
ATOM 2553 C C . ASP A 1 365 ? -6.695 18.777 11.392 1.00 95.31 365 ASP A C 1
ATOM 2555 O O . ASP A 1 365 ? -6.863 17.990 12.327 1.00 95.31 365 ASP A O 1
ATOM 2559 N N . VAL A 1 366 ? -7.735 19.161 10.648 1.00 96.31 366 VAL A N 1
ATOM 2560 C CA . VAL A 1 366 ? -9.095 18.606 10.822 1.00 96.31 366 VAL A CA 1
ATOM 2561 C C . VAL A 1 366 ? -9.116 17.120 10.449 1.00 96.31 366 VAL A C 1
ATOM 2563 O O . VAL A 1 366 ? -9.839 16.304 11.029 1.00 96.31 366 VAL A O 1
ATOM 2566 N N . GLY A 1 367 ? -8.280 16.758 9.482 1.00 96.81 367 GLY A N 1
ATOM 2567 C CA . GLY A 1 367 ? -8.117 15.413 8.978 1.00 96.81 367 GLY A CA 1
ATOM 2568 C C . GLY A 1 367 ? -9.260 14.953 8.077 1.00 96.81 367 GLY A C 1
ATOM 2569 O O . GLY A 1 367 ? -10.388 15.457 8.110 1.00 96.81 367 GLY A O 1
ATOM 2570 N N . ALA A 1 368 ? -8.950 13.961 7.249 1.00 97.81 368 ALA A N 1
ATOM 2571 C CA . ALA A 1 368 ? -9.887 13.377 6.308 1.00 97.81 368 ALA A CA 1
ATOM 2572 C C . ALA A 1 368 ? -9.629 11.885 6.084 1.00 97.81 368 ALA A C 1
ATOM 2574 O O . ALA A 1 368 ? -8.489 11.421 6.043 1.00 97.81 368 ALA A O 1
ATOM 2575 N N . VAL A 1 369 ? -10.705 11.139 5.844 1.00 98.06 369 VAL A N 1
ATOM 2576 C CA . VAL A 1 369 ? -10.670 9.766 5.336 1.00 98.06 369 VAL A CA 1
ATOM 2577 C C . VAL A 1 369 ? -11.503 9.687 4.062 1.00 98.06 369 VAL A C 1
ATOM 2579 O O . VAL A 1 369 ? -12.703 9.953 4.065 1.00 98.06 369 VAL A O 1
ATOM 2582 N N . THR A 1 370 ? -10.863 9.303 2.961 1.00 98.56 370 THR A N 1
ATOM 2583 C CA . THR A 1 370 ? -11.467 9.269 1.623 1.00 98.56 370 THR A CA 1
ATOM 2584 C C . THR A 1 370 ? -11.507 7.844 1.097 1.00 98.56 370 THR A C 1
ATOM 2586 O O . THR A 1 370 ? -10.474 7.182 1.029 1.00 98.56 370 THR A O 1
ATOM 2589 N N . TRP A 1 371 ? -12.678 7.369 0.679 1.00 98.62 371 TRP A N 1
ATOM 2590 C CA . TRP A 1 371 ? -12.797 6.094 -0.028 1.00 98.62 371 TRP A CA 1
ATOM 2591 C C . TRP A 1 371 ? -12.531 6.278 -1.526 1.00 98.62 371 TRP A C 1
ATOM 2593 O O . TRP A 1 371 ? -13.014 7.227 -2.143 1.00 98.62 371 TRP A O 1
ATOM 2603 N N . GLY A 1 372 ? -11.782 5.352 -2.120 1.00 98.19 372 GLY A N 1
ATOM 2604 C CA . GLY A 1 372 ? -11.504 5.294 -3.547 1.00 98.19 372 GLY A CA 1
ATOM 2605 C C . GLY A 1 372 ? -11.861 3.940 -4.149 1.00 98.19 372 GLY A C 1
ATOM 2606 O O . GLY A 1 372 ? -11.520 2.882 -3.616 1.00 98.19 372 GLY A O 1
ATOM 2607 N N . SER A 1 373 ? -12.523 3.975 -5.306 1.00 98.06 373 SER A N 1
ATOM 2608 C CA . SER A 1 373 ? -12.806 2.773 -6.090 1.00 98.06 373 SER A CA 1
ATOM 2609 C C . SER A 1 373 ? -11.516 2.218 -6.680 1.00 98.06 373 SER A C 1
ATOM 2611 O O . SER A 1 373 ? -10.796 2.924 -7.379 1.00 98.06 373 SER A O 1
ATOM 2613 N N . GLY A 1 374 ? -11.251 0.927 -6.513 1.00 97.56 374 GLY A N 1
ATOM 2614 C CA . GLY A 1 374 ? -10.114 0.280 -7.160 1.00 97.56 374 GLY A CA 1
ATOM 2615 C C . GLY A 1 374 ? -10.231 0.221 -8.682 1.00 97.56 374 GLY A C 1
ATOM 2616 O O . GLY A 1 374 ? -9.230 -0.019 -9.357 1.00 97.56 374 GLY A O 1
ATOM 2617 N N . ALA A 1 375 ? -11.433 0.408 -9.233 1.00 96.88 375 ALA A N 1
ATOM 2618 C CA . ALA A 1 375 ? -11.703 0.337 -10.668 1.00 96.88 375 ALA A CA 1
ATOM 2619 C C . ALA A 1 375 ? -11.728 1.708 -11.364 1.00 96.88 375 ALA A C 1
ATOM 2621 O O . ALA A 1 375 ? -11.493 1.769 -12.567 1.00 96.88 375 ALA A O 1
ATOM 2622 N N . ALA A 1 376 ? -12.037 2.785 -10.633 1.00 95.94 376 ALA A N 1
ATOM 2623 C CA . ALA A 1 376 ? -12.197 4.130 -11.198 1.00 95.94 376 ALA A CA 1
ATOM 2624 C C . ALA A 1 376 ? -11.392 5.222 -10.471 1.00 95.94 376 ALA A C 1
ATOM 2626 O O . ALA A 1 376 ? -11.296 6.344 -10.967 1.00 95.94 376 ALA A O 1
ATOM 2627 N N . GLY A 1 377 ? -10.830 4.910 -9.304 1.00 96.44 377 GLY A N 1
ATOM 2628 C CA . GLY A 1 377 ? -10.152 5.858 -8.433 1.00 96.44 377 GLY A CA 1
ATOM 2629 C C . GLY A 1 377 ? -11.091 6.805 -7.685 1.00 96.44 377 GLY A C 1
ATOM 2630 O O . GLY A 1 377 ? -12.312 6.638 -7.655 1.00 96.44 377 GLY A O 1
ATOM 2631 N N . VAL A 1 378 ? -10.485 7.824 -7.081 1.00 97.31 378 VAL A N 1
ATOM 2632 C CA . VAL A 1 378 ? -11.131 9.023 -6.535 1.00 97.31 378 VAL A CA 1
ATOM 2633 C C . VAL A 1 378 ? -10.272 10.231 -6.899 1.00 97.31 378 VAL A C 1
ATOM 2635 O O . VAL A 1 378 ? -9.054 10.110 -7.034 1.00 97.31 378 VAL A O 1
ATOM 2638 N N . LYS A 1 379 ? -10.914 11.381 -7.106 1.00 97.94 379 LYS A N 1
ATOM 2639 C CA . LYS A 1 379 ? -10.263 12.629 -7.503 1.00 97.94 379 LYS A CA 1
ATOM 2640 C C . LYS A 1 379 ? -11.019 13.847 -6.990 1.00 97.94 379 LYS A C 1
ATOM 2642 O O . LYS A 1 379 ? -12.178 13.736 -6.588 1.00 97.94 379 LYS A O 1
ATOM 2647 N N . GLY A 1 380 ? -10.373 15.001 -7.069 1.00 98.38 380 GLY A N 1
ATOM 2648 C CA . GLY A 1 380 ? -10.884 16.275 -6.584 1.00 98.38 380 GLY A CA 1
ATOM 2649 C C . GLY A 1 380 ? -10.093 16.772 -5.382 1.00 98.38 380 GLY A C 1
ATOM 2650 O O . GLY A 1 380 ? -9.278 16.051 -4.811 1.00 98.38 380 GLY A O 1
ATOM 2651 N N . VAL A 1 381 ? -10.354 18.014 -4.991 1.00 98.31 381 VAL A N 1
ATOM 2652 C CA . VAL A 1 381 ? -9.878 18.537 -3.706 1.00 98.31 381 VAL A CA 1
ATOM 2653 C C . VAL A 1 381 ? -10.651 17.831 -2.589 1.00 98.31 381 VAL A C 1
ATOM 2655 O O . VAL A 1 381 ? -11.860 17.608 -2.729 1.00 98.31 381 VAL A O 1
ATOM 2658 N N . ILE A 1 382 ? -9.972 17.441 -1.512 1.00 98.56 382 ILE A N 1
ATOM 2659 C CA . ILE A 1 382 ? -10.630 16.867 -0.330 1.00 98.56 382 ILE A CA 1
ATOM 2660 C C . ILE A 1 382 ? -11.671 17.854 0.219 1.00 98.56 382 ILE A C 1
ATOM 2662 O O . ILE A 1 382 ? -11.459 19.064 0.264 1.00 98.56 382 ILE A O 1
ATOM 2666 N N . SER A 1 383 ? -12.842 17.336 0.584 1.00 97.75 383 SER A N 1
ATOM 2667 C CA . SER A 1 383 ? -13.946 18.102 1.161 1.00 97.75 383 SER A CA 1
ATOM 2668 C C . SER A 1 383 ? -14.939 17.165 1.865 1.00 97.75 383 SER A C 1
ATOM 2670 O O . SER A 1 383 ? -14.932 15.957 1.617 1.00 97.75 383 SER A O 1
ATOM 2672 N N . PRO A 1 384 ? -15.914 17.690 2.628 1.00 97.50 384 PRO A N 1
ATOM 2673 C CA . PRO A 1 384 ? -17.007 16.868 3.149 1.00 97.50 384 PRO A CA 1
ATOM 2674 C C . PRO A 1 384 ? -17.845 16.150 2.072 1.00 97.50 384 PRO A C 1
ATOM 2676 O O . PRO A 1 384 ? -18.656 15.293 2.400 1.00 97.50 384 PRO A O 1
ATOM 2679 N N . THR A 1 385 ? -17.721 16.508 0.787 1.00 97.31 385 THR A N 1
ATOM 2680 C CA . THR A 1 385 ? -18.526 15.890 -0.284 1.00 97.31 385 THR A CA 1
ATOM 2681 C C . THR A 1 385 ? -17.952 14.567 -0.791 1.00 97.31 385 THR A C 1
ATOM 2683 O O . THR A 1 385 ? -18.711 13.722 -1.264 1.00 97.31 385 THR A O 1
ATOM 2686 N N . ASN A 1 386 ? -16.637 14.369 -0.677 1.00 97.75 386 ASN A N 1
ATOM 2687 C CA . ASN A 1 386 ? -15.926 13.165 -1.118 1.00 97.75 386 ASN A CA 1
ATOM 2688 C C . ASN A 1 386 ? -15.208 12.433 0.026 1.00 97.75 386 ASN A C 1
ATOM 2690 O O . ASN A 1 386 ? -14.795 11.291 -0.168 1.00 97.75 386 ASN A O 1
ATOM 2694 N N . SER A 1 387 ? -15.122 13.036 1.211 1.00 98.50 387 SER A N 1
ATOM 2695 C CA . SER A 1 387 ? -14.395 12.490 2.355 1.00 98.50 387 SER A CA 1
ATOM 2696 C C . SER A 1 387 ? -15.216 12.591 3.638 1.00 98.50 387 SER A C 1
ATOM 2698 O O . SER A 1 387 ? -16.073 13.468 3.783 1.00 98.50 387 SER A O 1
ATOM 2700 N N . LEU A 1 388 ? -14.948 11.684 4.575 1.00 98.50 388 LEU A N 1
ATOM 2701 C CA . LEU A 1 388 ? -15.302 11.856 5.980 1.00 98.50 388 LEU A CA 1
ATOM 2702 C C . LEU A 1 388 ? -14.286 12.806 6.611 1.00 98.50 388 LEU A C 1
ATOM 2704 O O . LEU A 1 388 ? -13.088 12.544 6.513 1.00 98.50 388 LEU A O 1
ATOM 2708 N N . VAL A 1 389 ? -14.747 13.876 7.250 1.00 98.00 389 VAL A N 1
ATOM 2709 C CA . VAL A 1 389 ? -13.870 14.905 7.830 1.00 98.00 389 VAL A CA 1
ATOM 2710 C C . VAL A 1 389 ? -14.312 15.303 9.235 1.00 98.00 389 VAL A C 1
ATOM 2712 O O . VAL A 1 389 ? -15.473 15.114 9.613 1.00 98.00 389 VAL A O 1
ATOM 2715 N N . GLY A 1 390 ? -13.387 15.883 9.994 1.00 95.88 390 GLY A N 1
ATOM 2716 C CA . GLY A 1 390 ? -13.703 16.572 11.241 1.00 95.88 390 GLY A CA 1
ATOM 2717 C C . GLY A 1 390 ? -14.380 17.931 11.012 1.00 95.88 390 GLY A C 1
ATOM 2718 O O . GLY A 1 390 ? -14.688 18.334 9.885 1.00 95.88 390 GLY A O 1
ATOM 2719 N N . SER A 1 391 ? -14.599 18.660 12.100 1.00 93.25 391 SER A N 1
ATOM 2720 C CA . SER A 1 391 ? -15.117 20.031 12.115 1.00 93.25 391 SER A CA 1
ATOM 2721 C C . SER A 1 391 ? -14.209 21.040 12.816 1.00 93.25 391 SER A C 1
ATOM 2723 O O . SER A 1 391 ? -14.350 22.236 12.550 1.00 93.25 391 SER A O 1
ATOM 2725 N N . SER A 1 392 ? -13.311 20.585 13.687 1.00 94.19 392 SER A N 1
ATOM 2726 C CA . SER A 1 392 ? -12.488 21.425 14.556 1.00 94.19 392 SER A CA 1
ATOM 2727 C C . SER A 1 392 ? -11.003 21.214 14.290 1.00 94.19 392 SER A C 1
ATOM 2729 O O . SER A 1 392 ? -10.579 20.182 13.766 1.00 94.19 392 SER A O 1
ATOM 2731 N N . ALA A 1 393 ? -10.203 22.227 14.625 1.00 94.62 393 ALA A N 1
ATOM 2732 C CA . ALA A 1 393 ? -8.764 22.139 14.454 1.00 94.62 393 ALA A CA 1
ATOM 2733 C C . ALA A 1 393 ? -8.179 21.082 15.400 1.00 94.62 393 ALA A C 1
ATOM 2735 O O . ALA A 1 393 ? -8.459 21.122 16.593 1.00 94.62 393 ALA A O 1
ATOM 2736 N N . GLY A 1 394 ? -7.352 20.177 14.880 1.00 92.12 394 GLY A N 1
ATOM 2737 C CA . GLY A 1 394 ? -6.767 19.087 15.663 1.00 92.12 394 GLY A CA 1
ATOM 2738 C C . GLY A 1 394 ? -7.607 17.807 15.744 1.00 92.12 394 GLY A C 1
ATOM 2739 O O . GLY A 1 394 ? -7.097 16.819 16.274 1.00 92.12 394 GLY A O 1
ATOM 2740 N N . ASP A 1 395 ? -8.810 17.771 15.149 1.00 93.75 395 ASP A N 1
ATOM 2741 C CA . ASP A 1 395 ? -9.648 16.561 15.087 1.00 93.75 395 ASP A CA 1
ATOM 2742 C C . ASP A 1 395 ? -8.887 15.361 14.503 1.00 93.75 395 ASP A C 1
ATOM 2744 O O . ASP A 1 395 ? -9.079 14.220 14.934 1.00 93.75 395 ASP A O 1
ATOM 2748 N N . ARG A 1 396 ? -8.008 15.623 13.523 1.00 93.50 396 ARG A N 1
ATOM 2749 C CA . ARG A 1 396 ? -7.089 14.663 12.899 1.00 93.50 396 ARG A CA 1
ATOM 2750 C C . ARG A 1 396 ? -7.770 13.370 12.457 1.00 93.50 396 ARG A C 1
ATOM 2752 O O . ARG A 1 396 ? -7.229 12.279 12.640 1.00 93.50 396 ARG A O 1
ATOM 2759 N N . VAL A 1 397 ? -8.950 13.459 11.841 1.00 95.00 397 VAL A N 1
ATOM 2760 C CA . VAL A 1 397 ? -9.669 12.283 11.322 1.00 95.00 397 VAL A CA 1
ATOM 2761 C C . VAL A 1 397 ? -8.752 11.439 10.425 1.00 95.00 397 VAL A C 1
ATOM 2763 O O . VAL A 1 397 ? -8.124 11.943 9.493 1.00 95.00 397 VAL A O 1
ATOM 2766 N N . GLY A 1 398 ? -8.659 10.138 10.722 1.00 91.25 398 GLY A N 1
ATOM 2767 C CA . GLY A 1 398 ? -7.720 9.224 10.062 1.00 91.25 398 GLY A CA 1
ATOM 2768 C C . GLY A 1 398 ? -6.302 9.206 10.652 1.00 91.25 398 GLY A C 1
ATOM 2769 O O . GLY A 1 398 ? -5.383 8.763 9.965 1.00 91.25 398 GLY A O 1
ATOM 2770 N N . ASN A 1 399 ? -6.106 9.682 11.890 1.00 87.38 399 ASN A N 1
ATOM 2771 C CA . ASN A 1 399 ? -4.823 9.638 12.606 1.00 87.38 399 ASN A CA 1
ATOM 2772 C C . ASN A 1 399 ? -4.221 8.218 12.684 1.00 87.38 399 ASN A C 1
ATOM 2774 O O . ASN A 1 399 ? -4.910 7.202 12.614 1.00 87.38 399 ASN A O 1
ATOM 2778 N N . ASN A 1 400 ? -2.909 8.116 12.868 1.00 72.81 400 ASN A N 1
ATOM 2779 C CA . ASN A 1 400 ? -2.234 6.830 12.964 1.00 72.81 400 ASN A CA 1
ATOM 2780 C C . ASN A 1 400 ? -2.462 6.140 14.329 1.00 72.81 400 ASN A C 1
ATOM 2782 O O . ASN A 1 400 ? -2.126 6.695 15.369 1.00 72.81 400 ASN A O 1
ATOM 2786 N N . TYR A 1 401 ? -2.905 4.870 14.256 1.00 66.62 401 TYR A N 1
ATOM 2787 C CA . TYR A 1 401 ? -2.824 3.767 15.247 1.00 66.62 401 TYR A CA 1
ATOM 2788 C C . TYR A 1 401 ? -3.996 3.443 16.223 1.00 66.62 401 TYR A C 1
ATOM 2790 O O . TYR A 1 401 ? -3.807 3.581 17.428 1.00 66.62 401 TYR A O 1
ATOM 2798 N N . PRO A 1 402 ? -5.151 2.881 15.775 1.00 62.91 402 PRO A N 1
ATOM 2799 C CA . PRO A 1 402 ? -5.536 2.543 14.406 1.00 62.91 402 PRO A CA 1
ATOM 2800 C C . PRO A 1 402 ? -6.686 3.445 13.917 1.00 62.91 402 PRO A C 1
ATOM 2802 O O . PRO A 1 402 ? -7.857 3.073 14.005 1.00 62.91 402 PRO A O 1
ATOM 2805 N N . GLY A 1 403 ? -6.385 4.628 13.365 1.00 84.00 403 GLY A N 1
ATOM 2806 C CA . GLY A 1 403 ? -7.442 5.527 12.880 1.00 84.00 403 GLY A CA 1
ATOM 2807 C C . GLY A 1 403 ? -8.285 4.966 11.736 1.00 84.00 403 GLY A C 1
ATOM 2808 O O . GLY A 1 403 ? -9.394 5.442 11.532 1.00 84.00 403 GLY A O 1
ATOM 2809 N N . VAL A 1 404 ? -7.833 3.916 11.038 1.00 93.19 404 VAL A N 1
ATOM 2810 C CA . VAL A 1 404 ? -8.670 3.099 10.145 1.00 93.19 404 VAL A CA 1
ATOM 2811 C C . VAL A 1 404 ? -8.430 1.616 10.432 1.00 93.19 404 VAL A C 1
ATOM 2813 O O . VAL A 1 404 ? -7.304 1.130 10.346 1.00 93.19 404 VAL A O 1
ATOM 2816 N N . THR A 1 405 ? -9.503 0.886 10.733 1.00 93.88 405 THR A N 1
ATOM 2817 C CA . THR A 1 405 ? -9.530 -0.577 10.853 1.00 93.88 405 THR A CA 1
ATOM 2818 C C . THR A 1 405 ? -10.273 -1.160 9.656 1.00 93.88 405 THR A C 1
ATOM 2820 O O . THR A 1 405 ? -11.452 -0.872 9.455 1.00 93.88 405 THR A O 1
ATOM 2823 N N . VAL A 1 406 ? -9.589 -1.970 8.847 1.00 95.19 406 VAL A N 1
ATOM 2824 C CA . VAL A 1 406 ? -10.195 -2.685 7.714 1.00 95.19 406 VAL A CA 1
ATOM 2825 C C . VAL A 1 406 ? -10.795 -3.992 8.216 1.00 95.19 406 VAL A C 1
ATOM 2827 O O . VAL A 1 406 ? -10.096 -4.769 8.859 1.00 95.19 406 VAL A O 1
ATOM 2830 N N . LEU A 1 407 ? -12.067 -4.231 7.906 1.00 96.12 407 LEU A N 1
ATOM 2831 C CA . LEU A 1 407 ? -12.773 -5.460 8.253 1.00 96.12 407 LEU A CA 1
ATOM 2832 C C . LEU A 1 407 ? -12.605 -6.513 7.145 1.00 96.12 407 LEU A C 1
ATOM 2834 O O . LEU A 1 407 ? -12.494 -6.199 5.956 1.00 96.12 407 LEU A O 1
ATOM 2838 N N . SER A 1 408 ? -12.663 -7.785 7.520 1.00 95.88 408 SER A N 1
ATOM 2839 C CA . SER A 1 408 ? -12.632 -8.964 6.647 1.00 95.88 408 SER A CA 1
ATOM 2840 C C . SER A 1 408 ? -13.721 -8.963 5.568 1.00 95.88 408 SER A C 1
ATOM 2842 O O . SER A 1 408 ? -13.505 -9.467 4.466 1.00 95.88 408 SER A O 1
ATOM 2844 N N . ASN A 1 409 ? -14.870 -8.330 5.829 1.00 95.88 409 ASN A N 1
ATOM 2845 C CA . ASN A 1 409 ? -15.943 -8.142 4.847 1.00 95.88 409 ASN A CA 1
ATOM 2846 C C . ASN A 1 409 ? -15.694 -6.972 3.868 1.00 95.88 409 ASN A C 1
ATOM 2848 O O . ASN A 1 409 ? -16.571 -6.624 3.081 1.00 95.88 409 ASN A O 1
ATOM 2852 N N . SER A 1 410 ? -14.491 -6.391 3.892 1.00 97.00 410 SER A N 1
ATOM 2853 C CA . SER A 1 410 ? -14.040 -5.239 3.104 1.00 97.00 410 SER A CA 1
ATOM 2854 C C . SER A 1 410 ? -14.641 -3.883 3.451 1.00 97.00 410 SER A C 1
ATOM 2856 O O . SER A 1 410 ? -14.278 -2.903 2.805 1.00 97.00 410 SER A O 1
ATOM 2858 N N . ASN A 1 411 ? -15.507 -3.790 4.457 1.00 98.25 411 ASN A N 1
ATOM 2859 C CA . ASN A 1 411 ? -15.878 -2.506 5.047 1.00 98.25 411 ASN A CA 1
ATOM 2860 C C . ASN A 1 411 ? -14.769 -2.018 5.989 1.00 98.25 411 ASN A C 1
ATOM 2862 O O . ASN A 1 411 ? -13.759 -2.694 6.191 1.00 98.25 411 ASN A O 1
ATOM 2866 N N . TYR A 1 412 ? -14.924 -0.823 6.546 1.00 97.44 412 TYR A N 1
ATOM 2867 C CA . TYR A 1 412 ? -13.913 -0.243 7.421 1.00 97.44 412 TYR A CA 1
ATOM 2868 C C . TYR A 1 412 ? -14.540 0.580 8.540 1.00 97.44 412 TYR A C 1
ATOM 2870 O O . TYR A 1 412 ? -15.682 1.026 8.453 1.00 97.44 412 TYR A O 1
ATOM 2878 N N . VAL A 1 413 ? -13.771 0.775 9.603 1.00 96.31 413 VAL A N 1
ATOM 2879 C CA . VAL A 1 413 ? -14.144 1.579 10.762 1.00 96.31 413 VAL A CA 1
ATOM 2880 C C . VAL A 1 413 ? -13.070 2.634 10.975 1.00 96.31 413 VAL A C 1
ATOM 2882 O O . VAL A 1 413 ? -11.891 2.307 11.087 1.00 96.31 413 VAL A O 1
ATOM 2885 N N . VAL A 1 414 ? -13.473 3.899 11.008 1.00 95.50 414 VAL A N 1
ATOM 2886 C CA . VAL A 1 414 ? -12.602 5.041 11.279 1.00 95.50 414 VAL A CA 1
ATOM 2887 C C . VAL A 1 414 ? -12.689 5.376 12.762 1.00 95.50 414 VAL A C 1
ATOM 2889 O O . VAL A 1 414 ? -13.779 5.683 13.247 1.00 95.50 414 VAL A O 1
ATOM 2892 N N . SER A 1 415 ? -11.557 5.328 13.463 1.00 92.69 415 SER A N 1
ATOM 2893 C CA . SER A 1 415 ? -11.438 5.812 14.840 1.00 92.69 415 SER A CA 1
ATOM 2894 C C . SER A 1 415 ? -10.868 7.227 14.832 1.00 92.69 415 SER A C 1
ATOM 2896 O O . SER A 1 415 ? -9.757 7.453 14.357 1.00 92.69 415 SER A O 1
ATOM 2898 N N . SER A 1 416 ? -11.647 8.186 15.321 1.00 91.62 416 SER A N 1
ATOM 2899 C CA . SER A 1 416 ? -11.276 9.602 15.421 1.00 91.62 416 SER A CA 1
ATOM 2900 C C . SER A 1 416 ? -11.294 9.996 16.891 1.00 91.62 416 SER A C 1
ATOM 2902 O O . SER A 1 416 ? -12.231 10.620 17.373 1.00 91.62 416 SER A O 1
ATOM 2904 N N . TRP A 1 417 ? -10.302 9.526 17.639 1.00 86.56 417 TRP A N 1
ATOM 2905 C CA . TRP A 1 417 ? -10.283 9.640 19.097 1.00 86.56 417 TRP A CA 1
ATOM 2906 C C . TRP A 1 417 ? -10.021 11.064 19.613 1.00 86.56 417 TRP A C 1
ATOM 2908 O O . TRP A 1 417 ? -10.385 11.348 20.743 1.00 86.56 417 TRP A O 1
ATOM 2918 N N . THR A 1 418 ? -9.414 11.935 18.799 1.00 87.81 418 THR A N 1
ATOM 2919 C CA . THR A 1 418 ? -9.173 13.365 19.088 1.00 87.81 418 THR A CA 1
ATOM 2920 C C . THR A 1 418 ? -10.279 14.253 18.524 1.00 87.81 418 THR A C 1
ATOM 2922 O O . THR A 1 418 ? -10.116 15.457 18.408 1.00 87.81 418 THR A O 1
ATOM 2925 N N . TRP A 1 419 ? -11.380 13.659 18.056 1.00 91.12 419 TRP A N 1
ATOM 2926 C CA . TRP A 1 419 ? -12.450 14.432 17.444 1.00 91.12 419 TRP A CA 1
ATOM 2927 C C . TRP A 1 419 ? -13.218 15.228 18.501 1.00 91.12 419 TRP A C 1
ATOM 2929 O O . TRP A 1 419 ? -13.728 14.656 19.471 1.00 91.12 419 TRP A O 1
ATOM 2939 N N . ASP A 1 420 ? -13.361 16.526 18.254 1.00 89.44 420 ASP A N 1
ATOM 2940 C CA . ASP A 1 420 ? -14.151 17.446 19.053 1.00 89.44 420 ASP A CA 1
ATOM 2941 C C . ASP A 1 420 ? -15.598 17.492 18.563 1.00 89.44 420 ASP A C 1
ATOM 2943 O O . ASP A 1 420 ? -15.895 17.776 17.397 1.00 89.44 420 ASP A O 1
ATOM 2947 N N . SER A 1 421 ? -16.539 17.352 19.493 1.00 85.75 421 SER A N 1
ATOM 2948 C CA . SER A 1 421 ? -17.914 17.759 19.220 1.00 85.75 421 SER A CA 1
ATOM 2949 C C . SER A 1 421 ? -18.066 19.275 19.356 1.00 85.75 421 SER A C 1
ATOM 2951 O O . SER A 1 421 ? -17.224 19.970 19.919 1.00 85.75 421 SER A O 1
ATOM 2953 N N . LYS A 1 422 ? -19.222 19.808 18.943 1.00 82.38 422 LYS A N 1
ATOM 2954 C CA . LYS A 1 422 ? -19.547 21.237 19.101 1.00 82.38 422 LYS A CA 1
ATOM 2955 C C . LYS A 1 422 ? -19.363 21.771 20.536 1.00 82.38 422 LYS A C 1
ATOM 2957 O O . LYS A 1 422 ? -19.187 22.977 20.702 1.00 82.38 422 LYS A O 1
ATOM 2962 N N . PHE A 1 423 ? -19.477 20.918 21.555 1.00 82.19 423 PHE A N 1
ATOM 2963 C CA . PHE A 1 423 ? -19.480 21.331 22.964 1.00 82.19 423 PHE A CA 1
ATOM 2964 C C . PHE A 1 423 ? -18.476 20.586 23.849 1.00 82.19 423 PHE A C 1
ATOM 2966 O O . PHE A 1 423 ? -18.378 20.911 25.029 1.00 82.19 423 PHE A O 1
ATOM 2973 N N . VAL A 1 424 ? -17.773 19.588 23.315 1.00 83.19 424 VAL A N 1
ATOM 2974 C CA . VAL A 1 424 ? -16.939 18.664 24.091 1.00 83.19 424 VAL A CA 1
ATOM 2975 C C . VAL A 1 424 ? -15.657 18.424 23.312 1.00 83.19 424 VAL A C 1
ATOM 2977 O O . VAL A 1 424 ? -15.730 17.901 22.200 1.00 83.19 424 VAL A O 1
ATOM 2980 N N . SER A 1 425 ? -14.527 18.823 23.893 1.00 85.12 425 SER A N 1
ATOM 2981 C CA . SER A 1 425 ? -13.202 18.534 23.347 1.00 85.12 425 SER A CA 1
ATOM 2982 C C . SER A 1 425 ? -12.865 17.057 23.507 1.00 85.12 425 SER A C 1
ATOM 2984 O O . SER A 1 425 ? -13.197 16.482 24.545 1.00 85.12 425 SER A O 1
ATOM 2986 N N . ASP A 1 426 ? -12.210 16.466 22.513 1.00 84.62 426 ASP A N 1
ATOM 2987 C CA . ASP A 1 426 ? -11.770 15.069 22.504 1.00 84.62 426 ASP A CA 1
ATOM 2988 C C . ASP A 1 426 ? -12.892 14.092 22.901 1.00 84.62 426 ASP A C 1
ATOM 2990 O O . ASP A 1 426 ? -12.688 13.140 23.655 1.00 84.62 426 ASP A O 1
ATOM 2994 N N . ALA A 1 427 ? -14.111 14.345 22.413 1.00 87.12 427 ALA A N 1
ATOM 2995 C CA . ALA A 1 427 ? -15.267 13.481 22.656 1.00 87.12 427 ALA A CA 1
ATOM 2996 C C . ALA A 1 427 ? -15.096 12.100 22.006 1.00 87.12 427 ALA A C 1
ATOM 2998 O O . ALA A 1 427 ? -15.730 11.130 22.416 1.00 87.12 427 ALA A O 1
ATOM 2999 N N . GLY A 1 428 ? -14.280 12.021 20.952 1.00 89.44 428 GLY A N 1
ATOM 3000 C CA . GLY A 1 428 ? -14.039 10.798 20.206 1.00 89.44 428 GLY A CA 1
ATOM 3001 C C . GLY A 1 428 ? -15.222 10.387 19.323 1.00 89.44 428 GLY A C 1
ATOM 3002 O O . GLY A 1 428 ? -16.397 10.569 19.651 1.00 89.44 428 GLY A O 1
ATOM 3003 N N . ALA A 1 429 ? -14.915 9.796 18.170 1.00 91.88 429 ALA A N 1
ATOM 3004 C CA . ALA A 1 429 ? -15.925 9.266 17.263 1.00 91.88 429 ALA A CA 1
ATOM 3005 C C . ALA A 1 429 ? -15.471 7.981 16.567 1.00 91.88 429 ALA A C 1
ATOM 3007 O O . ALA A 1 429 ? -14.335 7.871 16.105 1.00 91.88 429 ALA A O 1
ATOM 3008 N N . ILE A 1 430 ? -16.399 7.034 16.420 1.00 93.75 430 ILE A N 1
ATOM 3009 C CA . ILE A 1 430 ? -16.253 5.848 15.576 1.00 93.75 430 ILE A CA 1
ATOM 3010 C C . ILE A 1 430 ? -17.218 5.950 14.407 1.00 93.75 430 ILE A C 1
ATOM 3012 O O . ILE A 1 430 ? -18.428 6.056 14.598 1.00 93.75 430 ILE A O 1
ATOM 3016 N N . THR A 1 431 ? -16.692 5.864 13.191 1.00 96.19 431 THR A N 1
ATOM 3017 C CA . THR A 1 431 ? -17.497 5.947 11.968 1.00 96.19 431 THR A CA 1
ATOM 3018 C C . THR A 1 431 ? -17.318 4.688 11.144 1.00 96.19 431 THR A C 1
ATOM 3020 O O . THR A 1 431 ? -16.202 4.341 10.769 1.00 96.19 431 THR A O 1
ATOM 3023 N N . TRP A 1 432 ? -18.412 4.007 10.827 1.00 97.69 432 TRP A N 1
ATOM 3024 C CA . TRP A 1 432 ? -18.378 2.899 9.880 1.00 97.69 432 TRP A CA 1
ATOM 3025 C C . TRP A 1 432 ? -18.450 3.424 8.443 1.00 97.69 432 TRP A C 1
ATOM 3027 O O . TRP A 1 432 ? -19.226 4.329 8.136 1.00 97.69 432 TRP A O 1
ATOM 3037 N N . GLY A 1 433 ? -17.652 2.838 7.556 1.00 98.25 433 GLY A N 1
ATOM 3038 C CA . GLY A 1 433 ? -17.650 3.133 6.133 1.00 98.25 433 GLY A CA 1
ATOM 3039 C C . GLY A 1 433 ? -17.837 1.879 5.290 1.00 98.25 433 GLY A C 1
ATOM 3040 O O . GLY A 1 433 ? -17.225 0.835 5.529 1.00 98.25 433 GLY A O 1
ATOM 3041 N N . SER A 1 434 ? -18.673 1.998 4.260 1.00 98.38 434 SER A N 1
ATOM 3042 C CA . SER A 1 434 ? -18.893 0.933 3.286 1.00 98.38 434 SER A CA 1
ATOM 3043 C C . SER A 1 434 ? -17.665 0.751 2.400 1.00 98.38 434 SER A C 1
ATOM 3045 O O . SER A 1 434 ? -17.193 1.687 1.759 1.00 98.38 434 SER A O 1
ATOM 3047 N N . GLY A 1 435 ? -17.194 -0.482 2.265 1.00 97.81 435 GLY A N 1
ATOM 3048 C CA . GLY A 1 435 ? -16.107 -0.850 1.369 1.00 97.81 435 GLY A CA 1
ATOM 3049 C C . GLY A 1 435 ? -16.430 -0.695 -0.113 1.00 97.81 435 GLY A C 1
ATOM 3050 O O . GLY A 1 435 ? -15.521 -0.804 -0.937 1.00 97.81 435 GLY A O 1
ATOM 3051 N N . THR A 1 436 ? -17.699 -0.475 -0.470 1.00 97.06 436 THR A N 1
ATOM 3052 C CA . THR A 1 436 ? -18.167 -0.364 -1.861 1.00 97.06 436 THR A CA 1
ATOM 3053 C C . THR A 1 436 ? -18.602 1.041 -2.255 1.00 97.06 436 THR A C 1
ATOM 3055 O O . THR A 1 436 ? -18.612 1.348 -3.442 1.00 97.06 436 THR A O 1
ATOM 3058 N N . THR A 1 437 ? -19.006 1.871 -1.293 1.00 96.38 437 THR A N 1
ATOM 3059 C CA . THR A 1 437 ? -19.516 3.232 -1.549 1.00 96.38 437 THR A CA 1
ATOM 3060 C C . THR A 1 437 ? -18.841 4.306 -0.700 1.00 96.38 437 THR A C 1
ATOM 3062 O O . THR A 1 437 ? -19.072 5.486 -0.941 1.00 96.38 437 THR A O 1
ATOM 3065 N N . GLY A 1 438 ? -18.030 3.920 0.285 1.00 97.31 438 GLY A N 1
ATOM 3066 C CA . GLY A 1 438 ? -17.425 4.829 1.249 1.00 97.31 438 GLY A CA 1
ATOM 3067 C C . GLY A 1 438 ? -18.414 5.414 2.256 1.00 97.31 438 GLY A C 1
ATOM 3068 O O . GLY A 1 438 ? -19.563 4.977 2.373 1.00 97.31 438 GLY A O 1
ATOM 3069 N N . ILE A 1 439 ? -17.932 6.421 2.979 1.00 98.06 439 ILE A N 1
ATOM 3070 C CA . ILE A 1 439 ? -18.701 7.347 3.813 1.00 98.06 439 ILE A CA 1
ATOM 3071 C C . ILE A 1 439 ? -18.133 8.753 3.594 1.00 98.06 439 ILE A C 1
ATOM 3073 O O . ILE A 1 439 ? -16.922 8.909 3.423 1.00 98.06 439 ILE A O 1
ATOM 3077 N N . THR A 1 440 ? -19.000 9.764 3.565 1.00 98.31 440 THR A N 1
ATOM 3078 C CA . THR A 1 440 ? -18.619 11.171 3.392 1.00 98.31 440 THR A CA 1
ATOM 3079 C C . THR A 1 440 ? -19.391 12.066 4.357 1.00 98.31 440 THR A C 1
ATOM 3081 O O . THR A 1 440 ? -20.376 11.644 4.973 1.00 98.31 440 THR A O 1
ATOM 3084 N N . GLY A 1 441 ? -18.939 13.308 4.494 1.00 98.06 441 GLY A N 1
ATOM 3085 C CA . GLY A 1 441 ? -19.550 14.327 5.337 1.00 98.06 441 GLY A CA 1
ATOM 3086 C C . GLY A 1 441 ? -18.731 14.633 6.584 1.00 98.06 441 GLY A C 1
ATOM 3087 O O . GLY A 1 441 ? -17.718 14.001 6.874 1.00 98.06 441 GLY A O 1
ATOM 3088 N N . VAL A 1 442 ? -19.186 15.631 7.334 1.00 97.12 442 VAL A N 1
ATOM 3089 C CA . VAL A 1 442 ? -18.619 15.959 8.647 1.00 97.12 442 VAL A CA 1
ATOM 3090 C C . VAL A 1 442 ? -19.117 14.934 9.669 1.00 97.12 442 VAL A C 1
ATOM 3092 O O . VAL A 1 442 ? -20.304 14.584 9.648 1.00 97.12 442 VAL A O 1
ATOM 3095 N N . ILE A 1 443 ? -18.242 14.458 10.556 1.00 96.00 443 ILE A N 1
ATOM 3096 C CA . ILE A 1 443 ? -18.609 13.574 11.676 1.00 96.00 443 ILE A CA 1
ATOM 3097 C C . ILE A 1 443 ? -19.740 14.202 12.507 1.00 96.00 443 ILE A C 1
ATOM 3099 O O . ILE A 1 443 ? -19.692 15.377 12.872 1.00 96.00 443 ILE A O 1
ATOM 3103 N N . ASN A 1 444 ? -20.797 13.429 12.768 1.00 93.69 444 ASN A N 1
ATOM 3104 C CA . ASN A 1 444 ? -21.942 13.826 13.583 1.00 93.69 444 ASN A CA 1
ATOM 3105 C C . ASN A 1 444 ? -22.763 12.604 14.058 1.00 93.69 444 ASN A C 1
ATOM 3107 O O . ASN A 1 444 ? -22.503 11.461 13.698 1.00 93.69 444 ASN A O 1
ATOM 3111 N N . LEU A 1 445 ? -23.810 12.840 14.853 1.00 92.50 445 LEU A N 1
ATOM 3112 C CA . LEU A 1 445 ? -24.624 11.771 15.457 1.00 92.50 445 LEU A CA 1
ATOM 3113 C C . LEU A 1 445 ? -25.374 10.869 14.459 1.00 92.50 445 LEU A C 1
ATOM 3115 O O . LEU A 1 445 ? -25.861 9.812 14.851 1.00 92.50 445 LEU A O 1
ATOM 3119 N N . SER A 1 446 ? -25.525 11.285 13.199 1.00 94.88 446 SER A N 1
ATOM 3120 C CA . SER A 1 446 ? -26.217 10.494 12.172 1.00 94.88 446 SER A CA 1
ATOM 3121 C C . SER A 1 446 ? -25.309 9.516 11.429 1.00 94.88 446 SER A C 1
ATOM 3123 O O . SER A 1 446 ? -25.823 8.569 10.837 1.00 94.88 446 SER A O 1
ATOM 3125 N N . ASN A 1 447 ? -23.989 9.727 11.448 1.00 95.62 447 ASN A N 1
ATOM 3126 C CA . ASN A 1 447 ? -23.019 8.870 10.760 1.00 95.62 447 ASN A CA 1
ATOM 3127 C C . ASN A 1 447 ? -21.999 8.211 11.700 1.00 95.62 447 ASN A C 1
ATOM 3129 O O . ASN A 1 447 ? -21.358 7.247 11.285 1.00 95.62 447 ASN A O 1
ATOM 3133 N N . SER A 1 448 ? -21.893 8.656 12.953 1.00 95.19 448 SER A N 1
ATOM 3134 C CA . SER A 1 448 ? -20.882 8.170 13.891 1.00 95.19 448 SER A CA 1
ATOM 3135 C C . SER A 1 448 ? -21.472 7.822 15.257 1.00 95.19 448 SER A C 1
ATOM 3137 O O . SER A 1 448 ? -22.476 8.393 15.691 1.00 95.19 448 SER A O 1
ATOM 3139 N N . LEU A 1 449 ? -20.823 6.879 15.940 1.00 93.31 449 LEU A N 1
ATOM 3140 C CA . LEU A 1 449 ? -20.946 6.673 17.380 1.00 93.31 449 LEU A CA 1
ATOM 3141 C C . LEU A 1 449 ? -19.998 7.650 18.084 1.00 93.31 449 LEU A C 1
ATOM 3143 O O . LEU A 1 449 ? -18.813 7.670 17.760 1.00 93.31 449 LEU A O 1
ATOM 3147 N N . ILE A 1 450 ? -20.508 8.443 19.021 1.00 91.00 450 ILE A N 1
ATOM 3148 C CA . ILE A 1 450 ? -19.781 9.561 19.639 1.00 91.00 450 ILE A CA 1
ATOM 3149 C C . ILE A 1 450 ? -19.799 9.429 21.166 1.00 91.00 450 ILE A C 1
ATOM 3151 O O . ILE A 1 450 ? -20.812 9.000 21.737 1.00 91.00 450 ILE A O 1
ATOM 3155 N N . GLY A 1 451 ? -18.699 9.813 21.819 1.00 88.00 451 GLY A N 1
ATOM 3156 C CA . GLY A 1 451 ? -18.670 10.030 23.265 1.00 88.00 451 GLY A CA 1
ATOM 3157 C C . GLY A 1 451 ? -19.588 11.172 23.720 1.00 88.00 451 GLY A C 1
ATOM 3158 O O . GLY A 1 451 ? -20.180 11.911 22.930 1.00 88.00 451 GLY A O 1
ATOM 3159 N N . SER A 1 452 ? -19.760 11.294 25.027 1.00 82.12 452 SER A N 1
ATOM 3160 C CA . SER A 1 452 ? -20.629 12.289 25.665 1.00 82.12 452 SER A CA 1
ATOM 3161 C C . SER A 1 452 ? -19.865 13.342 26.464 1.00 82.12 452 SER A C 1
ATOM 3163 O O . SER A 1 452 ? -20.442 14.381 26.792 1.00 82.12 452 SER A O 1
ATOM 3165 N N . THR A 1 453 ? -18.598 13.085 26.765 1.00 83.25 453 THR A N 1
ATOM 3166 C CA . THR A 1 453 ? -17.775 13.811 27.737 1.00 83.25 453 THR A CA 1
ATOM 3167 C C . THR A 1 453 ? -16.341 13.970 27.235 1.00 83.25 453 THR A C 1
ATOM 3169 O O . THR A 1 453 ? -15.933 13.344 26.257 1.00 83.25 453 THR A O 1
ATOM 3172 N N . THR A 1 454 ? -15.612 14.913 27.835 1.00 80.56 454 THR A N 1
ATOM 3173 C CA . THR A 1 454 ? -14.231 15.219 27.444 1.00 80.56 454 THR A CA 1
ATOM 3174 C C . THR A 1 454 ? -13.336 14.040 27.780 1.00 80.56 454 THR A C 1
ATOM 3176 O O . THR A 1 454 ? -13.470 13.484 28.861 1.00 80.56 454 THR A O 1
ATOM 3179 N N . GLU A 1 455 ? -12.424 13.696 26.873 1.00 71.44 455 GLU A N 1
ATOM 3180 C CA . GLU A 1 455 ? -11.521 12.552 27.020 1.00 71.44 455 GLU A CA 1
ATOM 3181 C C . GLU A 1 455 ? -12.221 11.177 27.078 1.00 71.44 455 GLU A C 1
ATOM 3183 O O . GLU A 1 455 ? -11.628 10.198 27.533 1.00 71.44 455 GLU A O 1
ATOM 3188 N N . ASP A 1 456 ? -13.410 11.039 26.476 1.00 70.38 456 ASP A N 1
ATOM 3189 C CA . ASP A 1 456 ? -13.996 9.736 26.103 1.00 70.38 456 ASP A CA 1
ATOM 3190 C C . ASP A 1 456 ? -13.189 9.065 24.952 1.00 70.38 456 ASP A C 1
ATOM 3192 O O . ASP A 1 456 ? -13.735 8.503 23.996 1.00 70.38 456 ASP A O 1
ATOM 3196 N N . ILE A 1 457 ? -11.855 9.159 25.016 1.00 61.38 457 ILE A N 1
ATOM 3197 C CA . ILE A 1 457 ? -10.880 8.816 23.985 1.00 61.38 457 ILE A CA 1
ATOM 3198 C C . ILE A 1 457 ? -10.999 7.324 23.665 1.00 61.38 457 ILE A C 1
ATOM 3200 O O . ILE A 1 457 ? -11.008 6.455 24.541 1.00 61.38 457 ILE A O 1
ATOM 3204 N N . LEU A 1 458 ? -10.997 7.011 22.367 1.00 60.94 458 LEU A N 1
ATOM 3205 C CA . LEU A 1 458 ? -11.113 5.654 21.824 1.00 60.94 458 LEU A CA 1
ATOM 3206 C C . LEU A 1 458 ? -9.816 5.182 21.143 1.00 60.94 458 LEU A C 1
ATOM 3208 O O . LEU A 1 458 ? -9.858 4.803 19.964 1.00 60.94 458 LEU A O 1
ATOM 3212 N N . PRO A 1 459 ? -8.637 5.199 21.801 1.00 51.19 459 PRO A N 1
ATOM 3213 C CA . PRO A 1 459 ? -7.394 5.093 21.057 1.00 51.19 459 PRO A CA 1
ATOM 3214 C C . PRO A 1 459 ? -7.063 3.669 20.575 1.00 51.19 459 PRO A C 1
ATOM 3216 O O . PRO A 1 459 ? -6.153 3.483 19.778 1.00 51.19 459 PRO A O 1
ATOM 3219 N N . SER A 1 460 ? -7.805 2.639 20.996 1.00 59.81 460 SER A N 1
ATOM 3220 C CA . SER A 1 460 ? -7.492 1.241 20.642 1.00 59.81 460 SER A CA 1
ATOM 3221 C C . SER A 1 460 ? -8.685 0.278 20.728 1.00 59.81 460 SER A C 1
ATOM 3223 O O . SER A 1 460 ? -8.525 -0.925 20.925 1.00 59.81 460 SER A O 1
ATOM 3225 N N . GLY A 1 461 ? -9.905 0.796 20.570 1.00 74.62 461 GLY A N 1
ATOM 3226 C CA . GLY A 1 461 ? -11.113 0.071 20.960 1.00 74.62 461 GLY A CA 1
ATOM 3227 C C . GLY A 1 461 ? -11.705 -0.919 19.955 1.00 74.62 461 GLY A C 1
ATOM 3228 O O . GLY A 1 461 ? -12.647 -1.610 20.323 1.00 74.62 461 GLY A O 1
ATOM 3229 N N . ILE A 1 462 ? -11.239 -0.994 18.704 1.00 91.31 462 ILE A N 1
ATOM 3230 C CA . ILE A 1 462 ? -11.930 -1.797 17.682 1.00 91.31 462 ILE A CA 1
ATOM 3231 C C . ILE A 1 462 ? -11.411 -3.233 17.657 1.00 91.31 462 ILE A C 1
ATOM 3233 O O . ILE A 1 462 ? -10.274 -3.492 17.276 1.00 91.31 462 ILE A O 1
ATOM 3237 N N . THR A 1 463 ? -12.276 -4.179 18.013 1.00 94.06 463 THR A N 1
ATOM 3238 C CA . THR A 1 463 ? -12.044 -5.616 17.827 1.00 94.06 463 THR A CA 1
ATOM 3239 C C . THR A 1 463 ? -12.965 -6.138 16.736 1.00 94.06 463 THR A C 1
ATOM 3241 O O . THR A 1 463 ? -14.184 -6.140 16.905 1.00 94.06 463 THR A O 1
ATOM 3244 N N . GLU A 1 464 ? -12.400 -6.595 15.620 1.00 95.81 464 GLU A N 1
ATOM 3245 C CA . GLU A 1 464 ? -13.164 -7.335 14.617 1.00 95.81 464 GLU A CA 1
ATOM 3246 C C . GLU A 1 464 ? -13.523 -8.736 15.141 1.00 95.81 464 GLU A C 1
ATOM 3248 O O . GLU A 1 464 ? -12.706 -9.439 15.739 1.00 95.81 464 GLU A O 1
ATOM 3253 N N . LEU A 1 465 ? -14.763 -9.147 14.894 1.00 96.88 465 LEU A N 1
ATOM 3254 C CA . LEU A 1 465 ? -15.272 -10.479 15.179 1.00 96.88 465 LEU A CA 1
ATOM 3255 C C . LEU A 1 465 ? -15.147 -11.368 13.941 1.00 96.88 465 LEU A C 1
ATOM 3257 O O . LEU A 1 465 ? -15.247 -10.914 12.805 1.00 96.88 465 LEU A O 1
ATOM 3261 N N . THR A 1 466 ? -15.025 -12.678 14.149 1.00 95.00 466 THR A N 1
ATOM 3262 C CA . THR A 1 466 ? -14.856 -13.660 13.059 1.00 95.00 466 THR A CA 1
ATOM 3263 C C . THR A 1 466 ? -16.059 -13.765 12.111 1.00 95.00 466 THR A C 1
ATOM 3265 O O . THR A 1 466 ? -15.951 -14.364 11.045 1.00 95.00 466 THR A O 1
ATOM 3268 N N . ASN A 1 467 ? -17.199 -13.162 12.464 1.00 94.62 467 ASN A N 1
ATOM 3269 C CA . ASN A 1 467 ? -18.378 -13.040 11.604 1.00 94.62 467 ASN A CA 1
ATOM 3270 C C . ASN A 1 467 ? -18.426 -11.722 10.797 1.00 94.62 467 ASN A C 1
ATOM 3272 O O . ASN A 1 467 ? -19.431 -11.449 10.142 1.00 94.62 467 ASN A O 1
ATOM 3276 N N . GLY A 1 468 ? -17.369 -10.905 10.854 1.00 95.12 468 GLY A N 1
ATOM 3277 C CA . GLY A 1 468 ? -17.237 -9.636 10.139 1.00 95.12 468 GLY A CA 1
ATOM 3278 C C . GLY A 1 468 ? -17.891 -8.432 10.822 1.00 95.12 468 GLY A C 1
ATOM 3279 O O . GLY A 1 468 ? -17.838 -7.338 10.265 1.00 95.12 468 GLY A O 1
ATOM 3280 N N . ASN A 1 469 ? -18.516 -8.599 11.995 1.00 97.75 469 ASN A N 1
ATOM 3281 C CA . ASN A 1 469 ? -18.943 -7.483 12.848 1.00 97.75 469 ASN A CA 1
ATOM 3282 C C . ASN A 1 469 ? -17.772 -6.964 13.689 1.00 97.75 469 ASN A C 1
ATOM 3284 O O . ASN A 1 469 ? -16.686 -7.538 13.672 1.00 97.75 469 ASN A O 1
ATOM 3288 N N . TYR A 1 470 ? -17.975 -5.886 14.439 1.00 96.62 470 TYR A N 1
ATOM 3289 C CA . TYR A 1 470 ? -16.928 -5.318 15.282 1.00 96.62 470 TYR A CA 1
ATOM 3290 C C . TYR A 1 470 ? -17.469 -4.889 16.642 1.00 96.62 470 TYR A C 1
ATOM 3292 O O . TYR A 1 470 ? -18.670 -4.706 16.834 1.00 96.62 470 TYR A O 1
ATOM 3300 N N . VAL A 1 471 ? -16.567 -4.735 17.603 1.00 96.50 471 VAL A N 1
ATOM 3301 C CA . VAL A 1 471 ? -16.868 -4.216 18.936 1.00 96.50 471 VAL A CA 1
ATOM 3302 C C . VAL A 1 471 ? -15.969 -3.021 19.196 1.00 96.50 471 VAL A C 1
ATOM 3304 O O . VAL A 1 471 ? -14.772 -3.091 18.935 1.00 96.50 471 VAL A O 1
ATOM 3307 N N . VAL A 1 472 ? -16.561 -1.937 19.687 1.00 93.88 472 VAL A N 1
ATOM 3308 C CA . VAL A 1 472 ? -15.886 -0.730 20.161 1.00 93.88 472 VAL A CA 1
ATOM 3309 C C . VAL A 1 472 ? -15.738 -0.827 21.673 1.00 93.88 472 VAL A C 1
ATOM 3311 O O . VAL A 1 472 ? -16.729 -0.995 22.381 1.00 93.88 472 VAL A O 1
ATOM 3314 N N . ASN A 1 473 ? -14.513 -0.709 22.159 1.00 91.88 473 ASN A N 1
ATOM 3315 C CA . ASN A 1 473 ? -14.178 -0.701 23.572 1.00 91.88 473 ASN A CA 1
ATOM 3316 C C . ASN A 1 473 ? -13.764 0.705 24.019 1.00 91.88 473 ASN A C 1
ATOM 3318 O O . ASN A 1 473 ? -12.823 1.276 23.465 1.00 91.88 473 ASN A O 1
ATOM 3322 N N . SER A 1 474 ? -14.445 1.219 25.038 1.00 91.56 474 SER A N 1
ATOM 3323 C CA . SER A 1 474 ? -14.320 2.584 25.553 1.00 91.56 474 SER A CA 1
ATOM 3324 C C . SER A 1 474 ? -14.183 2.545 27.082 1.00 91.56 474 SER A C 1
ATOM 3326 O O . SER A 1 474 ? -15.085 2.987 27.791 1.00 91.56 474 SER A O 1
ATOM 3328 N N . PRO A 1 475 ? -13.104 1.963 27.634 1.00 92.19 475 PRO A N 1
ATOM 3329 C CA . PRO A 1 475 ? -13.027 1.644 29.061 1.00 92.19 475 PRO A CA 1
ATOM 3330 C C . PRO A 1 475 ? -12.984 2.869 29.980 1.00 92.19 475 PRO A C 1
ATOM 3332 O O . PRO A 1 475 ? -13.285 2.739 31.157 1.00 92.19 475 PRO A O 1
ATOM 3335 N N . PHE A 1 476 ? -12.648 4.044 29.449 1.00 90.62 476 PHE A N 1
ATOM 3336 C CA . PHE A 1 476 ? -12.577 5.304 30.197 1.00 90.62 476 PHE A CA 1
ATOM 3337 C C . PHE A 1 476 ? -13.735 6.253 29.870 1.00 90.62 476 PHE A C 1
ATOM 3339 O O . PHE A 1 476 ? -13.655 7.434 30.152 1.00 90.62 476 PHE A O 1
ATOM 3346 N N . TRP A 1 477 ? -14.803 5.747 29.247 1.00 91.94 477 TRP A N 1
ATOM 3347 C CA . TRP A 1 477 ? -15.990 6.551 28.965 1.00 91.94 477 TRP A CA 1
ATOM 3348 C C . TRP A 1 477 ? -16.698 6.979 30.261 1.00 91.94 477 TRP A C 1
ATOM 3350 O O . TRP A 1 477 ? -16.941 6.128 31.130 1.00 91.94 477 TRP A O 1
ATOM 3360 N N . ASP A 1 478 ? -17.086 8.254 30.352 1.00 91.31 478 ASP A N 1
ATOM 3361 C CA . ASP A 1 478 ? -17.839 8.804 31.486 1.00 91.31 478 ASP A CA 1
ATOM 3362 C C . ASP A 1 478 ? -19.352 8.845 31.217 1.00 91.31 478 ASP A C 1
ATOM 3364 O O . ASP A 1 478 ? -19.827 9.216 30.144 1.00 91.31 478 ASP A O 1
ATOM 3368 N N . ASN A 1 479 ? -20.157 8.565 32.246 1.00 91.00 479 ASN A N 1
ATOM 3369 C CA . ASN A 1 479 ? -21.612 8.728 32.192 1.00 91.00 479 ASN A CA 1
ATOM 3370 C C . ASN A 1 479 ? -22.018 10.023 32.900 1.00 91.00 479 ASN A C 1
ATOM 3372 O O . ASN A 1 479 ? -22.386 10.033 34.081 1.00 91.00 479 ASN A O 1
ATOM 3376 N N . GLY A 1 480 ? -21.932 11.141 32.183 1.00 88.75 480 GLY A N 1
ATOM 3377 C CA . GLY A 1 480 ? -22.213 12.459 32.745 1.00 88.75 480 GLY A CA 1
ATOM 3378 C C . GLY A 1 480 ? -21.134 12.878 33.743 1.00 88.75 480 GLY A C 1
ATOM 3379 O O . GLY A 1 480 ? -20.042 13.247 33.343 1.00 88.75 480 GLY A O 1
ATOM 3380 N N . THR A 1 481 ? -21.438 12.873 35.044 1.00 90.25 481 THR A N 1
ATOM 3381 C CA . THR A 1 481 ? -20.460 13.224 36.097 1.00 90.25 481 THR A CA 1
ATOM 3382 C C . THR A 1 481 ? -19.787 12.010 36.733 1.00 90.25 481 THR A C 1
ATOM 3384 O O . THR A 1 481 ? -18.938 12.175 37.606 1.00 90.25 481 THR A O 1
ATOM 3387 N N . THR A 1 482 ? -20.212 10.798 36.376 1.00 93.00 482 THR A N 1
ATOM 3388 C CA . THR A 1 482 ? -19.614 9.561 36.881 1.00 93.00 482 THR A CA 1
ATOM 3389 C C . THR A 1 482 ? -18.461 9.178 35.967 1.00 93.00 482 THR A C 1
ATOM 3391 O O . THR A 1 482 ? -18.698 8.840 34.810 1.00 93.00 482 THR A O 1
ATOM 3394 N N . GLN A 1 483 ? -17.241 9.256 36.496 1.00 92.69 483 GLN A N 1
ATOM 3395 C CA . GLN A 1 483 ? -16.010 9.066 35.730 1.00 92.69 483 GLN A CA 1
ATOM 3396 C C . GLN A 1 483 ? -15.698 7.589 35.477 1.00 92.69 483 GLN A C 1
ATOM 3398 O O . GLN A 1 483 ? -16.001 6.745 36.322 1.00 92.69 483 GLN A O 1
ATOM 3403 N N . ASN A 1 484 ? -15.059 7.290 34.348 1.00 91.69 484 ASN A N 1
ATOM 3404 C CA . ASN A 1 484 ? -14.464 6.007 33.988 1.00 91.69 484 ASN A CA 1
ATOM 3405 C C . ASN A 1 484 ? -15.399 4.804 34.182 1.00 91.69 484 ASN A C 1
ATOM 3407 O O . ASN A 1 484 ? -14.965 3.724 34.582 1.00 91.69 484 ASN A O 1
ATOM 3411 N N . VAL A 1 485 ? -16.697 4.965 33.924 1.00 94.56 485 VAL A N 1
ATOM 3412 C CA . VAL A 1 485 ? -17.670 3.860 34.036 1.00 94.56 485 VAL A CA 1
ATOM 3413 C C . VAL A 1 485 ? -17.391 2.796 32.974 1.00 94.56 485 VAL A C 1
ATOM 3415 O O . VAL A 1 485 ? -17.628 1.606 33.186 1.00 94.56 485 VAL A O 1
ATOM 3418 N N . GLY A 1 486 ? -16.870 3.237 31.829 1.00 94.00 486 GLY A N 1
ATOM 3419 C CA . GLY A 1 486 ? -16.515 2.411 30.692 1.00 94.00 486 GLY A CA 1
ATOM 3420 C C . GLY A 1 486 ? -17.723 1.917 29.897 1.00 94.00 486 GLY A C 1
ATOM 3421 O O . GLY A 1 486 ? -18.850 1.817 30.395 1.00 94.00 486 GLY A O 1
ATOM 3422 N N . ALA A 1 487 ? -17.477 1.604 28.628 1.00 94.31 487 ALA A N 1
ATOM 3423 C CA . ALA A 1 487 ? -18.492 1.121 27.709 1.00 94.31 487 ALA A CA 1
ATOM 3424 C C . ALA A 1 487 ? -17.934 0.128 26.683 1.00 94.31 487 ALA A C 1
ATOM 3426 O O . ALA A 1 487 ? -16.822 0.270 26.178 1.00 94.31 487 ALA A O 1
ATOM 3427 N N . VAL A 1 488 ? -18.756 -0.854 26.312 1.00 95.50 488 VAL A N 1
ATOM 3428 C CA . VAL A 1 488 ? -18.493 -1.797 25.219 1.00 95.50 488 VAL A CA 1
ATOM 3429 C C . VAL A 1 488 ? -19.681 -1.771 24.264 1.00 95.50 488 VAL A C 1
ATOM 3431 O O . VAL A 1 488 ? -20.802 -2.112 24.642 1.00 95.50 488 VAL A O 1
ATOM 3434 N N . THR A 1 489 ? -19.443 -1.371 23.017 1.00 95.75 489 THR A N 1
ATOM 3435 C CA . THR A 1 489 ? -20.487 -1.164 22.004 1.00 95.75 489 THR A CA 1
ATOM 3436 C C . THR A 1 489 ? -20.317 -2.146 20.859 1.00 95.75 489 THR A C 1
ATOM 3438 O O . THR A 1 489 ? -19.268 -2.193 20.225 1.00 95.75 489 THR A O 1
ATOM 3441 N N . TRP A 1 490 ? -21.353 -2.916 20.549 1.00 97.31 490 TRP A N 1
ATOM 3442 C CA . TRP A 1 490 ? -21.354 -3.761 19.358 1.00 97.31 490 TRP A CA 1
ATOM 3443 C C . TRP A 1 490 ? -21.738 -2.942 18.120 1.00 97.31 490 TRP A C 1
ATOM 3445 O O . TRP A 1 490 ? -22.682 -2.155 18.156 1.00 97.31 490 TRP A O 1
ATOM 3455 N N . GLY A 1 491 ? -21.019 -3.144 17.018 1.00 96.44 491 GLY A N 1
ATOM 3456 C CA . GLY A 1 491 ? -21.298 -2.532 15.726 1.00 96.44 491 GLY A CA 1
ATOM 3457 C C . GLY A 1 491 ? -21.482 -3.583 14.636 1.00 96.44 491 GLY A C 1
ATOM 3458 O O . GLY A 1 491 ? -20.683 -4.514 14.496 1.00 96.44 491 GLY A O 1
ATOM 3459 N N . SER A 1 492 ? -22.525 -3.421 13.820 1.00 97.44 492 SER A N 1
ATOM 3460 C CA . SER A 1 492 ? -22.702 -4.266 12.641 1.00 97.44 492 SER A CA 1
ATOM 3461 C C . SER A 1 492 ? -21.616 -3.962 11.617 1.00 97.44 492 SER A C 1
ATOM 3463 O O . SER A 1 492 ? -21.461 -2.824 11.182 1.00 97.44 492 SER A O 1
ATOM 3465 N N . GLY A 1 493 ? -20.930 -4.986 11.125 1.00 96.88 493 GLY A N 1
ATOM 3466 C CA . GLY A 1 493 ? -19.964 -4.838 10.042 1.00 96.88 493 GLY A CA 1
ATOM 3467 C C . GLY A 1 493 ? -20.584 -4.454 8.701 1.00 96.88 493 GLY A C 1
ATOM 3468 O O . GLY A 1 493 ? -19.835 -4.119 7.787 1.00 96.88 493 GLY A O 1
ATOM 3469 N N . ALA A 1 494 ? -21.913 -4.515 8.566 1.00 96.38 494 ALA A N 1
ATOM 3470 C CA . ALA A 1 494 ? -22.643 -4.227 7.332 1.00 96.38 494 ALA A CA 1
ATOM 3471 C C . ALA A 1 494 ? -23.331 -2.853 7.323 1.00 96.38 494 ALA A C 1
ATOM 3473 O O . ALA A 1 494 ? -23.566 -2.311 6.246 1.00 96.38 494 ALA A O 1
ATOM 3474 N N . THR A 1 495 ? -23.684 -2.311 8.492 1.00 95.56 495 THR A N 1
ATOM 3475 C CA . THR A 1 495 ? -24.415 -1.033 8.607 1.00 95.56 495 THR A CA 1
ATOM 3476 C C . THR A 1 495 ? -23.825 -0.068 9.632 1.00 95.56 495 THR A C 1
ATOM 3478 O O . THR A 1 495 ? -24.295 1.061 9.733 1.00 95.56 495 THR A O 1
ATOM 3481 N N . GLY A 1 496 ? -22.830 -0.497 10.408 1.00 95.31 496 GLY A N 1
ATOM 3482 C CA . GLY A 1 496 ? -22.253 0.281 11.496 1.00 95.31 496 GLY A CA 1
ATOM 3483 C C . GLY A 1 496 ? -23.152 0.410 12.725 1.00 95.31 496 GLY A C 1
ATOM 3484 O O . GLY A 1 496 ? -24.141 -0.308 12.891 1.00 95.31 496 GLY A O 1
ATOM 3485 N N . VAL A 1 497 ? -22.772 1.351 13.588 1.00 94.31 497 VAL A N 1
ATOM 3486 C CA . VAL A 1 497 ? -23.528 1.848 14.744 1.00 94.31 497 VAL A CA 1
ATOM 3487 C C . VAL A 1 497 ? -23.343 3.366 14.814 1.00 94.31 497 VAL A C 1
ATOM 3489 O O . VAL A 1 497 ? -22.263 3.865 14.499 1.00 94.31 497 VAL A O 1
ATOM 3492 N N . VAL A 1 498 ? -24.397 4.092 15.187 1.00 95.25 498 VAL A N 1
ATOM 3493 C CA . VAL A 1 498 ? -24.412 5.562 15.274 1.00 95.25 498 VAL A CA 1
ATOM 3494 C C . VAL A 1 498 ? -25.133 6.021 16.540 1.00 95.25 498 VAL A C 1
ATOM 3496 O O . VAL A 1 498 ? -25.893 5.253 17.135 1.00 95.25 498 VAL A O 1
ATOM 3499 N N . GLY A 1 499 ? -24.930 7.279 16.928 1.00 92.62 499 GLY A N 1
ATOM 3500 C CA . GLY A 1 499 ? -25.558 7.902 18.094 1.00 92.62 499 GLY A CA 1
ATOM 3501 C C . GLY A 1 499 ? -24.564 8.179 19.219 1.00 92.62 499 GLY A C 1
ATOM 3502 O O . GLY A 1 499 ? -23.361 8.244 18.992 1.00 92.62 499 GLY A O 1
ATOM 3503 N N . THR A 1 500 ? -25.060 8.372 20.439 1.00 90.94 500 THR A N 1
ATOM 3504 C CA . THR A 1 500 ? -24.206 8.547 21.623 1.00 90.94 500 THR A CA 1
ATOM 3505 C C . THR A 1 500 ? -23.983 7.223 22.344 1.00 90.94 500 THR A C 1
ATOM 3507 O O . THR A 1 500 ? -24.875 6.367 22.383 1.00 90.94 500 THR A O 1
ATOM 3510 N N . ILE A 1 501 ? -22.811 7.065 22.953 1.00 91.50 501 ILE A N 1
ATOM 3511 C CA . ILE A 1 501 ? -22.570 5.994 23.926 1.00 91.50 501 ILE A CA 1
ATOM 3512 C C . ILE A 1 501 ? -23.490 6.228 25.133 1.00 91.50 501 ILE A C 1
ATOM 3514 O O . ILE A 1 501 ? -23.560 7.330 25.672 1.00 91.50 501 ILE A O 1
ATOM 3518 N N . ASN A 1 502 ? -24.273 5.212 25.498 1.00 92.06 502 ASN A N 1
ATOM 3519 C CA . ASN A 1 502 ? -25.122 5.168 26.688 1.00 92.06 502 ASN A CA 1
ATOM 3520 C C . ASN A 1 502 ? -25.619 3.725 26.919 1.00 92.06 502 ASN A C 1
ATOM 3522 O O . ASN A 1 502 ? -25.360 2.824 26.126 1.00 92.06 502 ASN A O 1
ATOM 3526 N N . SER A 1 503 ? -26.400 3.490 27.974 1.00 93.50 503 SER A N 1
ATOM 3527 C CA . SER A 1 503 ? -26.900 2.149 28.322 1.00 93.50 503 SER A CA 1
ATOM 3528 C C . SER A 1 503 ? -27.900 1.534 27.329 1.00 93.50 503 SER A C 1
ATOM 3530 O O . SER A 1 503 ? -28.232 0.359 27.452 1.00 93.50 503 SER A O 1
ATOM 3532 N N . THR A 1 504 ? -28.408 2.288 26.352 1.00 94.06 504 THR A N 1
ATOM 3533 C CA . THR A 1 504 ? -29.273 1.754 25.282 1.00 94.06 504 THR A CA 1
ATOM 3534 C C . THR A 1 504 ? -28.490 1.327 24.044 1.00 94.06 504 THR A C 1
ATOM 3536 O O . THR A 1 504 ? -28.994 0.530 23.255 1.00 94.06 504 THR A O 1
ATOM 3539 N N . THR A 1 505 ? -27.267 1.832 23.881 1.00 92.62 505 THR A N 1
ATOM 3540 C CA . THR A 1 505 ? -26.378 1.537 22.750 1.00 92.62 505 THR A CA 1
ATOM 3541 C C . THR A 1 505 ? -25.224 0.619 23.145 1.00 92.62 505 THR A C 1
ATOM 3543 O O . THR A 1 505 ? -24.727 -0.125 22.302 1.00 92.62 505 THR A O 1
ATOM 3546 N N . SER A 1 506 ? -24.844 0.610 24.422 1.00 95.56 506 SER A N 1
ATOM 3547 C CA . SER A 1 506 ? -23.630 -0.033 24.921 1.00 95.56 506 SER A CA 1
ATOM 3548 C C . SER A 1 506 ? -23.886 -0.805 26.215 1.00 95.56 506 SER A C 1
ATOM 3550 O O . SER A 1 506 ? -24.807 -0.501 26.981 1.00 95.56 506 SER A O 1
ATOM 3552 N N . LEU A 1 507 ? -23.043 -1.803 26.475 1.00 97.44 507 LEU A N 1
ATOM 3553 C CA . LEU A 1 507 ? -22.855 -2.369 27.808 1.00 97.44 507 LEU A CA 1
ATOM 3554 C C . LEU A 1 507 ? -22.011 -1.386 28.625 1.00 97.44 507 LEU A C 1
ATOM 3556 O O . LEU A 1 507 ? -20.919 -1.039 28.179 1.00 97.44 507 LEU A O 1
ATOM 3560 N N . VAL A 1 508 ? -22.490 -0.953 29.790 1.00 97.00 508 VAL A N 1
ATOM 3561 C CA . VAL A 1 508 ? -21.846 0.106 30.591 1.00 97.00 508 VAL A CA 1
ATOM 3562 C C . VAL A 1 508 ? -21.724 -0.260 32.067 1.00 97.00 508 VAL A C 1
ATOM 3564 O O . VAL A 1 508 ? -22.479 -1.091 32.581 1.00 97.00 508 VAL A O 1
ATOM 3567 N N . GLY A 1 509 ? -20.786 0.389 32.755 1.00 97.00 509 GLY A N 1
ATOM 3568 C CA . GLY A 1 509 ? -20.747 0.406 34.215 1.00 97.00 509 GLY A CA 1
ATOM 3569 C C . GLY A 1 509 ? -21.853 1.282 34.812 1.00 97.00 509 GLY A C 1
ATOM 3570 O O . GLY A 1 509 ? -22.600 1.965 34.104 1.00 97.00 509 GLY A O 1
ATOM 3571 N N . THR A 1 510 ? -21.956 1.276 36.138 1.00 96.19 510 THR A N 1
ATOM 3572 C CA . THR A 1 510 ? -22.884 2.136 36.894 1.00 96.19 510 THR A CA 1
ATOM 3573 C C . THR A 1 510 ? -22.213 2.961 37.988 1.00 96.19 510 THR A C 1
ATOM 3575 O O . THR A 1 510 ? -22.829 3.907 38.480 1.00 96.19 510 THR A O 1
ATOM 3578 N N . SER A 1 511 ? -20.977 2.629 38.357 1.00 96.19 511 SER A N 1
ATOM 3579 C CA . SER A 1 511 ? -20.201 3.295 39.403 1.00 96.19 511 SER A CA 1
ATOM 3580 C C . SER A 1 511 ? -18.920 3.899 38.834 1.00 96.19 511 SER A C 1
ATOM 3582 O O . SER A 1 511 ? -18.434 3.474 37.787 1.00 96.19 511 SER A O 1
ATOM 3584 N N . ALA A 1 512 ? -18.382 4.907 39.524 1.00 95.75 512 ALA A N 1
ATOM 3585 C CA . ALA A 1 512 ? -17.112 5.503 39.127 1.00 95.75 512 ALA A CA 1
ATOM 3586 C C . ALA A 1 512 ? -16.005 4.440 39.104 1.00 95.75 512 ALA A C 1
ATOM 3588 O O . ALA A 1 512 ? -15.982 3.567 39.972 1.00 95.75 512 ALA A O 1
ATOM 3589 N N . ASP A 1 513 ? -15.129 4.532 38.106 1.00 94.88 513 ASP A N 1
ATOM 3590 C CA . ASP A 1 513 ? -13.975 3.648 37.906 1.00 94.88 513 ASP A CA 1
ATOM 3591 C C . ASP A 1 513 ? -14.307 2.163 37.645 1.00 94.88 513 ASP A C 1
ATOM 3593 O O . ASP A 1 513 ? -13.407 1.325 37.617 1.00 94.88 513 ASP A O 1
ATOM 3597 N N . ASP A 1 514 ? -15.568 1.832 37.327 1.00 97.00 514 ASP A N 1
ATOM 3598 C CA . ASP A 1 514 ? -15.965 0.479 36.892 1.00 97.00 514 ASP A CA 1
ATOM 3599 C C . ASP A 1 514 ? -15.166 -0.017 35.667 1.00 97.00 514 ASP A C 1
ATOM 3601 O O . ASP A 1 514 ? -15.048 -1.226 35.445 1.00 97.00 514 ASP A O 1
ATOM 3605 N N . THR A 1 515 ? -14.669 0.920 34.850 1.00 94.31 515 THR A N 1
ATOM 3606 C CA . THR A 1 515 ? -13.822 0.730 33.666 1.00 94.31 515 THR A CA 1
ATOM 3607 C C . THR A 1 515 ? -14.228 -0.457 32.793 1.00 94.31 515 THR A C 1
ATOM 3609 O O . THR A 1 515 ? -13.418 -1.318 32.428 1.00 94.31 515 THR A O 1
ATOM 3612 N N . VAL A 1 516 ? -15.518 -0.542 32.447 1.00 96.00 516 VAL A N 1
ATOM 3613 C CA . VAL A 1 516 ? -16.049 -1.682 31.691 1.00 96.00 516 VAL A CA 1
ATOM 3614 C C . VAL A 1 516 ? -15.271 -1.908 30.392 1.00 96.00 516 VAL A C 1
ATOM 3616 O O . VAL A 1 516 ? -15.204 -1.038 29.528 1.00 96.00 516 VAL A O 1
ATOM 3619 N N . GLY A 1 517 ? -14.690 -3.106 30.262 1.00 93.69 517 GLY A N 1
ATOM 3620 C CA . GLY A 1 517 ? -13.840 -3.496 29.138 1.00 93.69 517 GLY A CA 1
ATOM 3621 C C . GLY A 1 517 ? -12.367 -3.092 29.245 1.00 93.69 517 GLY A C 1
ATOM 3622 O O . GLY A 1 517 ? -11.654 -3.154 28.243 1.00 93.69 517 GLY A O 1
ATOM 3623 N N . ARG A 1 518 ? -11.859 -2.714 30.428 1.00 92.88 518 ARG A N 1
ATOM 3624 C CA . ARG A 1 518 ? -10.456 -2.294 30.634 1.00 92.88 518 ARG A CA 1
ATOM 3625 C C . ARG A 1 518 ? -9.413 -3.234 30.032 1.00 92.88 518 ARG A C 1
ATOM 3627 O O . ARG A 1 518 ? -8.413 -2.765 29.494 1.00 92.88 518 ARG A O 1
ATOM 3634 N N . LEU A 1 519 ? -9.624 -4.549 30.105 1.00 92.56 519 LEU A N 1
ATOM 3635 C CA . LEU A 1 519 ? -8.679 -5.538 29.562 1.00 92.56 519 LEU A CA 1
ATOM 3636 C C . LEU A 1 519 ? -8.970 -5.936 28.106 1.00 92.56 519 LEU A C 1
ATOM 3638 O O . LEU A 1 519 ? -8.407 -6.906 27.597 1.00 92.56 519 LEU A O 1
ATOM 3642 N N . GLY A 1 520 ? -9.815 -5.163 27.425 1.00 90.75 520 GLY A N 1
ATOM 3643 C CA . GLY A 1 520 ? -10.158 -5.337 26.025 1.00 90.75 520 GLY A CA 1
ATOM 3644 C C . GLY A 1 520 ? -11.270 -6.351 25.780 1.00 90.75 520 GLY A C 1
ATOM 3645 O O . GLY A 1 520 ? -11.841 -6.963 26.686 1.00 90.75 520 GLY A O 1
ATOM 3646 N N . VAL A 1 521 ? -11.556 -6.529 24.494 1.00 94.25 521 VAL A N 1
ATOM 3647 C CA . VAL A 1 521 ? -12.537 -7.482 23.981 1.00 94.25 521 VAL A CA 1
ATOM 3648 C C . VAL A 1 521 ? -11.794 -8.631 23.311 1.00 94.25 521 VAL A C 1
ATOM 3650 O O . VAL A 1 521 ? -10.866 -8.424 22.532 1.00 94.25 521 VAL A O 1
ATOM 3653 N N . ARG A 1 522 ? -12.211 -9.864 23.594 1.00 95.50 522 ARG A N 1
ATOM 3654 C CA . ARG A 1 522 ? -11.690 -11.065 22.939 1.00 95.50 522 ARG A CA 1
ATOM 3655 C C . ARG A 1 522 ? -12.745 -11.650 22.020 1.00 95.50 522 ARG A C 1
ATOM 3657 O O . ARG A 1 522 ? -13.787 -12.112 22.485 1.00 95.50 522 ARG A O 1
ATOM 3664 N N . ALA A 1 523 ? -12.457 -11.651 20.722 1.00 96.81 523 ALA A N 1
ATOM 3665 C CA . ALA A 1 523 ? -13.263 -12.360 19.739 1.00 96.81 523 ALA A CA 1
ATOM 3666 C C . ALA A 1 523 ? -13.132 -13.879 19.935 1.00 96.81 523 ALA A C 1
ATOM 3668 O O . ALA A 1 523 ? -12.036 -14.412 20.125 1.00 96.81 523 ALA A O 1
ATOM 3669 N N . LEU A 1 524 ? -14.259 -14.579 19.871 1.00 97.19 524 LEU A N 1
ATOM 3670 C CA . LEU A 1 524 ? -14.341 -16.032 19.922 1.00 97.19 524 LEU A CA 1
ATOM 3671 C C . LEU A 1 524 ? -14.382 -16.612 18.501 1.00 97.19 524 LEU A C 1
ATOM 3673 O O . LEU A 1 524 ? -14.879 -15.993 17.555 1.00 97.19 524 LEU A O 1
ATOM 3677 N N . ALA A 1 525 ? -13.906 -17.850 18.348 1.00 95.56 525 ALA A N 1
ATOM 3678 C CA . ALA A 1 525 ? -13.867 -18.537 17.053 1.00 95.56 525 ALA A CA 1
ATOM 3679 C C . ALA A 1 525 ? -15.261 -18.771 16.434 1.00 95.56 525 ALA A C 1
ATOM 3681 O O . ALA A 1 525 ? -15.376 -19.001 15.235 1.00 95.56 525 ALA A O 1
ATOM 3682 N N . ASN A 1 526 ? -16.325 -18.695 17.238 1.00 95.69 526 ASN A N 1
ATOM 3683 C CA . ASN A 1 526 ? -17.711 -18.876 16.805 1.00 95.69 526 ASN A CA 1
ATOM 3684 C C . ASN A 1 526 ? -18.438 -17.563 16.449 1.00 95.69 526 ASN A C 1
ATOM 3686 O O . ASN A 1 526 ? -19.655 -17.572 16.266 1.00 95.69 526 ASN A O 1
ATOM 3690 N N . GLY A 1 527 ? -17.722 -16.440 16.383 1.00 96.31 527 GLY A N 1
ATOM 3691 C CA . GLY A 1 527 ? -18.277 -15.136 16.024 1.00 96.31 527 GLY A CA 1
ATOM 3692 C C . GLY A 1 527 ? -18.722 -14.281 17.202 1.00 96.31 527 GLY A C 1
ATOM 3693 O O . GLY A 1 527 ? -19.005 -13.113 16.978 1.00 96.31 527 GLY A O 1
ATOM 3694 N N . ASN A 1 528 ? -18.773 -14.810 18.427 1.00 98.19 528 ASN A N 1
ATOM 3695 C CA . ASN A 1 528 ? -19.137 -14.053 19.632 1.00 98.19 528 ASN A CA 1
ATOM 3696 C C . ASN A 1 528 ? -17.923 -13.368 20.270 1.00 98.19 528 ASN A C 1
ATOM 3698 O O . ASN A 1 528 ? -16.810 -13.453 19.751 1.00 98.19 528 ASN A O 1
ATOM 3702 N N . TYR A 1 529 ? -18.122 -12.683 21.395 1.00 98.12 529 TYR A N 1
ATOM 3703 C CA . TYR A 1 529 ? -17.033 -12.016 22.103 1.00 98.12 529 TYR A CA 1
ATOM 3704 C C . TYR A 1 529 ? -17.198 -12.057 23.618 1.00 98.12 529 TYR A C 1
ATOM 3706 O O . TYR A 1 529 ? -18.283 -12.299 24.146 1.00 98.12 529 TYR A O 1
ATOM 3714 N N . VAL A 1 530 ? -16.095 -11.811 24.318 1.00 98.00 530 VAL A N 1
ATOM 3715 C CA . VAL A 1 530 ? -16.052 -11.678 25.775 1.00 98.00 530 VAL A CA 1
ATOM 3716 C C . VAL A 1 530 ? -15.285 -10.413 26.127 1.00 98.00 530 VAL A C 1
ATOM 3718 O O . VAL A 1 530 ? -14.278 -10.107 25.491 1.00 98.00 530 VAL A O 1
ATOM 3721 N N . THR A 1 531 ? -15.757 -9.682 27.129 1.00 96.62 531 THR A N 1
ATOM 3722 C CA . THR A 1 531 ? -15.098 -8.483 27.653 1.00 96.62 531 THR A CA 1
ATOM 3723 C C . THR A 1 531 ? -14.853 -8.616 29.150 1.00 96.62 531 THR A C 1
ATOM 3725 O O . THR A 1 531 ? -15.660 -9.225 29.862 1.00 96.62 531 THR A O 1
ATOM 3728 N N . SER A 1 532 ? -13.731 -8.073 29.618 1.00 96.44 532 SER A N 1
ATOM 3729 C CA . SER A 1 532 ? -13.298 -8.159 31.013 1.00 96.44 532 SER A CA 1
ATOM 3730 C C . SER A 1 532 ? -13.195 -6.778 31.647 1.00 96.44 532 SER A C 1
ATOM 3732 O O . SER A 1 532 ? -12.512 -5.890 31.133 1.00 96.44 532 SER A O 1
ATOM 3734 N N . SER A 1 533 ? -13.846 -6.649 32.798 1.00 97.56 533 SER A N 1
ATOM 3735 C CA . SER A 1 533 ? -14.000 -5.431 33.591 1.00 97.56 533 SER A CA 1
ATOM 3736 C C . SER A 1 533 ? -13.575 -5.734 35.033 1.00 97.56 533 SER A C 1
ATOM 3738 O O . SER A 1 533 ? -14.433 -5.865 35.904 1.00 97.56 533 SER A O 1
ATOM 3740 N N . PRO A 1 534 ? -12.277 -5.966 35.294 1.00 97.50 534 PRO A N 1
ATOM 3741 C CA . PRO A 1 534 ? -11.805 -6.415 36.606 1.00 97.50 534 PRO A CA 1
ATOM 3742 C C . PRO A 1 534 ? -12.088 -5.413 37.733 1.00 97.50 534 PRO A C 1
ATOM 3744 O O . PRO A 1 534 ? -12.255 -5.842 38.865 1.00 97.50 534 PRO A O 1
ATOM 3747 N N . ASP A 1 535 ? -12.207 -4.121 37.430 1.00 97.56 535 ASP A N 1
ATOM 3748 C CA . ASP A 1 535 ? -12.416 -3.070 38.439 1.00 97.56 535 ASP A CA 1
ATOM 3749 C C . ASP A 1 535 ? -13.918 -2.748 38.621 1.00 97.56 535 ASP A C 1
ATOM 3751 O O . ASP A 1 535 ? -14.307 -1.798 39.292 1.00 97.56 535 ASP A O 1
ATOM 3755 N N . TRP A 1 536 ? -14.804 -3.550 38.017 1.00 98.44 536 TRP A N 1
ATOM 3756 C CA . TRP A 1 536 ? -16.245 -3.336 38.102 1.00 98.44 536 TRP A CA 1
ATOM 3757 C C . TRP A 1 536 ? -16.783 -3.574 39.520 1.00 98.44 536 TRP A C 1
ATOM 3759 O O . TRP A 1 536 ? -16.511 -4.608 40.143 1.00 98.44 536 TRP A O 1
ATOM 3769 N N . ASN A 1 537 ? -17.623 -2.656 40.001 1.00 98.06 537 ASN A N 1
ATOM 3770 C CA . ASN A 1 537 ? -18.246 -2.728 41.317 1.00 98.06 537 ASN A CA 1
ATOM 3771 C C . ASN A 1 537 ? -19.596 -3.462 41.281 1.00 98.06 537 ASN A C 1
ATOM 3773 O O . ASN A 1 537 ? -20.535 -3.054 40.594 1.00 98.06 537 ASN A O 1
ATOM 3777 N N . ASN A 1 538 ? -19.761 -4.487 42.123 1.00 96.69 538 ASN A N 1
ATOM 3778 C CA . ASN A 1 538 ? -21.028 -5.211 42.260 1.00 96.69 538 ASN A CA 1
ATOM 3779 C C . ASN A 1 538 ? -21.903 -4.584 43.353 1.00 96.69 538 ASN A C 1
ATOM 3781 O O . ASN A 1 538 ? -21.973 -5.058 44.492 1.00 96.69 538 ASN A O 1
ATOM 3785 N N . GLY A 1 539 ? -22.545 -3.462 43.025 1.00 93.50 539 GLY A N 1
ATOM 3786 C CA . GLY A 1 539 ? -23.296 -2.673 44.000 1.00 93.50 539 GLY A CA 1
ATOM 3787 C C . GLY A 1 539 ? -22.364 -2.083 45.061 1.00 93.50 539 GLY A C 1
ATOM 3788 O O . GLY A 1 539 ? -21.609 -1.165 44.773 1.00 93.50 539 GLY A O 1
ATOM 3789 N N . GLY A 1 540 ? -22.428 -2.590 46.296 1.00 93.69 540 GLY A N 1
ATOM 3790 C CA . GLY A 1 540 ? -21.554 -2.147 47.393 1.00 93.69 540 GLY A CA 1
ATOM 3791 C C . GLY A 1 540 ? -20.212 -2.880 47.486 1.00 93.69 540 GLY A C 1
ATOM 3792 O O . GLY A 1 540 ? -19.420 -2.562 48.369 1.00 93.69 540 GLY A O 1
ATOM 3793 N N . VAL A 1 541 ? -19.973 -3.882 46.635 1.00 96.50 541 VAL A N 1
ATOM 3794 C CA . VAL A 1 541 ? -18.729 -4.658 46.622 1.00 96.50 541 VAL A CA 1
ATOM 3795 C C . VAL A 1 541 ? -17.756 -4.010 45.646 1.00 96.50 541 VAL A C 1
ATOM 3797 O O . VAL A 1 541 ? -17.971 -4.066 44.434 1.00 96.50 541 VAL A O 1
ATOM 3800 N N . THR A 1 542 ? -16.715 -3.379 46.185 1.00 97.06 542 THR A N 1
ATOM 3801 C CA . THR A 1 542 ? -15.709 -2.666 45.395 1.00 97.06 542 THR A CA 1
ATOM 3802 C C . THR A 1 542 ? -14.795 -3.632 44.659 1.00 97.06 542 THR A C 1
ATOM 3804 O O . THR A 1 542 ? -14.343 -4.598 45.276 1.00 97.06 542 THR A O 1
ATOM 3807 N N . ASP A 1 543 ? -14.488 -3.368 43.390 1.00 97.25 543 ASP A N 1
ATOM 3808 C CA . ASP A 1 543 ? -13.562 -4.187 42.596 1.00 97.25 543 ASP A CA 1
ATOM 3809 C C . ASP A 1 543 ? -13.917 -5.690 42.595 1.00 97.25 543 ASP A C 1
ATOM 3811 O O . ASP A 1 543 ? -13.056 -6.572 42.643 1.00 97.25 543 ASP A O 1
ATOM 3815 N N . ALA A 1 544 ? -15.215 -6.009 42.582 1.00 97.94 544 ALA A N 1
ATOM 3816 C CA . ALA A 1 544 ? -15.680 -7.392 42.462 1.00 97.94 544 ALA A CA 1
ATOM 3817 C C . ALA A 1 544 ? -15.218 -8.011 41.129 1.00 97.94 544 ALA A C 1
ATOM 3819 O O . ALA A 1 544 ? -14.954 -9.211 41.023 1.00 97.94 544 ALA A O 1
ATOM 3820 N N . GLY A 1 545 ? -15.136 -7.172 40.098 1.00 98.31 545 GLY A N 1
ATOM 3821 C CA . GLY A 1 545 ? -14.816 -7.545 38.737 1.00 98.31 545 GLY A CA 1
ATOM 3822 C C . GLY A 1 545 ? -15.946 -8.288 38.036 1.00 98.31 545 GLY A C 1
ATOM 3823 O O . GLY A 1 545 ? -16.832 -8.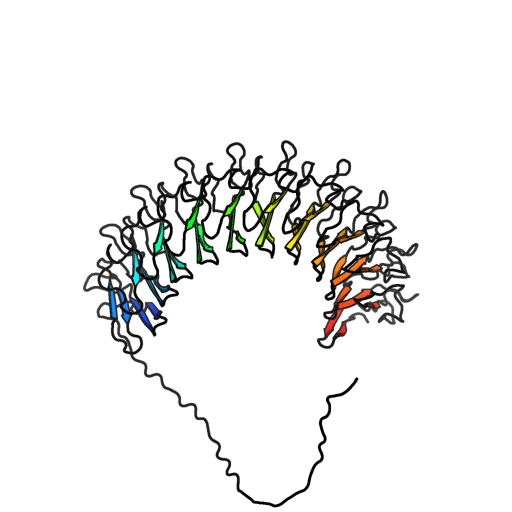899 38.647 1.00 98.31 545 GLY A O 1
ATOM 3824 N N . ALA A 1 546 ? -15.920 -8.218 36.709 1.00 98.50 546 ALA A N 1
ATOM 3825 C CA . ALA A 1 546 ? -16.887 -8.875 35.852 1.00 98.50 546 ALA A CA 1
ATOM 3826 C C . ALA A 1 546 ? -16.260 -9.361 34.545 1.00 98.50 546 ALA A C 1
ATOM 3828 O O . ALA A 1 546 ? -15.448 -8.680 33.916 1.00 98.50 546 ALA A O 1
ATOM 3829 N N . VAL A 1 547 ? -16.729 -10.513 34.068 1.00 98.50 547 VAL A N 1
ATOM 3830 C CA . VAL A 1 547 ? -16.515 -10.965 32.693 1.00 98.50 547 VAL A CA 1
ATOM 3831 C C . VAL A 1 547 ? -17.858 -11.171 32.016 1.00 98.50 547 VAL A C 1
ATOM 3833 O O . VAL A 1 547 ? -18.696 -11.941 32.483 1.00 98.50 547 VAL A O 1
ATOM 3836 N N . THR A 1 548 ? -18.053 -10.478 30.897 1.00 98.50 548 THR A N 1
ATOM 3837 C CA . THR A 1 548 ? -19.336 -10.428 30.194 1.00 98.50 548 THR A CA 1
ATOM 3838 C C . THR A 1 548 ? -19.202 -11.045 28.813 1.00 98.50 548 THR A C 1
ATOM 3840 O O . THR A 1 548 ? -18.337 -10.655 28.029 1.00 98.50 548 THR A O 1
ATOM 3843 N N . TRP A 1 549 ? -20.068 -12.006 28.505 1.00 98.44 549 TRP A N 1
ATOM 3844 C CA . TRP A 1 549 ? -20.199 -12.564 27.164 1.00 98.44 549 TRP A CA 1
ATOM 3845 C C . TRP A 1 549 ? -21.190 -11.731 26.347 1.00 98.44 549 TRP A C 1
ATOM 3847 O O . TRP A 1 549 ? -22.250 -11.354 26.845 1.00 98.44 549 TRP A O 1
ATOM 3857 N N . GLY A 1 550 ? -20.857 -11.465 25.088 1.00 97.81 550 GLY A N 1
ATOM 3858 C CA . GLY A 1 550 ? -21.722 -10.768 24.145 1.00 97.81 550 GLY A CA 1
ATOM 3859 C C . GLY A 1 550 ? -21.946 -11.580 22.873 1.00 97.81 550 GLY A C 1
ATOM 3860 O O . GLY A 1 550 ? -21.018 -12.169 22.311 1.00 97.81 550 GLY A O 1
ATOM 3861 N N . SER A 1 551 ? -23.190 -11.577 22.388 1.00 97.25 551 SER A N 1
ATOM 3862 C CA . SER A 1 551 ? -23.527 -12.155 21.086 1.00 97.25 551 SER A CA 1
ATOM 3863 C C . SER A 1 551 ? -22.885 -11.330 19.980 1.00 97.25 551 SER A C 1
ATOM 3865 O O . SER A 1 551 ? -23.137 -10.134 19.861 1.00 97.25 551 SER A O 1
ATOM 3867 N N . GLY A 1 552 ? -22.120 -11.956 19.096 1.00 96.94 552 GLY A N 1
ATOM 3868 C CA . GLY A 1 552 ? -21.530 -11.253 17.961 1.00 96.94 552 GLY A CA 1
ATOM 3869 C C . GLY A 1 552 ? -22.519 -10.898 16.856 1.00 96.94 552 GLY A C 1
ATOM 3870 O O . GLY A 1 552 ? -22.119 -10.245 15.895 1.00 96.94 552 GLY A O 1
ATOM 3871 N N . ALA A 1 553 ? -23.776 -11.339 16.957 1.00 96.06 553 ALA A N 1
ATOM 3872 C CA . ALA A 1 553 ? -24.831 -11.040 15.991 1.00 96.06 553 ALA A CA 1
ATOM 3873 C C . ALA A 1 553 ? -25.721 -9.853 16.397 1.00 96.06 553 ALA A C 1
ATOM 3875 O O . ALA A 1 553 ? -26.355 -9.262 15.528 1.00 96.06 553 ALA A O 1
ATOM 3876 N N . ALA A 1 554 ? -25.799 -9.533 17.693 1.00 93.00 554 ALA A N 1
ATOM 3877 C CA . ALA A 1 554 ? -26.695 -8.494 18.215 1.00 93.00 554 ALA A CA 1
ATOM 3878 C C . ALA A 1 554 ? -26.073 -7.618 19.317 1.00 93.00 554 ALA A C 1
ATOM 3880 O O . ALA A 1 554 ? -26.659 -6.607 19.690 1.00 93.00 554 ALA A O 1
ATOM 3881 N N . GLY A 1 555 ? -24.912 -8.001 19.849 1.00 94.06 555 GLY A N 1
ATOM 3882 C CA . GLY A 1 555 ? -24.292 -7.346 20.991 1.00 94.06 555 GLY A CA 1
ATOM 3883 C C . GLY A 1 555 ? -25.010 -7.598 22.314 1.00 94.06 555 GLY A C 1
ATOM 3884 O O . GLY A 1 555 ? -25.813 -8.524 22.460 1.00 94.06 555 GLY A O 1
ATOM 3885 N N . LEU A 1 556 ? -24.685 -6.749 23.284 1.00 94.88 556 LEU A N 1
ATOM 3886 C CA . LEU A 1 556 ? -25.345 -6.624 24.577 1.00 94.88 556 LEU A CA 1
ATOM 3887 C C . LEU A 1 556 ? -25.351 -5.140 24.962 1.00 94.88 556 LEU A C 1
ATOM 3889 O O . LEU A 1 556 ? -24.359 -4.449 24.735 1.00 94.88 556 LEU A O 1
ATOM 3893 N N . VAL A 1 557 ? -26.455 -4.670 25.541 1.00 97.12 557 VAL A N 1
ATOM 3894 C CA . VAL A 1 557 ? -26.617 -3.291 26.026 1.00 97.12 557 VAL A CA 1
ATOM 3895 C C . VAL A 1 557 ? -27.161 -3.292 27.451 1.00 97.12 557 VAL A C 1
ATOM 3897 O O . VAL A 1 557 ? -27.742 -4.285 27.897 1.00 97.12 557 VAL A O 1
ATOM 3900 N N . GLY A 1 558 ? -27.001 -2.175 28.153 1.00 97.62 558 GLY A N 1
ATOM 3901 C CA . GLY A 1 558 ? -27.465 -1.989 29.525 1.00 97.62 558 GLY A CA 1
ATOM 3902 C C . GLY A 1 558 ? -26.332 -2.068 30.551 1.00 97.62 558 GLY A C 1
ATOM 3903 O O . GLY A 1 558 ? -25.162 -2.132 30.180 1.00 97.62 558 GLY A O 1
ATOM 3904 N N . PRO A 1 559 ? -26.655 -2.033 31.853 1.00 97.75 559 PRO A N 1
ATOM 3905 C CA . PRO A 1 559 ? -25.645 -2.152 32.894 1.00 97.75 559 PRO A CA 1
ATOM 3906 C C . PRO A 1 559 ? -25.051 -3.566 32.951 1.00 97.75 559 PRO A C 1
ATOM 3908 O O . PRO A 1 559 ? -25.742 -4.565 32.711 1.00 97.75 559 PRO A O 1
ATOM 3911 N N . VAL A 1 560 ? -23.779 -3.656 33.333 1.00 98.31 560 VAL A N 1
ATOM 3912 C CA . VAL A 1 560 ? -23.182 -4.905 33.827 1.00 98.31 560 VAL A CA 1
ATOM 3913 C C . VAL A 1 560 ? -23.910 -5.325 35.110 1.00 98.31 560 VAL A C 1
ATOM 3915 O O . VAL A 1 560 ? -24.183 -4.505 35.984 1.00 98.31 560 VAL A O 1
ATOM 3918 N N . THR A 1 561 ? -24.285 -6.601 35.209 1.00 97.75 561 THR A N 1
ATOM 3919 C CA . THR A 1 561 ? -25.014 -7.171 36.350 1.00 97.75 561 THR A CA 1
ATOM 3920 C C . THR A 1 561 ? -24.654 -8.649 36.551 1.00 97.75 561 THR A C 1
ATOM 3922 O O . THR A 1 561 ? -24.224 -9.325 35.616 1.00 97.75 561 THR A O 1
ATOM 3925 N N . PRO A 1 562 ? -24.964 -9.243 37.714 1.00 97.62 562 PRO A N 1
ATOM 3926 C CA . PRO A 1 562 ? -24.839 -10.691 37.891 1.00 97.62 562 PRO A CA 1
ATOM 3927 C C . PRO A 1 562 ? -25.740 -11.535 36.963 1.00 97.62 562 PRO A C 1
ATOM 3929 O O . PRO A 1 562 ? -25.572 -12.748 36.894 1.00 97.62 562 PRO A O 1
ATOM 3932 N N . LEU A 1 563 ? -26.721 -10.935 36.272 1.00 97.50 563 LEU A N 1
ATOM 3933 C CA . LEU A 1 563 ? -27.615 -11.649 35.348 1.00 97.50 563 LEU A CA 1
ATOM 3934 C C . LEU A 1 563 ? -27.031 -11.806 33.941 1.00 97.50 563 LEU A C 1
ATOM 3936 O O . LEU A 1 563 ? -27.480 -12.679 33.200 1.00 97.50 563 LEU A O 1
ATOM 3940 N N . ASN A 1 564 ? -26.072 -10.961 33.562 1.00 97.50 564 ASN A N 1
ATOM 3941 C CA . ASN A 1 564 ? -25.437 -10.980 32.242 1.00 97.50 564 ASN A CA 1
ATOM 3942 C C . ASN A 1 564 ? -23.921 -11.227 32.300 1.00 97.50 564 ASN A C 1
ATOM 3944 O O . ASN A 1 564 ? -23.319 -11.472 31.255 1.00 97.50 564 ASN A O 1
ATOM 3948 N N . SER A 1 565 ? -23.326 -11.253 33.495 1.00 98.50 565 SER A N 1
ATOM 3949 C CA . SER A 1 565 ? -21.881 -11.397 33.679 1.00 98.50 565 SER A CA 1
ATOM 3950 C C . SER A 1 565 ? -21.533 -12.403 34.772 1.00 98.50 565 SER A C 1
ATOM 3952 O O . SER A 1 565 ? -22.292 -12.598 35.726 1.00 98.50 565 SER A O 1
ATOM 3954 N N . LEU A 1 566 ? -20.364 -13.030 34.638 1.00 98.62 566 LEU A N 1
ATOM 3955 C CA . LEU A 1 566 ? -19.692 -13.724 35.734 1.00 98.62 566 LEU A CA 1
ATOM 3956 C C . LEU A 1 566 ? -19.028 -12.673 36.623 1.00 98.62 566 LEU A C 1
ATOM 3958 O 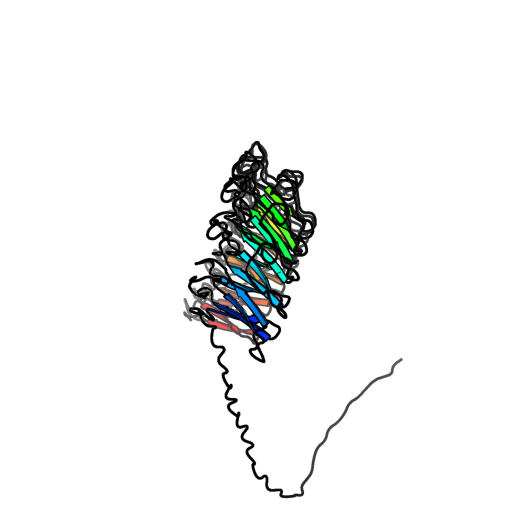O . LEU A 1 566 ? -18.255 -11.867 36.105 1.00 98.62 566 LEU A O 1
ATOM 3962 N N . VAL A 1 567 ? -19.317 -12.676 37.922 1.00 98.56 567 VAL A N 1
ATOM 3963 C CA . VAL A 1 567 ? -18.919 -11.593 38.837 1.00 98.56 567 VAL A CA 1
ATOM 3964 C C . VAL A 1 567 ? -18.279 -12.102 40.123 1.00 98.56 567 VAL A C 1
ATOM 3966 O O . VAL A 1 567 ? -18.525 -13.235 40.548 1.00 98.56 567 VAL A O 1
ATOM 3969 N N . GLY A 1 568 ? -17.496 -11.238 40.765 1.00 97.88 568 GLY A N 1
ATOM 3970 C CA . GLY A 1 568 ? -17.081 -11.424 42.152 1.00 97.88 568 GLY A CA 1
ATOM 3971 C C . GLY A 1 568 ? -18.218 -11.167 43.143 1.00 97.88 568 GLY A C 1
ATOM 3972 O O . GLY A 1 568 ? -19.243 -10.543 42.830 1.00 97.88 568 GLY A O 1
ATOM 3973 N N . SER A 1 569 ? -18.028 -11.663 44.360 1.00 96.31 569 SER A N 1
ATOM 3974 C CA . SER A 1 569 ? -18.935 -11.466 45.497 1.00 96.31 569 SER A CA 1
ATOM 3975 C C . SER A 1 569 ? -18.258 -10.827 46.710 1.00 96.31 569 SER A C 1
ATOM 3977 O O . SER A 1 569 ? -18.962 -10.409 47.631 1.00 96.31 569 SER A O 1
ATOM 3979 N N . THR A 1 570 ? -16.930 -10.729 46.698 1.00 96.62 570 THR A N 1
ATOM 3980 C CA . THR A 1 570 ? -16.102 -10.125 47.742 1.00 96.62 570 THR A CA 1
ATOM 3981 C C . THR A 1 570 ? -15.329 -8.940 47.166 1.00 96.62 570 THR A C 1
ATOM 3983 O O . THR A 1 570 ? -15.131 -8.831 45.954 1.00 96.62 570 THR A O 1
ATOM 3986 N N . ALA A 1 571 ? -14.968 -7.992 48.032 1.00 96.88 571 ALA A N 1
ATOM 3987 C CA . ALA A 1 571 ? -14.192 -6.835 47.612 1.00 96.88 571 ALA A CA 1
ATOM 3988 C C . ALA A 1 571 ? -12.807 -7.283 47.134 1.00 96.88 571 ALA A C 1
ATOM 3990 O O . ALA A 1 571 ? -12.210 -8.136 47.783 1.00 96.88 571 ALA A O 1
ATOM 3991 N N . ALA A 1 572 ? -12.306 -6.675 46.057 1.00 96.31 572 ALA A N 1
ATOM 3992 C CA . ALA A 1 572 ? -11.017 -7.015 45.449 1.00 96.31 572 ALA A CA 1
ATOM 3993 C C . ALA A 1 572 ? -10.917 -8.448 44.878 1.00 96.31 572 ALA A C 1
ATOM 3995 O O . ALA A 1 572 ? -9.813 -8.945 44.672 1.00 96.31 572 ALA A O 1
ATOM 3996 N N . ASP A 1 573 ? -12.046 -9.085 44.538 1.00 97.75 573 ASP A N 1
ATOM 3997 C CA . ASP A 1 573 ? -12.044 -10.352 43.788 1.00 97.75 573 ASP A CA 1
ATOM 3998 C C . ASP A 1 573 ? -11.430 -10.190 42.379 1.00 97.75 573 ASP A C 1
ATOM 4000 O O . ASP A 1 573 ? -10.926 -11.158 41.796 1.00 97.75 573 ASP A O 1
ATOM 4004 N N . TYR A 1 574 ? -11.527 -8.983 41.802 1.00 97.38 574 TYR A N 1
ATOM 4005 C CA . TYR A 1 574 ? -11.061 -8.621 40.462 1.00 97.38 574 TYR A CA 1
ATOM 4006 C C . TYR A 1 574 ? -11.349 -9.701 39.399 1.00 97.38 574 TYR A C 1
ATOM 4008 O O . TYR A 1 574 ? -10.469 -10.083 38.618 1.00 97.38 574 TYR A O 1
ATOM 4016 N N . VAL A 1 575 ? -12.572 -10.248 39.360 1.00 98.25 575 VAL A N 1
ATOM 4017 C CA . VAL A 1 575 ? -12.919 -11.343 38.438 1.00 98.25 575 VAL A CA 1
ATOM 4018 C C . VAL A 1 575 ? -12.564 -10.986 36.992 1.00 98.25 575 VAL A C 1
ATOM 4020 O O . VAL A 1 575 ? -13.002 -9.970 36.451 1.00 98.25 575 VAL A O 1
ATOM 4023 N N . GLY A 1 576 ? -11.773 -11.850 36.346 1.00 95.50 576 GLY A N 1
ATOM 4024 C CA . GLY A 1 576 ? -11.271 -11.617 34.993 1.00 95.50 576 GLY A CA 1
ATOM 4025 C C . GLY A 1 576 ? -10.002 -10.767 34.896 1.00 95.50 576 GLY A C 1
ATOM 4026 O O . GLY A 1 576 ? -9.676 -10.343 33.783 1.00 95.50 576 GLY A O 1
ATOM 4027 N N . ILE A 1 577 ? -9.293 -10.505 36.000 1.00 95.75 577 ILE A N 1
ATOM 4028 C CA . ILE A 1 577 ? -7.973 -9.855 35.991 1.00 95.75 577 ILE A CA 1
ATOM 4029 C C . ILE A 1 577 ? -6.898 -10.738 35.348 1.00 95.75 577 ILE A C 1
ATOM 4031 O O . ILE A 1 577 ? -7.066 -11.948 35.201 1.00 95.75 577 ILE A O 1
ATOM 4035 N N . SER A 1 578 ? -5.792 -10.115 34.924 1.00 89.56 578 SER A N 1
ATOM 4036 C CA . SER A 1 578 ? -4.674 -10.754 34.213 1.00 89.56 578 SER A CA 1
ATOM 4037 C C . SER A 1 578 ? -4.287 -12.119 34.819 1.00 89.56 578 SER A C 1
ATOM 4039 O O . SER A 1 578 ? -4.029 -12.178 36.022 1.00 89.56 578 SER A O 1
ATOM 4041 N N . PRO A 1 579 ? -4.240 -13.206 34.016 1.00 88.44 579 PRO A N 1
ATOM 4042 C CA . PRO A 1 579 ? -4.225 -13.238 32.542 1.00 88.44 579 PRO A CA 1
ATOM 4043 C C . PRO A 1 579 ? -5.590 -13.053 31.846 1.00 88.44 579 PRO A C 1
ATOM 4045 O O . PRO A 1 579 ? -5.656 -13.031 30.613 1.00 88.44 579 PRO A O 1
ATOM 4048 N N . SER A 1 580 ? -6.663 -12.828 32.607 1.00 91.25 580 SER A N 1
ATOM 4049 C CA . SER A 1 580 ? -8.016 -12.531 32.135 1.00 91.25 580 SER A CA 1
ATOM 4050 C C . SER A 1 580 ? -8.666 -13.715 31.415 1.00 91.25 580 SER A C 1
ATOM 4052 O O . SER A 1 580 ? -8.829 -14.783 32.001 1.00 91.25 580 SER A O 1
ATOM 4054 N N . VAL A 1 581 ? -9.092 -13.545 30.166 1.00 95.06 581 VAL A N 1
ATOM 4055 C CA . VAL A 1 581 ? -9.809 -14.573 29.409 1.00 95.06 581 VAL A CA 1
ATOM 4056 C C . VAL A 1 581 ? -8.873 -15.311 28.452 1.00 95.06 581 VAL A C 1
ATOM 4058 O O . VAL A 1 581 ? -8.177 -14.697 27.649 1.00 95.06 581 VAL A O 1
ATOM 4061 N N . THR A 1 582 ? -8.898 -16.642 28.478 1.00 94.00 582 THR A N 1
ATOM 4062 C CA . THR A 1 582 ? -8.260 -17.483 27.452 1.00 94.00 582 THR A CA 1
ATOM 4063 C C . THR A 1 582 ? -9.327 -17.982 26.482 1.00 94.00 582 THR A C 1
ATOM 4065 O O . THR A 1 582 ? -10.292 -18.616 26.909 1.00 94.00 582 THR A O 1
ATOM 4068 N N . THR A 1 583 ? -9.180 -17.700 25.185 1.00 93.81 583 THR A N 1
ATOM 4069 C CA . THR A 1 583 ? -10.080 -18.222 24.145 1.00 93.81 583 THR A CA 1
ATOM 4070 C C . THR A 1 583 ? -9.631 -19.606 23.694 1.00 93.81 583 THR A C 1
ATOM 4072 O O . THR A 1 583 ? -8.437 -19.890 23.636 1.00 93.81 583 THR A O 1
ATOM 4075 N N . LEU A 1 584 ? -10.596 -20.470 23.387 1.00 93.00 584 LEU A N 1
ATOM 4076 C CA . LEU A 1 584 ? -10.358 -21.841 22.942 1.00 93.00 584 LEU A CA 1
ATOM 4077 C C . LEU A 1 584 ? -10.734 -21.995 21.465 1.00 93.00 584 LEU A C 1
ATOM 4079 O O . LEU A 1 584 ? -11.680 -21.365 20.979 1.00 93.00 584 LEU A O 1
ATOM 4083 N N . ALA A 1 585 ? -10.036 -22.873 20.748 1.00 91.94 585 ALA A N 1
ATOM 4084 C CA . ALA A 1 585 ? -10.255 -23.140 19.327 1.00 91.94 585 ALA A CA 1
ATOM 4085 C C . ALA A 1 585 ? -11.663 -23.682 19.030 1.00 91.94 585 ALA A C 1
ATOM 4087 O O . ALA A 1 585 ? -12.206 -23.463 17.948 1.00 91.94 585 ALA A O 1
ATOM 4088 N N . ASN A 1 586 ? -12.291 -24.348 20.003 1.00 91.25 586 ASN A N 1
ATOM 4089 C CA . ASN A 1 586 ? -13.679 -24.811 19.904 1.00 91.25 586 ASN A CA 1
ATOM 4090 C C . ASN A 1 586 ? -14.732 -23.692 20.077 1.00 91.25 586 ASN A C 1
ATOM 4092 O O . ASN A 1 586 ? -15.931 -23.971 20.065 1.00 91.25 586 ASN A O 1
ATOM 4096 N N . GLY A 1 587 ? -14.300 -22.440 20.252 1.00 93.38 587 GLY A N 1
ATOM 4097 C CA . GLY A 1 587 ? -15.159 -21.270 20.410 1.00 93.38 587 GLY A CA 1
ATOM 4098 C C . GLY A 1 587 ? -15.578 -20.970 21.848 1.00 93.38 587 GLY A C 1
ATOM 4099 O O . GLY A 1 587 ? -16.220 -19.948 22.056 1.00 93.38 587 GLY A O 1
ATOM 4100 N N . ASN A 1 588 ? -15.227 -21.805 22.831 1.00 95.50 588 ASN A N 1
ATOM 4101 C CA . ASN A 1 588 ? -15.451 -21.530 24.255 1.00 95.50 588 ASN A CA 1
ATOM 4102 C C . ASN A 1 588 ? -14.318 -20.683 24.852 1.00 95.50 588 ASN A C 1
ATOM 4104 O O . ASN A 1 588 ? -13.377 -20.292 24.157 1.00 95.50 588 ASN A O 1
ATOM 4108 N N . TYR A 1 589 ? -14.409 -20.384 26.145 1.00 96.38 589 TYR A N 1
ATOM 4109 C CA . TYR A 1 589 ? -13.412 -19.574 26.833 1.00 96.38 589 TYR A CA 1
ATOM 4110 C C . TYR A 1 589 ? -13.264 -19.963 28.304 1.00 96.38 589 TYR A C 1
ATOM 4112 O O . TYR A 1 589 ? -14.119 -20.630 28.886 1.00 96.38 589 TYR A O 1
ATOM 4120 N N . LEU A 1 590 ? -12.158 -19.536 28.904 1.00 96.56 590 LEU A N 1
ATOM 4121 C CA . LEU A 1 590 ? -11.866 -19.688 30.325 1.00 96.56 590 LEU A CA 1
ATOM 4122 C C . LEU A 1 590 ? -11.635 -18.316 30.940 1.00 96.56 590 LEU A C 1
ATOM 4124 O O . LEU A 1 590 ? -10.953 -17.486 30.341 1.00 96.56 590 LEU A O 1
ATOM 4128 N N . VAL A 1 591 ? -12.199 -18.094 32.122 1.00 97.50 591 VAL A N 1
ATOM 4129 C CA . VAL A 1 591 ? -12.030 -16.870 32.906 1.00 97.50 591 VAL A CA 1
ATOM 4130 C C . VAL A 1 591 ? -11.085 -17.146 34.063 1.00 97.50 591 VAL A C 1
ATOM 4132 O O . VAL A 1 591 ? -11.411 -17.962 34.927 1.00 97.50 591 VAL A O 1
ATOM 4135 N N . SER A 1 592 ? -9.945 -16.459 34.079 1.00 96.12 592 SER A N 1
ATOM 4136 C CA . SER A 1 592 ? -9.017 -16.433 35.207 1.00 96.12 592 SER A CA 1
ATOM 4137 C C . SER A 1 592 ? -9.404 -15.346 36.204 1.00 96.12 592 SER A C 1
ATOM 4139 O O . SER A 1 592 ? -9.556 -14.183 35.833 1.00 96.12 592 SER A O 1
ATOM 4141 N N . SER A 1 593 ? -9.502 -15.730 37.473 1.00 97.00 593 SER A N 1
ATOM 4142 C CA . SER A 1 593 ? -9.745 -14.837 38.607 1.00 97.00 593 SER A CA 1
ATOM 4143 C C . SER A 1 593 ? -8.785 -15.197 39.745 1.00 97.00 593 SER A C 1
ATOM 4145 O O . SER A 1 593 ? -9.220 -15.758 40.747 1.00 97.00 593 SER A O 1
ATOM 4147 N N . PRO A 1 594 ? -7.468 -14.959 39.595 1.00 96.56 594 PRO A N 1
ATOM 4148 C CA . PRO A 1 594 ? -6.466 -15.389 40.575 1.00 96.56 594 PRO A CA 1
ATOM 4149 C C . PRO A 1 594 ? -6.620 -14.748 41.958 1.00 96.56 594 PRO A C 1
ATOM 4151 O O . PRO A 1 594 ? -6.152 -15.323 42.931 1.00 96.56 594 PRO A O 1
ATOM 4154 N N . LEU A 1 595 ? -7.278 -13.592 42.050 1.00 96.88 595 LEU A N 1
ATOM 4155 C CA . LEU A 1 595 ? -7.494 -12.857 43.303 1.00 96.88 595 LEU A CA 1
ATOM 4156 C C . LEU A 1 595 ? -8.867 -13.142 43.930 1.00 96.88 595 LEU A C 1
ATOM 4158 O O . LEU A 1 595 ? -9.304 -12.436 44.822 1.00 96.88 595 LEU A O 1
ATOM 4162 N N . TRP A 1 596 ? -9.579 -14.162 43.443 1.00 97.81 596 TRP A N 1
ATOM 4163 C CA . TRP A 1 596 ? -10.912 -14.476 43.947 1.00 97.81 596 TRP A CA 1
ATOM 4164 C C . TRP A 1 596 ? -10.880 -15.116 45.346 1.00 97.81 596 TRP A C 1
ATOM 4166 O O . TRP A 1 596 ? -10.146 -16.089 45.588 1.00 97.81 596 TRP A O 1
ATOM 4176 N N . ASP A 1 597 ? -11.754 -14.625 46.225 1.00 97.19 597 ASP A N 1
ATOM 4177 C CA . ASP A 1 597 ? -11.904 -15.063 47.610 1.00 97.19 597 ASP A CA 1
ATOM 4178 C C . ASP A 1 597 ? -13.006 -16.119 47.781 1.00 97.19 597 ASP A C 1
ATOM 4180 O O . ASP A 1 597 ? -14.183 -15.900 47.476 1.00 97.19 597 ASP A O 1
ATOM 4184 N N . ASN A 1 598 ? -12.667 -17.250 48.406 1.00 95.38 598 ASN A N 1
ATOM 4185 C CA . ASN A 1 598 ? -13.649 -18.273 48.767 1.00 95.38 598 ASN A CA 1
ATOM 4186 C C . ASN A 1 598 ? -14.212 -18.019 50.169 1.00 95.38 598 ASN A C 1
ATOM 4188 O O . ASN A 1 598 ? -13.802 -18.628 51.167 1.00 95.38 598 ASN A O 1
ATOM 4192 N N . GLY A 1 599 ? -15.154 -17.084 50.259 1.00 89.56 599 GLY A N 1
ATOM 4193 C CA . GLY A 1 599 ? -15.728 -16.664 51.532 1.00 89.56 599 GLY A CA 1
ATOM 4194 C C . GLY A 1 599 ? -14.693 -15.930 52.385 1.00 89.56 599 GLY A C 1
ATOM 4195 O O . GLY A 1 599 ? -14.390 -14.779 52.123 1.00 89.56 599 GLY A O 1
ATOM 4196 N N . GLY A 1 600 ? -14.181 -16.574 53.437 1.00 90.12 600 GLY A N 1
ATOM 4197 C CA . GLY A 1 600 ? -13.174 -15.974 54.326 1.00 90.12 600 GLY A CA 1
ATOM 4198 C C . GLY A 1 600 ? -11.721 -16.297 53.966 1.00 90.12 600 GLY A C 1
ATOM 4199 O O . GLY A 1 600 ? -10.824 -15.902 54.708 1.00 90.12 600 GLY A O 1
ATOM 4200 N N . VAL A 1 601 ? -11.484 -17.072 52.903 1.00 95.00 601 VAL A N 1
ATOM 4201 C CA . VAL A 1 601 ? -10.137 -17.470 52.473 1.00 95.00 601 VAL A CA 1
ATOM 4202 C C . VAL A 1 601 ? -9.721 -16.584 51.307 1.00 95.00 601 VAL A C 1
ATOM 4204 O O . VAL A 1 601 ? -10.321 -16.662 50.237 1.00 95.00 601 VAL A O 1
ATOM 4207 N N . THR A 1 602 ? -8.710 -15.751 51.542 1.00 96.25 602 THR A N 1
ATOM 4208 C CA . THR A 1 602 ? -8.279 -14.712 50.603 1.00 96.25 602 THR A CA 1
ATOM 4209 C C . THR A 1 602 ? -7.436 -15.271 49.461 1.00 96.25 602 THR A C 1
ATOM 4211 O O . THR A 1 602 ? -6.587 -16.134 49.702 1.00 96.25 602 THR A O 1
ATOM 4214 N N . ASP A 1 603 ? -7.606 -14.749 48.249 1.00 95.56 603 ASP A N 1
ATOM 4215 C CA . ASP A 1 603 ? -6.799 -15.060 47.063 1.00 95.56 603 ASP A CA 1
ATOM 4216 C C . ASP A 1 603 ? -6.685 -16.571 46.775 1.00 95.56 603 ASP A C 1
ATOM 4218 O O . ASP A 1 603 ? -5.638 -17.075 46.353 1.00 95.56 603 ASP A O 1
ATOM 4222 N N . THR A 1 604 ? -7.752 -17.339 47.027 1.00 96.19 604 THR A N 1
ATOM 4223 C CA . THR A 1 604 ? -7.789 -18.764 46.638 1.00 96.19 604 THR A CA 1
ATOM 4224 C C . THR A 1 604 ? -7.666 -18.931 45.125 1.00 96.19 604 THR A C 1
ATOM 4226 O O . THR A 1 604 ? -7.129 -19.924 44.629 1.00 96.19 604 THR A O 1
ATOM 4229 N N . GLY A 1 605 ? -8.148 -17.934 44.386 1.00 96.94 605 GLY A N 1
ATOM 4230 C CA . GLY A 1 605 ? -8.201 -17.930 42.942 1.00 96.94 605 GLY A CA 1
ATOM 4231 C C . GLY A 1 605 ? -9.240 -18.896 42.379 1.00 96.94 605 GLY A C 1
ATOM 4232 O O . GLY A 1 605 ? -9.646 -19.885 43.001 1.00 96.94 605 GLY A O 1
ATOM 4233 N N . ALA A 1 606 ? -9.681 -18.594 41.165 1.00 97.31 606 ALA A N 1
ATOM 4234 C CA . ALA A 1 606 ? -10.630 -19.404 40.427 1.00 97.31 606 ALA A CA 1
ATOM 4235 C C . ALA A 1 606 ? -10.326 -19.416 38.925 1.00 97.31 606 ALA A C 1
ATOM 4237 O O . ALA A 1 606 ? -9.924 -18.412 38.334 1.00 97.31 606 ALA A O 1
ATOM 4238 N N . LEU A 1 607 ? -10.612 -20.549 38.285 1.00 96.94 607 LEU A N 1
ATOM 4239 C CA . LEU A 1 607 ? -10.708 -20.670 36.835 1.00 96.94 607 LEU A CA 1
ATOM 4240 C C . LEU A 1 607 ? -12.096 -21.188 36.451 1.00 96.94 607 LEU A C 1
ATOM 4242 O O . LEU A 1 607 ? -12.476 -22.308 36.800 1.00 96.94 607 LEU A O 1
ATOM 4246 N N . THR A 1 608 ? -12.846 -20.381 35.705 1.00 97.75 608 THR A N 1
ATOM 4247 C CA . THR A 1 608 ? -14.237 -20.677 35.333 1.00 97.75 608 THR A CA 1
ATOM 4248 C C . THR A 1 608 ? -14.338 -20.984 33.846 1.00 97.75 608 THR A C 1
ATOM 4250 O O . THR A 1 608 ? -13.871 -20.203 33.018 1.00 97.75 608 THR A O 1
ATOM 4253 N N . TRP A 1 609 ? -14.965 -22.103 33.486 1.00 96.81 609 TRP A N 1
ATOM 4254 C CA . TRP A 1 609 ? -15.266 -22.422 32.089 1.00 96.81 609 TRP A CA 1
ATOM 4255 C C . TRP A 1 609 ? -16.533 -21.696 31.631 1.00 96.81 609 TRP A C 1
ATOM 4257 O O . TRP A 1 609 ? -17.562 -21.745 32.303 1.00 96.81 609 TRP A O 1
ATOM 4267 N N . GLY A 1 610 ? -16.461 -21.033 30.478 1.00 97.00 610 GLY A N 1
ATOM 4268 C CA . GLY A 1 610 ? -17.576 -20.324 29.861 1.00 97.00 610 GLY A CA 1
ATOM 4269 C C . GLY A 1 610 ? -17.929 -20.904 28.494 1.00 97.00 610 GLY A C 1
ATOM 4270 O O . GLY A 1 610 ? -17.061 -21.108 27.641 1.00 97.00 610 GLY A O 1
ATOM 4271 N N . SER A 1 611 ? -19.224 -21.133 28.257 1.00 96.94 611 SER A N 1
ATOM 4272 C CA . SER A 1 611 ? -19.701 -21.526 26.931 1.00 96.94 611 SER A CA 1
ATOM 4273 C C . SER A 1 611 ? -19.609 -20.345 25.975 1.00 96.94 611 SER A C 1
ATOM 4275 O O . SER A 1 611 ? -20.197 -19.295 26.214 1.00 96.94 611 SER A O 1
ATOM 4277 N N . GLY A 1 612 ? -18.972 -20.531 24.824 1.00 96.31 612 GLY A N 1
ATOM 4278 C CA . GLY A 1 612 ? -18.926 -19.502 23.791 1.00 96.31 612 GLY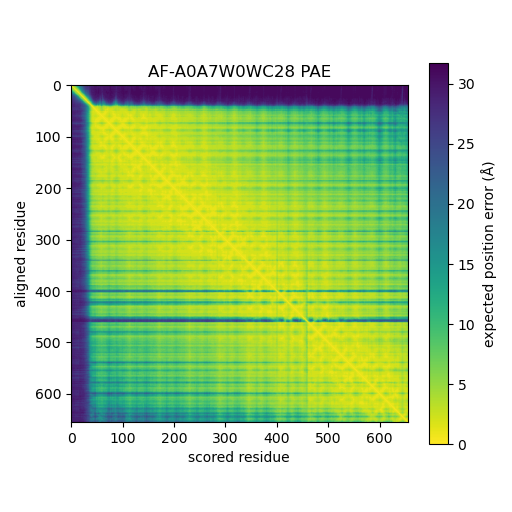 A CA 1
ATOM 4279 C C . GLY A 1 612 ? -20.270 -19.203 23.130 1.00 96.31 612 GLY A C 1
ATOM 4280 O O . GLY A 1 612 ? -20.359 -18.227 22.385 1.00 96.31 612 GLY A O 1
ATOM 4281 N N . ALA A 1 613 ? -21.286 -20.045 23.335 1.00 96.06 613 ALA A N 1
ATOM 4282 C CA . ALA A 1 613 ? -22.606 -19.904 22.723 1.00 96.06 613 ALA A CA 1
ATOM 4283 C C . ALA A 1 613 ? -23.614 -19.172 23.621 1.00 96.06 613 ALA A C 1
ATOM 4285 O O . ALA A 1 613 ? -24.508 -18.510 23.101 1.00 96.06 613 ALA A O 1
ATOM 4286 N N . THR A 1 614 ? -23.488 -19.311 24.944 1.00 95.31 614 THR A N 1
ATOM 4287 C CA . THR A 1 614 ? -24.451 -18.764 25.919 1.00 95.31 614 THR A CA 1
ATOM 4288 C C . THR A 1 614 ? -23.808 -17.938 27.029 1.00 95.31 614 THR A C 1
ATOM 4290 O O . THR A 1 614 ? -24.526 -17.341 27.825 1.00 95.31 614 THR A O 1
ATOM 4293 N N . GLY A 1 615 ? -22.479 -17.928 27.120 1.00 96.19 615 GLY A N 1
ATOM 4294 C CA . GLY A 1 615 ? -21.744 -17.325 28.223 1.00 96.19 615 GLY A CA 1
ATOM 4295 C C . GLY A 1 615 ? -21.847 -18.107 29.536 1.00 96.19 615 GLY A C 1
ATOM 4296 O O . GLY A 1 615 ? -22.337 -19.240 29.587 1.00 96.19 615 GLY A O 1
ATOM 4297 N N . VAL A 1 616 ? -21.369 -17.471 30.603 1.00 97.31 616 VAL A N 1
ATOM 4298 C CA . VAL A 1 616 ? -21.544 -17.865 32.006 1.00 97.31 616 VAL A CA 1
ATOM 4299 C C . VAL A 1 616 ? -21.878 -16.607 32.809 1.00 97.31 616 VAL A C 1
ATOM 4301 O O . VAL A 1 616 ? -21.314 -15.546 32.541 1.00 97.31 616 VAL A O 1
ATOM 4304 N N . VAL A 1 617 ? -22.822 -16.715 33.746 1.00 98.00 617 VAL A N 1
ATOM 4305 C CA . VAL A 1 617 ? -23.341 -15.589 34.539 1.00 98.00 617 VAL A CA 1
ATOM 4306 C C . VAL A 1 617 ? -23.479 -15.968 36.012 1.00 98.00 617 VAL A C 1
ATOM 4308 O O . VAL A 1 617 ? -23.536 -17.155 36.348 1.00 98.00 617 VAL A O 1
ATOM 4311 N N . GLY A 1 618 ? -23.580 -14.964 36.878 1.00 97.75 618 GLY A N 1
ATOM 4312 C CA . GLY A 1 618 ? -23.705 -15.121 38.325 1.00 97.75 618 GLY A CA 1
ATOM 4313 C C . GLY A 1 618 ? -22.357 -15.066 39.051 1.00 97.75 618 GLY A C 1
ATOM 4314 O O . GLY A 1 618 ? -21.331 -14.779 38.434 1.00 97.75 618 GLY A O 1
ATOM 4315 N N . PRO A 1 619 ? -22.338 -15.299 40.373 1.00 97.56 619 PRO A N 1
ATOM 4316 C CA . PRO A 1 619 ? -21.099 -15.277 41.136 1.00 97.56 619 PRO A CA 1
ATOM 4317 C C . PRO A 1 619 ? -20.169 -16.437 40.752 1.00 97.56 619 PRO A C 1
ATOM 4319 O O . PRO A 1 619 ? -20.618 -17.537 40.403 1.00 97.56 619 PRO A O 1
ATOM 4322 N N . VAL A 1 620 ? -18.864 -16.206 40.868 1.00 98.12 620 VAL A N 1
ATOM 4323 C CA . VAL A 1 620 ? -17.869 -17.285 40.930 1.00 98.12 620 VAL A CA 1
ATOM 4324 C C . VAL A 1 620 ? -18.123 -18.117 42.192 1.00 98.12 620 VAL A C 1
ATOM 4326 O O . VAL A 1 620 ? -18.367 -17.578 43.270 1.00 98.12 620 VAL A O 1
ATOM 4329 N N . THR A 1 621 ? -18.124 -19.445 42.059 1.00 97.00 621 THR A N 1
ATOM 4330 C CA . THR A 1 621 ? -18.376 -20.379 43.163 1.00 97.00 621 THR A CA 1
ATOM 4331 C C . THR A 1 621 ? -17.556 -21.664 42.999 1.00 97.00 621 THR A C 1
ATOM 4333 O O . THR A 1 621 ? -17.200 -22.045 41.884 1.00 97.00 621 THR A O 1
ATOM 4336 N N . PRO A 1 622 ? -17.374 -22.456 44.067 1.00 96.19 622 PRO A N 1
ATOM 4337 C CA . PRO A 1 622 ? -16.785 -23.791 43.943 1.00 96.19 622 PRO A CA 1
ATOM 4338 C C . PRO A 1 622 ? -17.601 -24.784 43.086 1.00 96.19 622 PRO A C 1
ATOM 4340 O O . PRO A 1 622 ? -17.127 -25.881 42.810 1.00 96.19 622 PRO A O 1
ATOM 4343 N N . LEU A 1 623 ? -18.842 -24.450 42.694 1.00 95.75 623 LEU A N 1
ATOM 4344 C CA . LEU A 1 623 ? -19.694 -25.314 41.863 1.00 95.75 623 LEU A CA 1
ATOM 4345 C C . LEU A 1 623 ? -19.484 -25.107 40.359 1.00 95.75 623 LEU A C 1
ATOM 4347 O O . LEU A 1 623 ? -19.746 -26.025 39.584 1.00 95.75 623 LEU A O 1
ATOM 4351 N N . ASN A 1 624 ? -19.063 -23.912 39.941 1.00 96.00 624 ASN A N 1
ATOM 4352 C CA . ASN A 1 624 ? -18.866 -23.556 38.532 1.00 96.00 624 ASN A CA 1
ATOM 4353 C C . ASN A 1 624 ? -17.392 -23.330 38.163 1.00 96.00 624 ASN A C 1
ATOM 4355 O O . ASN A 1 624 ? -17.092 -23.161 36.979 1.00 96.00 624 ASN A O 1
ATOM 4359 N N . SER A 1 625 ? -16.482 -23.382 39.136 1.00 97.31 625 SER A N 1
ATOM 4360 C CA . SER A 1 625 ? -15.075 -23.037 38.941 1.00 97.31 625 SER A CA 1
ATOM 4361 C C . SER A 1 625 ? -14.134 -24.060 39.569 1.00 97.31 625 SER A C 1
ATOM 4363 O O . SER A 1 625 ? -14.427 -24.666 40.599 1.00 97.31 625 SER A O 1
ATOM 4365 N N . LEU A 1 626 ? -12.961 -24.219 38.955 1.00 96.19 626 LEU A N 1
ATOM 4366 C CA . LEU A 1 626 ? -11.801 -24.798 39.623 1.00 96.19 626 LEU A CA 1
ATOM 4367 C C . LEU A 1 626 ? -11.261 -23.743 40.593 1.00 96.19 626 LEU A C 1
ATOM 4369 O O . LEU A 1 626 ? -10.896 -22.663 40.137 1.00 96.19 626 LEU A O 1
ATOM 4373 N N . VAL A 1 627 ? -11.223 -24.039 41.892 1.00 96.75 627 VAL A N 1
ATOM 4374 C CA . VAL A 1 627 ? -10.830 -23.083 42.941 1.00 96.75 627 VAL A CA 1
ATOM 4375 C C . VAL A 1 627 ? -9.686 -23.620 43.792 1.00 96.75 627 VAL A C 1
ATOM 4377 O O . VAL A 1 627 ? -9.554 -24.838 43.951 1.00 96.75 627 VAL A O 1
ATOM 4380 N N . GLY A 1 628 ? -8.892 -22.711 44.356 1.00 94.88 628 GLY A N 1
ATOM 4381 C CA . GLY A 1 628 ? -7.920 -23.048 45.392 1.00 94.88 628 GLY A CA 1
ATOM 4382 C C . GLY A 1 628 ? -8.584 -23.512 46.690 1.00 94.88 628 GLY A C 1
ATOM 4383 O O . GLY A 1 628 ? -9.789 -23.362 46.914 1.00 94.88 628 GLY A O 1
ATOM 4384 N N . SER A 1 629 ? -7.774 -24.096 47.563 1.00 92.75 629 SER A N 1
ATOM 4385 C CA . SER A 1 629 ? -8.180 -24.623 48.869 1.00 92.75 629 SER A CA 1
ATOM 4386 C C . SER A 1 629 ? -7.603 -23.846 50.052 1.00 92.75 629 SER A C 1
ATOM 4388 O O . SER A 1 629 ? -8.152 -23.924 51.154 1.00 92.75 629 SER A O 1
ATOM 4390 N N . THR A 1 630 ? -6.515 -23.107 49.840 1.00 94.44 630 THR A N 1
ATOM 4391 C CA . THR A 1 630 ? -5.815 -22.313 50.849 1.00 94.44 630 THR A CA 1
ATOM 4392 C C . THR A 1 630 ? -5.589 -20.876 50.390 1.00 94.44 630 THR A C 1
ATOM 4394 O O . THR A 1 630 ? -5.799 -20.521 49.230 1.00 94.44 630 THR A O 1
ATOM 4397 N N . ALA A 1 631 ? -5.253 -20.010 51.349 1.00 95.56 631 ALA A N 1
ATOM 4398 C CA . ALA A 1 631 ? -5.021 -18.603 51.065 1.00 95.56 631 ALA A CA 1
ATOM 4399 C C . ALA A 1 631 ? -3.800 -18.433 50.154 1.00 95.56 631 ALA A C 1
ATOM 4401 O O . ALA A 1 631 ? -2.768 -19.060 50.401 1.00 95.56 631 ALA A O 1
ATOM 4402 N N . ALA A 1 632 ? -3.918 -17.545 49.168 1.00 94.50 632 ALA A N 1
ATOM 4403 C CA . ALA A 1 632 ? -2.897 -17.258 48.160 1.00 94.50 632 ALA A CA 1
ATOM 4404 C C . ALA A 1 632 ? -2.550 -18.410 47.191 1.00 94.50 632 ALA A C 1
ATOM 4406 O O . ALA A 1 632 ? -1.527 -18.327 46.511 1.00 94.50 632 ALA A O 1
ATOM 4407 N N . ASP A 1 633 ? -3.408 -19.430 47.058 1.00 95.75 633 ASP A N 1
ATOM 4408 C CA . ASP A 1 633 ? -3.264 -20.460 46.012 1.00 95.75 633 ASP A CA 1
ATOM 4409 C C . ASP A 1 633 ? -3.306 -19.849 44.599 1.00 95.75 633 ASP A C 1
ATOM 4411 O O . ASP A 1 633 ? -2.689 -20.368 43.665 1.00 95.75 633 ASP A O 1
ATOM 4415 N N . GLN A 1 634 ? -4.044 -18.742 44.432 1.00 94.50 634 GLN A N 1
ATOM 4416 C CA . GLN A 1 634 ? -4.163 -17.974 43.191 1.00 94.50 634 GLN A CA 1
ATOM 4417 C C . GLN A 1 634 ? -4.425 -18.840 41.947 1.00 94.50 634 GLN A C 1
ATOM 4419 O O . GLN A 1 634 ? -3.845 -18.631 40.871 1.00 94.50 634 GLN A O 1
ATOM 4424 N N . VAL A 1 635 ? -5.308 -19.836 42.078 1.00 95.12 635 VAL A N 1
ATOM 4425 C CA . VAL A 1 635 ? -5.696 -20.707 40.963 1.00 95.12 635 VAL A CA 1
ATOM 4426 C C . VAL A 1 635 ? -6.159 -19.865 39.770 1.00 95.12 635 VAL A C 1
ATOM 4428 O O . VAL A 1 635 ? -6.945 -18.929 39.903 1.00 95.12 635 VAL A O 1
ATOM 4431 N N . GLY A 1 636 ? -5.648 -20.194 38.581 1.00 89.25 636 GLY A N 1
ATOM 4432 C CA . GLY A 1 636 ? -5.900 -19.429 37.352 1.00 89.25 636 GLY A CA 1
ATOM 4433 C C . GLY A 1 636 ? -4.927 -18.269 37.092 1.00 89.25 636 GLY A C 1
ATOM 4434 O O . GLY A 1 636 ? -5.028 -17.645 36.035 1.00 89.25 636 GLY A O 1
ATOM 4435 N N . GLY A 1 637 ? -3.966 -18.011 37.989 1.00 90.00 637 GLY A N 1
ATOM 4436 C CA . GLY A 1 637 ? -2.920 -16.990 37.811 1.00 90.00 637 GLY A CA 1
ATOM 4437 C C . GLY A 1 637 ? -1.781 -17.381 36.862 1.00 90.00 637 GLY A C 1
ATOM 4438 O O . GLY A 1 637 ? -1.006 -16.527 36.437 1.00 90.00 637 GLY A O 1
ATOM 4439 N N . GLY A 1 638 ? -1.666 -18.665 36.510 1.00 88.12 638 GLY A N 1
ATOM 4440 C CA . GLY A 1 638 ? -0.715 -19.148 35.510 1.00 88.12 638 GLY A CA 1
ATOM 4441 C C . GLY A 1 638 ? -1.324 -19.303 34.113 1.00 88.12 638 GLY A C 1
ATOM 4442 O O . GLY A 1 638 ? -2.452 -18.901 33.835 1.00 88.12 638 GLY A O 1
ATOM 4443 N N . ALA A 1 639 ? -0.553 -19.896 33.201 1.00 86.25 639 ALA A N 1
ATOM 4444 C CA . ALA A 1 639 ? -0.990 -20.115 31.825 1.00 86.25 639 ALA A CA 1
ATOM 4445 C C . ALA A 1 639 ? -2.015 -21.256 31.707 1.00 86.25 639 ALA A C 1
ATOM 4447 O O . ALA A 1 639 ? -1.920 -22.281 32.386 1.00 86.25 639 ALA A O 1
ATOM 4448 N N . VAL A 1 640 ? -2.931 -21.118 30.751 1.00 89.31 640 VAL A N 1
ATOM 4449 C CA . VAL A 1 640 ? -3.782 -22.210 30.275 1.00 89.31 640 VAL A CA 1
ATOM 4450 C C . VAL A 1 640 ? -3.254 -22.690 28.928 1.00 89.31 640 VAL A C 1
ATOM 4452 O O . VAL A 1 640 ? -3.022 -21.892 28.024 1.00 89.31 640 VAL A O 1
ATOM 4455 N N . THR A 1 641 ? -3.066 -24.001 28.789 1.00 89.75 641 THR A N 1
ATOM 4456 C CA . THR A 1 641 ? -2.676 -24.629 27.520 1.00 89.75 641 THR A CA 1
ATOM 4457 C C . THR A 1 641 ? -3.834 -25.456 26.985 1.00 89.75 641 THR A C 1
ATOM 4459 O O . THR A 1 641 ? -4.220 -26.452 27.598 1.00 89.75 641 THR A O 1
ATOM 4462 N N . GLU A 1 642 ? -4.389 -25.060 25.841 1.00 88.75 642 GLU A N 1
ATOM 4463 C CA . GLU A 1 642 ? -5.377 -25.869 25.126 1.00 88.75 642 GLU A CA 1
ATOM 4464 C C . GLU A 1 642 ? -4.711 -27.108 24.508 1.00 88.75 642 GLU A C 1
ATOM 4466 O O . GLU A 1 642 ? -3.604 -27.052 23.969 1.00 88.75 642 GLU A O 1
ATOM 4471 N N . LEU A 1 643 ? -5.395 -28.246 24.593 1.00 88.56 643 LEU A N 1
ATOM 4472 C CA . LEU A 1 643 ? -4.996 -29.508 23.986 1.00 88.56 643 LEU A CA 1
ATOM 4473 C C . LEU A 1 643 ? -5.781 -29.736 22.691 1.00 88.56 643 LEU A C 1
ATOM 4475 O O . LEU A 1 643 ? -6.946 -29.365 22.564 1.00 88.56 643 LEU A O 1
ATOM 4479 N N . THR A 1 644 ? -5.184 -30.454 21.740 1.00 86.50 644 THR A N 1
ATOM 4480 C CA . THR A 1 644 ? -5.788 -30.727 20.419 1.00 86.50 644 THR A CA 1
ATOM 4481 C C . THR A 1 644 ? -7.082 -31.546 20.460 1.00 86.50 644 THR A C 1
ATOM 4483 O O . THR A 1 644 ? -7.779 -31.645 19.454 1.00 86.50 644 THR A O 1
ATOM 4486 N N . ASN A 1 645 ? -7.421 -32.141 21.605 1.00 82.38 645 ASN A N 1
ATOM 4487 C CA . ASN A 1 645 ? -8.650 -32.904 21.822 1.00 82.38 645 ASN A CA 1
ATOM 4488 C C . ASN A 1 645 ? -9.783 -32.077 22.461 1.00 82.38 645 ASN A C 1
ATOM 4490 O O . ASN A 1 645 ? -10.787 -32.655 22.871 1.00 82.38 645 ASN A O 1
ATOM 4494 N N . GLY A 1 646 ? -9.622 -30.754 22.572 1.00 75.31 646 GLY A N 1
ATOM 4495 C CA . GLY A 1 646 ? -10.617 -29.850 23.153 1.00 75.31 646 GLY A CA 1
ATOM 4496 C C . GLY A 1 646 ? -10.615 -29.789 24.683 1.00 75.31 646 GLY A C 1
ATOM 4497 O O . GLY A 1 646 ? -11.457 -29.099 25.256 1.00 75.31 646 GLY A O 1
ATOM 4498 N N . ASN A 1 647 ? -9.685 -30.485 25.344 1.00 86.88 647 ASN A N 1
ATOM 4499 C CA . ASN A 1 647 ? -9.396 -30.294 26.765 1.00 86.88 647 ASN A CA 1
ATOM 4500 C C . ASN A 1 647 ? -8.357 -29.181 26.957 1.00 86.88 647 ASN A C 1
ATOM 4502 O O . ASN A 1 647 ? -7.771 -28.684 25.999 1.00 86.88 647 ASN A O 1
ATOM 4506 N N . TYR A 1 648 ? -8.085 -28.817 28.205 1.00 90.44 648 TYR A N 1
ATOM 4507 C CA . TYR A 1 648 ? -7.070 -27.830 28.554 1.00 90.44 648 TYR A CA 1
ATOM 4508 C C . TYR A 1 648 ? -6.330 -28.239 29.828 1.00 90.44 648 TYR A C 1
ATOM 4510 O O . TYR A 1 648 ? -6.850 -28.985 30.657 1.00 90.44 648 TYR A O 1
ATOM 4518 N N . VAL A 1 649 ? -5.103 -27.745 29.968 1.00 91.00 649 VAL A N 1
ATOM 4519 C CA . VAL A 1 649 ? -4.277 -27.888 31.169 1.00 91.00 649 VAL A CA 1
ATOM 4520 C C . VAL A 1 649 ? -4.138 -26.523 31.820 1.00 91.00 649 VAL A C 1
ATOM 4522 O O . VAL A 1 649 ? -3.810 -25.541 31.153 1.00 91.00 649 VAL A O 1
ATOM 4525 N N . VAL A 1 650 ? -4.378 -26.481 33.127 1.00 90.94 650 VAL A N 1
ATOM 4526 C CA . VAL A 1 650 ? -4.247 -25.278 33.946 1.00 90.94 650 VAL A CA 1
ATOM 4527 C C . VAL A 1 650 ? -2.924 -25.345 34.691 1.00 90.94 650 VAL A C 1
ATOM 4529 O O . VAL A 1 650 ? -2.685 -26.292 35.437 1.00 90.94 650 VAL A O 1
ATOM 4532 N N . ASN A 1 651 ? -2.070 -24.345 34.499 1.00 90.25 651 ASN A N 1
ATOM 4533 C CA . ASN A 1 651 ? -0.895 -24.146 35.334 1.00 90.25 651 ASN A CA 1
ATOM 4534 C C . ASN A 1 651 ? -1.252 -23.167 36.462 1.00 90.25 651 ASN A C 1
ATOM 4536 O O . ASN A 1 651 ? -1.683 -22.050 36.189 1.00 90.25 651 ASN A O 1
ATOM 4540 N N . SER A 1 652 ? -1.108 -23.586 37.717 1.00 87.94 652 SER A N 1
ATOM 4541 C CA . SER A 1 652 ? -1.330 -22.750 38.907 1.00 87.94 652 SER A CA 1
ATOM 4542 C C . SER A 1 652 ? -0.092 -22.858 39.799 1.00 87.94 652 SER A C 1
ATOM 4544 O O . SER A 1 652 ? -0.014 -23.771 40.610 1.00 87.94 652 SER A O 1
ATOM 4546 N N . PRO A 1 653 ? 0.923 -21.998 39.599 1.00 86.81 653 PRO A N 1
ATOM 4547 C CA . PRO A 1 653 ? 2.240 -22.161 40.221 1.00 86.81 653 PRO A CA 1
ATOM 4548 C C . PRO A 1 653 ? 2.261 -21.897 41.734 1.00 86.81 653 PRO A C 1
ATOM 4550 O O . PRO A 1 653 ? 3.273 -22.180 42.373 1.00 86.81 653 PRO A O 1
ATOM 4553 N N . PHE A 1 654 ? 1.181 -21.337 42.280 1.00 86.94 654 PHE A N 1
ATOM 4554 C CA . PHE A 1 654 ? 1.044 -20.988 43.693 1.00 86.94 654 PHE A CA 1
ATOM 4555 C C . PHE A 1 654 ? 0.104 -21.929 44.466 1.00 86.94 654 PHE A C 1
ATOM 4557 O O . PHE A 1 654 ? 0.003 -21.778 45.679 1.00 86.94 654 PHE A O 1
ATOM 4564 N N . TRP A 1 655 ? -0.529 -22.898 43.785 1.00 84.44 655 TRP A N 1
ATOM 4565 C CA . TRP A 1 655 ? -1.457 -23.871 44.375 1.00 84.44 655 TRP A CA 1
ATOM 4566 C C . TRP A 1 655 ? -0.755 -25.148 44.850 1.00 84.44 655 TRP A C 1
ATOM 4568 O O . TRP A 1 655 ? 0.102 -25.674 44.096 1.00 84.44 655 TRP A O 1
#